Protein AF-A0A523VUF6-F1 (afdb_monomer)

Solvent-accessible surface area (backbone atoms only — not comparable to full-atom values): 24326 Å² total; per-residue (Å²): 135,84,80,79,76,77,74,79,49,76,66,54,55,48,44,45,39,48,52,54,19,52,80,57,60,49,33,40,49,67,58,40,6,62,73,49,75,42,60,54,70,59,32,43,56,50,52,53,52,36,30,79,70,52,29,25,45,77,44,82,56,82,102,42,62,32,33,29,58,31,72,61,28,52,53,48,45,53,52,48,52,52,50,52,50,52,51,57,44,63,77,63,74,64,81,95,80,72,86,82,68,79,75,52,49,45,48,57,44,80,44,63,78,63,53,66,45,40,32,71,43,77,43,48,40,34,38,42,38,32,28,74,32,93,56,46,30,28,32,43,29,36,36,47,66,60,50,91,56,45,46,80,77,45,65,54,87,73,46,50,78,57,94,56,23,43,29,39,74,53,44,76,43,47,50,75,37,74,49,78,49,54,35,30,34,28,34,49,48,60,47,80,47,73,41,48,38,33,41,34,32,27,46,82,86,68,50,78,50,68,31,77,32,82,71,44,71,33,39,30,37,74,26,80,47,87,66,39,40,69,40,56,41,70,66,60,13,36,32,32,34,30,16,50,49,61,49,33,46,31,33,41,36,32,69,95,50,69,67,59,54,41,50,52,48,28,36,51,49,43,27,49,78,67,67,16,49,26,38,40,35,32,61,67,64,70,74,53,50,57,52,42,70,75,33,58,89,22,30,38,38,37,36,35,25,70,58,36,78,82,75,49,80,92,45,99,36,49,47,75,34,69,37,64,89,48,62,63,59,55,49,50,54,53,52,51,52,51,59,74,49,64,88,55,80,98,61,70,26,39,33,41,37,52,46,51,40,60,31,35,68,75,54,32,52,70,54,38,43,55,5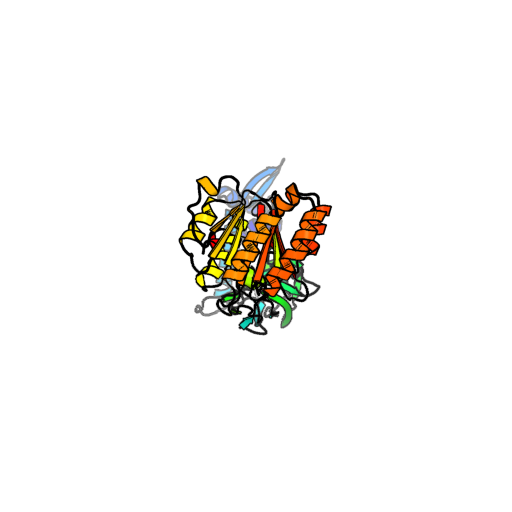1,48,67,53,49,54,59,51,44,33,77,72,43,22,24,32,44,35,32,34,41,59,87,80,50,54,71,67,46,44,51,63,49,57,73,76,40,52,23,32,36,38,49,48,78,46,77,51,102,88,43,80,42,46,31,37,32,55,78,47,48,70,100,52,80,64,46,77,61,77,41,77,66,51,69,68,74,63,70,106

Sequence (450 aa):
MEILSKRRTRYEIYADLLDIVARRGYCRVTRASYGANLPVDRAKKSLGFLASRGFLKEEDRGDSKIYKITKRGLEYLESFKQMKRLFAALDKGIPFSEKIEHLPLIQARLLLGKREVKVGEEIGVEIELRNTGNSAVLLVGIEGVILRGFELVSKPSFTSVKDATIYLNRKELAPSRTEQIRFTMRPSIDGVFELKPRIVYIDDGGHQSFSEIETVKMHILAAEVVGRISTGFKDLDNLLLGGIPKEYAIILTSTSCDEKNLLIRKFLEEGMSNEQITFYVTTELMEAKNLAEEHKTSFYLFICNPQAEAIIESSPNVSKLKGVENLTDINIALTSTFRELEGATKGPKRACIEIISDVLLQHRAVQTRRWLTALLPELKSKNFTTLMVMNPQMHSPEEVQAILGLFEGEMNIYEREDERGMRKYLRIKKMYNQRYLENDMLLRKERLQD

Foldseek 3Di:
DDPPPPPDDLLNLLLQLLVQQAVVQKDFLVSSCVSSVHDSVVSVVSQVVCCVVPQWPWDDDPPTIMIGGDPNVVVSNVVVVVVVVVVVVVVVPDDPDDPPPPPDQKDKEKDWPDQEEEAQGKIKIKMKIFGQDQAKKFWFWKAQAQDPQKDWPDWDPCWDDDPRIITNVRDIDGHGDMDMTMTMIGGLAFDKDKRWIKTWIATPVRDIDIDTYPIRIGGYHQQDDPQAADLLARSVCSQQRRHHGWLFFEEEEEDDDPLVVLSNVSNQVSCQVVLAQEEEEEQDADVQQVSCVVRVRRYAYEHADLCCVVRHDDHPRYHYHNHLLDVPSVVVSVVVVLVVCVVPDPDAHEYEHECLLVNCLNPNQPVSLVSCVVPSVVCSVSGYDYYYYHHPVSDDPVSVVSNNVSGQWYKYWDWDQDPVGIFIWIATPHHHPGDGHRDIDTDDVVSSVD

Secondary structure (DSSP, 8-state):
------PPPHHHHHHHHHHHHHHHSSEEHHHHHHHTT--HHHHHHHHHHHHHTTSEEEEE-SSSEEEEE-HHHHHHHHHHHHHHHHHHHHTTT----S------SEEEEEEES-SEEETT--EEEEEEEEE-SSS-EEEEEEES-S-TTEEEEE--TT-EEETTEEEEEEEEE-TT-EEEEEEEEEESS-EEEEE--EEEEE-TTS-EEEEEPPPEEEEEEP---TTEE--S-HHHHHHTTSSEETT-EEEEE--S-HHHHHHHHHHHHHHHHTT--EEEEES--HHHHHHHHH-TTTEEEEEE-TTHHHHS---TTEEEES-SS-HHHHHHHHHHHHHHTTT--SS-EEEEE-THHHHHHHHHHHHHHHHHHHHHHHHHHTTEEEEEEE-GGGS-HHHHHHHHTT-SEEEEEEEEEETTEEEEEEEEEEETT-----PPEEP-HHHHH-

pLDDT: mean 87.56, std 12.87, range [30.7, 98.69]

Nearest PDB structures (foldseek):
  4yds-assembly1_A  TM=7.291E-01  e=2.301E-09  Sulfolobus acidocaldarius DSM 639
  8fwi-assembly1_A  TM=6.929E-01  e=2.906E-09  Cereibacter sphaeroides KD131
  8dba-assembly1_G  TM=7.163E-01  e=9.890E-09  Cereibacter sphaeroides
  8fwj-assembly1_A  TM=5.827E-01  e=1.400E-10  Cereibacter sphaeroides
  5jwr-assembly1_A  TM=7.346E-01  e=4.010E-08  Thermosynechococcus vestitus BP-1

Mean predicted aligned error: 14.34 Å

Radius of gyration: 35.54 Å; Cα contacts (8 Å, |Δi|>4): 856; chains: 1; bounding box: 99×40×100 Å

Structure (mmCIF, N/CA/C/O backbone):
data_AF-A0A523VUF6-F1
#
_entry.id   AF-A0A523VUF6-F1
#
loop_
_atom_site.group_PDB
_atom_site.id
_atom_site.type_symbol
_atom_site.label_atom_id
_atom_site.label_alt_id
_atom_site.label_comp_id
_atom_site.label_asym_id
_atom_site.label_entity_id
_atom_site.label_seq_id
_atom_site.pdbx_PDB_ins_code
_atom_site.Cartn_x
_atom_site.Cartn_y
_atom_site.Cartn_z
_atom_site.occupancy
_atom_site.B_iso_or_equiv
_atom_site.auth_seq_id
_atom_site.auth_comp_id
_atom_site.auth_asym_id
_atom_site.auth_atom_id
_atom_site.pdbx_PDB_model_num
ATOM 1 N N . MET A 1 1 ? 49.333 5.218 -66.829 1.00 31.34 1 MET A N 1
ATOM 2 C CA . MET A 1 1 ? 49.283 6.683 -66.643 1.00 31.34 1 MET A CA 1
ATOM 3 C C . MET A 1 1 ? 49.042 6.955 -65.166 1.00 31.34 1 MET A C 1
ATOM 5 O O . MET A 1 1 ? 48.243 6.250 -64.566 1.00 31.34 1 MET A O 1
ATOM 9 N N . GLU A 1 2 ? 49.835 7.852 -64.590 1.00 30.70 2 GLU A N 1
ATOM 10 C CA . GLU A 1 2 ? 50.078 8.065 -63.156 1.00 30.70 2 GLU A CA 1
ATOM 11 C C . GLU A 1 2 ? 48.821 8.204 -62.283 1.00 30.70 2 GLU A C 1
ATOM 13 O O . GLU A 1 2 ? 47.981 9.073 -62.505 1.00 30.70 2 GLU A O 1
ATOM 18 N N . ILE A 1 3 ? 48.754 7.419 -61.201 1.00 34.47 3 ILE A N 1
ATOM 19 C CA . ILE A 1 3 ? 47.973 7.800 -60.021 1.00 34.47 3 ILE A CA 1
ATOM 20 C C . ILE A 1 3 ? 48.710 8.998 -59.423 1.00 34.47 3 ILE A C 1
ATOM 22 O O . ILE A 1 3 ? 49.772 8.833 -58.825 1.00 34.47 3 ILE A O 1
ATOM 26 N N . LEU A 1 4 ? 48.174 10.205 -59.612 1.00 34.84 4 LEU A N 1
ATOM 27 C CA . LEU A 1 4 ? 48.605 11.411 -58.906 1.00 34.84 4 LEU A CA 1
ATOM 28 C C . LEU A 1 4 ? 48.656 11.110 -57.400 1.00 34.84 4 LEU A C 1
ATOM 30 O O . LEU A 1 4 ? 47.632 11.108 -56.716 1.00 34.84 4 LEU A O 1
ATOM 34 N N . SER A 1 5 ? 49.852 10.836 -56.869 1.00 41.09 5 SER A N 1
ATOM 35 C CA . SER A 1 5 ? 50.062 10.663 -55.436 1.00 41.09 5 SER A CA 1
ATOM 36 C C . SER A 1 5 ? 49.829 12.023 -54.778 1.00 41.09 5 SER A C 1
ATOM 38 O O . SER A 1 5 ? 50.725 12.874 -54.740 1.00 41.09 5 SER A O 1
ATOM 40 N N . LYS A 1 6 ? 48.603 12.276 -54.314 1.00 55.31 6 LYS A N 1
ATOM 41 C CA . LYS A 1 6 ? 48.255 13.519 -53.620 1.00 55.31 6 LYS A CA 1
ATOM 42 C C . LYS A 1 6 ? 49.168 13.614 -52.391 1.00 55.31 6 LYS A C 1
ATOM 44 O O . LYS A 1 6 ? 49.077 12.802 -51.472 1.00 55.31 6 LYS A O 1
ATOM 49 N N . ARG A 1 7 ? 50.142 14.534 -52.422 1.00 63.78 7 ARG A N 1
ATOM 50 C CA . ARG A 1 7 ? 51.117 14.708 -51.333 1.00 63.78 7 ARG A CA 1
ATOM 51 C C . ARG A 1 7 ? 50.349 15.022 -50.050 1.00 63.78 7 ARG A C 1
ATOM 53 O O . ARG A 1 7 ? 49.569 15.970 -50.035 1.00 63.78 7 ARG A O 1
ATOM 60 N N . ARG A 1 8 ? 50.595 14.245 -48.987 1.00 73.38 8 ARG A N 1
ATOM 61 C CA . ARG A 1 8 ? 49.984 14.471 -47.669 1.00 73.38 8 ARG A CA 1
ATOM 62 C C . ARG A 1 8 ? 50.206 15.911 -47.227 1.00 73.38 8 ARG A C 1
ATOM 64 O O . ARG A 1 8 ? 51.340 16.401 -47.228 1.00 73.38 8 ARG A O 1
ATOM 71 N N . THR A 1 9 ? 49.127 16.572 -46.836 1.00 84.38 9 THR A N 1
ATOM 72 C CA . THR A 1 9 ? 49.192 17.925 -46.291 1.00 84.38 9 THR A CA 1
ATOM 73 C C . THR A 1 9 ? 49.861 17.916 -44.917 1.00 84.38 9 THR A C 1
ATOM 75 O O . THR A 1 9 ? 49.932 16.899 -44.224 1.00 84.38 9 THR A O 1
ATOM 78 N N . ARG A 1 10 ? 50.340 19.085 -44.481 1.00 82.62 10 ARG A N 1
ATOM 79 C CA . ARG A 1 10 ? 50.930 19.246 -43.145 1.00 82.62 10 ARG A CA 1
ATOM 80 C C . ARG A 1 10 ? 49.937 18.890 -42.025 1.00 82.62 10 ARG A C 1
ATOM 82 O O . ARG A 1 10 ? 50.358 18.368 -41.002 1.00 82.62 10 ARG A O 1
ATOM 89 N N . TYR A 1 11 ? 48.643 19.126 -42.241 1.00 85.88 11 TYR A N 1
ATOM 90 C CA . TYR A 1 11 ? 47.574 18.808 -41.290 1.00 85.88 11 TYR A CA 1
ATOM 91 C C . TYR A 1 11 ? 47.279 17.305 -41.216 1.00 85.88 11 TYR A C 1
ATOM 93 O O . TYR A 1 11 ? 47.118 16.771 -40.126 1.00 85.88 11 TYR A O 1
ATOM 101 N N . GLU A 1 12 ? 47.317 16.597 -42.349 1.00 83.25 12 GLU A N 1
ATOM 102 C CA . GLU A 1 12 ? 47.234 15.128 -42.368 1.00 83.25 12 GLU A CA 1
ATOM 103 C C . GLU A 1 12 ? 48.397 14.490 -41.620 1.00 83.25 12 GLU A C 1
ATOM 105 O O . GLU A 1 12 ? 48.193 13.608 -40.797 1.00 83.25 12 GLU A O 1
ATOM 110 N N . ILE A 1 13 ? 49.611 15.000 -41.834 1.00 88.25 13 ILE A N 1
ATOM 111 C CA . ILE A 1 13 ? 50.806 14.543 -41.119 1.00 88.25 13 ILE A CA 1
ATOM 112 C C . ILE A 1 13 ? 50.656 14.726 -39.599 1.00 88.25 13 ILE A C 1
ATOM 114 O O . ILE A 1 13 ? 51.113 13.888 -38.823 1.00 88.25 13 ILE A O 1
ATOM 118 N N . TYR A 1 14 ? 50.024 15.814 -39.159 1.00 93.19 14 TYR A N 1
ATOM 119 C CA . TYR A 1 14 ? 49.770 16.066 -37.740 1.00 93.19 14 TYR A CA 1
ATOM 120 C C . TYR A 1 14 ? 48.701 15.152 -37.165 1.00 93.19 14 TYR A C 1
ATOM 122 O O . TYR A 1 14 ? 48.906 14.612 -36.080 1.00 93.19 14 TYR A O 1
ATOM 130 N N . ALA A 1 15 ? 47.611 14.940 -37.898 1.00 88.44 15 ALA A N 1
ATOM 131 C CA . ALA A 1 15 ? 46.575 13.999 -37.506 1.00 88.44 15 ALA A CA 1
ATOM 132 C C . ALA A 1 15 ? 47.125 12.569 -37.409 1.00 88.44 15 ALA A C 1
ATOM 134 O O . ALA A 1 15 ? 46.903 11.914 -36.397 1.00 88.44 15 ALA A O 1
ATOM 135 N N . ASP A 1 16 ? 47.921 12.121 -38.384 1.00 87.12 16 ASP A N 1
ATOM 136 C CA . ASP A 1 16 ? 48.564 10.802 -38.361 1.00 87.12 16 ASP A CA 1
ATOM 137 C C . ASP A 1 16 ? 49.424 10.639 -37.094 1.00 87.12 16 ASP A C 1
ATOM 139 O O . ASP A 1 16 ? 49.277 9.672 -36.346 1.00 87.12 16 ASP A O 1
ATOM 143 N N . LEU A 1 17 ? 50.298 11.612 -36.806 1.00 90.88 17 LEU A N 1
ATOM 144 C CA . LEU A 1 17 ? 51.176 11.575 -35.631 1.00 90.88 17 LEU A CA 1
ATOM 145 C C . LEU A 1 17 ? 50.395 11.587 -34.310 1.00 90.88 17 LEU A C 1
ATOM 147 O O . LEU A 1 17 ? 50.737 10.826 -33.404 1.00 90.88 17 LEU A O 1
ATOM 151 N N . LEU A 1 18 ? 49.360 12.423 -34.191 1.00 90.50 18 LEU A N 1
ATOM 152 C CA . LEU A 1 18 ? 48.509 12.481 -33.001 1.00 90.50 18 LEU A CA 1
ATOM 153 C C . LEU A 1 18 ? 47.733 11.173 -32.806 1.00 90.50 18 LEU A C 1
ATOM 155 O O . LEU A 1 18 ? 47.700 10.662 -31.690 1.00 90.50 18 LEU A O 1
ATOM 159 N N . ASP A 1 19 ? 47.178 10.591 -33.871 1.00 86.38 19 ASP A N 1
ATOM 160 C CA . ASP A 1 19 ? 46.423 9.331 -33.817 1.00 86.38 19 ASP A CA 1
ATOM 161 C C . ASP A 1 19 ? 47.321 8.165 -33.371 1.00 86.38 19 ASP A C 1
ATOM 163 O O . ASP A 1 19 ? 46.945 7.372 -32.507 1.00 86.38 19 ASP A O 1
ATOM 167 N N . ILE A 1 20 ? 48.563 8.108 -33.866 1.00 86.94 20 ILE A N 1
ATOM 168 C CA . ILE A 1 20 ? 49.554 7.104 -33.445 1.00 86.94 20 ILE A CA 1
ATOM 169 C C . ILE A 1 20 ? 49.905 7.247 -31.963 1.00 86.94 20 ILE A C 1
ATOM 171 O O . ILE A 1 20 ? 50.040 6.239 -31.264 1.00 86.94 20 ILE A O 1
ATOM 175 N N . VAL A 1 21 ? 50.086 8.480 -31.481 1.00 87.81 21 VAL A N 1
ATOM 176 C CA . VAL A 1 21 ? 50.369 8.746 -30.063 1.00 87.81 21 VAL A CA 1
ATOM 177 C C . VAL A 1 21 ? 49.158 8.380 -29.199 1.00 87.81 21 VAL A C 1
ATOM 179 O O . VAL A 1 21 ? 49.338 7.737 -28.166 1.00 87.81 21 VAL A O 1
ATOM 182 N N . ALA A 1 22 ? 47.941 8.717 -29.637 1.00 81.38 22 ALA A N 1
ATOM 183 C CA . ALA A 1 22 ? 46.699 8.433 -28.922 1.00 81.38 22 ALA A CA 1
ATOM 184 C C . ALA A 1 22 ? 46.467 6.927 -28.746 1.00 81.38 22 ALA A C 1
ATOM 186 O O . ALA A 1 22 ? 46.283 6.459 -27.624 1.00 81.38 22 ALA A O 1
ATOM 187 N N . ARG A 1 23 ? 46.558 6.148 -29.833 1.00 75.44 23 ARG A N 1
ATOM 188 C CA . ARG A 1 23 ? 46.319 4.692 -29.807 1.00 75.44 23 ARG A CA 1
ATOM 189 C C . ARG A 1 23 ? 47.288 3.928 -28.910 1.00 75.44 23 ARG A C 1
ATOM 191 O O . ARG A 1 23 ? 46.952 2.860 -28.413 1.00 75.44 23 ARG A O 1
ATOM 198 N N . ARG A 1 24 ? 48.510 4.435 -28.741 1.00 75.25 24 ARG A N 1
ATOM 199 C CA . ARG A 1 24 ? 49.576 3.766 -27.976 1.00 75.25 24 ARG A CA 1
ATOM 200 C C . ARG A 1 24 ? 49.726 4.308 -26.555 1.00 75.25 24 ARG A C 1
ATOM 202 O O . ARG A 1 24 ? 50.584 3.830 -25.817 1.00 75.25 24 ARG A O 1
ATOM 209 N N . GLY A 1 25 ? 48.948 5.323 -26.182 1.00 75.50 25 GLY A N 1
ATOM 210 C CA . GLY A 1 25 ? 49.055 6.044 -24.912 1.00 75.50 25 GLY A CA 1
ATOM 211 C C . GLY A 1 25 ? 50.278 6.969 -24.825 1.00 75.50 25 GLY A C 1
ATOM 212 O O . GLY A 1 25 ? 50.157 8.098 -24.355 1.00 75.50 25 GLY A O 1
ATOM 213 N N . TYR A 1 26 ? 51.451 6.529 -25.292 1.00 82.75 26 TYR A N 1
ATOM 214 C CA . TYR A 1 26 ? 52.651 7.352 -25.464 1.00 82.75 26 TYR A CA 1
ATOM 215 C C . TYR A 1 26 ? 53.554 6.815 -26.586 1.00 82.75 26 TYR A C 1
ATOM 217 O O . TYR A 1 26 ? 53.566 5.618 -26.876 1.00 82.75 26 TYR A O 1
ATOM 225 N N . CYS A 1 27 ? 54.368 7.685 -27.192 1.00 83.06 27 CYS A N 1
ATOM 226 C CA . CYS A 1 27 ? 55.264 7.312 -28.294 1.00 83.06 27 CYS A CA 1
ATOM 227 C C . CYS A 1 27 ? 56.646 7.971 -28.214 1.00 83.06 27 CYS A C 1
ATOM 229 O O . CYS A 1 27 ? 56.764 9.159 -27.935 1.00 83.06 27 CYS A O 1
ATOM 231 N N . ARG A 1 28 ? 57.695 7.211 -28.561 1.00 87.75 28 ARG A N 1
ATOM 232 C CA . ARG A 1 28 ? 59.028 7.747 -28.905 1.00 87.75 28 ARG A CA 1
ATOM 233 C C . ARG A 1 28 ? 59.042 8.260 -30.348 1.00 87.75 28 ARG A C 1
ATOM 235 O O . ARG A 1 28 ? 58.288 7.758 -31.184 1.00 87.75 28 ARG A O 1
ATOM 242 N N . VAL A 1 29 ? 59.963 9.174 -30.663 1.00 88.88 29 VAL A N 1
ATOM 243 C CA . VAL A 1 29 ? 60.126 9.754 -32.014 1.00 88.88 29 VAL A CA 1
ATOM 244 C C . VAL A 1 29 ? 60.243 8.680 -33.100 1.00 88.88 29 VAL A C 1
ATOM 246 O O . VAL A 1 29 ? 59.548 8.754 -34.108 1.00 88.88 29 VAL A O 1
ATOM 249 N N . THR A 1 30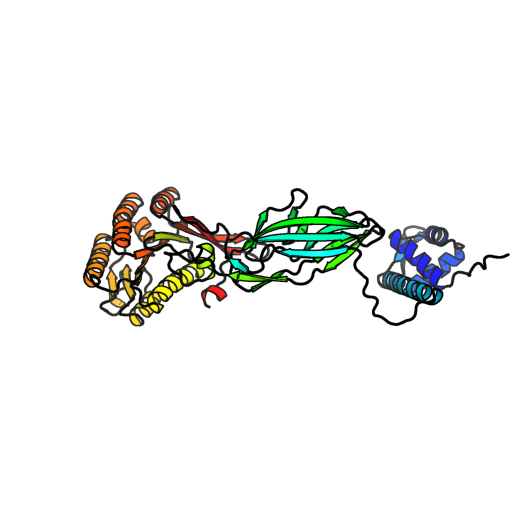 ? 61.065 7.650 -32.887 1.00 83.38 30 THR A N 1
ATOM 250 C CA . THR A 1 30 ? 61.285 6.561 -33.859 1.00 83.38 30 THR A CA 1
ATOM 251 C C . THR A 1 30 ? 60.018 5.748 -34.132 1.00 83.38 30 THR A C 1
ATOM 253 O O . THR A 1 30 ? 59.739 5.387 -35.273 1.00 83.38 30 THR A O 1
ATOM 256 N N . ARG A 1 31 ? 59.192 5.512 -33.105 1.00 81.44 31 ARG A N 1
ATOM 257 C CA . ARG A 1 31 ? 57.913 4.797 -33.239 1.00 81.44 31 ARG A CA 1
ATOM 258 C C . ARG A 1 31 ? 56.853 5.635 -33.951 1.00 81.44 31 ARG A C 1
ATOM 260 O O . ARG A 1 31 ? 56.126 5.096 -34.780 1.00 81.44 31 ARG A O 1
ATOM 267 N N . ALA A 1 32 ? 56.787 6.931 -33.656 1.00 84.62 32 ALA A N 1
ATOM 268 C CA . ALA A 1 32 ? 55.886 7.857 -34.337 1.00 84.62 32 ALA A CA 1
ATOM 269 C C . ALA A 1 32 ? 56.290 8.074 -35.807 1.00 84.62 32 ALA A C 1
ATOM 271 O O . ALA A 1 32 ? 55.434 8.087 -36.684 1.00 84.62 32 ALA A O 1
ATOM 272 N N . SER A 1 33 ? 57.594 8.162 -36.085 1.00 86.00 33 SER A N 1
ATOM 273 C CA . SER A 1 33 ? 58.168 8.211 -37.436 1.00 86.00 33 SER A CA 1
ATOM 274 C C . SER A 1 33 ? 57.769 6.995 -38.270 1.00 86.00 33 SER A C 1
ATOM 276 O O . SER A 1 33 ? 57.256 7.168 -39.375 1.00 86.00 33 SER A O 1
ATOM 278 N N . TYR A 1 34 ? 57.928 5.787 -37.720 1.00 82.06 34 TYR A N 1
ATOM 279 C CA . TYR A 1 34 ? 57.535 4.557 -38.405 1.00 82.06 34 TYR A CA 1
ATOM 280 C C . TYR A 1 34 ? 56.023 4.500 -38.647 1.00 82.06 34 TYR A C 1
ATOM 282 O O . TYR A 1 34 ? 55.586 4.261 -39.768 1.00 82.06 34 TYR A O 1
ATOM 290 N N . GLY A 1 35 ? 55.215 4.787 -37.619 1.00 73.12 35 GLY A N 1
ATOM 291 C CA . GLY A 1 35 ? 53.756 4.748 -37.737 1.00 73.12 35 GLY A CA 1
ATOM 292 C C . GLY A 1 35 ? 53.199 5.768 -38.733 1.00 73.12 35 GLY A C 1
ATOM 293 O O . GLY A 1 35 ? 52.229 5.475 -39.422 1.00 73.12 35 GLY A O 1
ATOM 294 N N . ALA A 1 36 ? 53.813 6.951 -38.831 1.00 80.19 36 ALA A N 1
ATOM 295 C CA . ALA A 1 36 ? 53.376 8.006 -39.741 1.00 80.19 36 ALA A CA 1
ATOM 296 C C . ALA A 1 36 ? 54.048 7.907 -41.116 1.00 80.19 36 ALA A C 1
ATOM 298 O O . ALA A 1 36 ? 53.811 8.762 -41.968 1.00 80.19 36 ALA A O 1
ATOM 299 N N . ASN A 1 37 ? 54.907 6.910 -41.352 1.00 84.00 37 ASN A N 1
ATOM 300 C CA . ASN A 1 37 ? 55.707 6.785 -42.568 1.00 84.00 37 ASN A CA 1
ATOM 301 C C . ASN A 1 37 ? 56.440 8.103 -42.916 1.00 84.00 37 ASN A C 1
ATOM 303 O O . ASN A 1 37 ? 56.230 8.701 -43.977 1.00 84.00 37 ASN A O 1
ATOM 307 N N . LEU A 1 38 ? 57.215 8.633 -41.961 1.00 85.94 38 LEU A N 1
ATOM 308 C CA . LEU A 1 38 ? 57.974 9.885 -42.086 1.00 85.94 38 LEU A CA 1
ATOM 309 C C . LEU A 1 38 ? 59.442 9.662 -41.712 1.00 85.94 38 LEU A C 1
ATOM 311 O O . LEU A 1 38 ? 59.696 8.944 -40.746 1.00 85.94 38 LEU A O 1
ATOM 315 N N . PRO A 1 39 ? 60.405 10.347 -42.361 1.00 90.56 39 PRO A N 1
ATOM 316 C CA . PRO A 1 39 ? 61.785 10.383 -41.883 1.00 90.56 39 PRO A CA 1
ATOM 317 C C . PRO A 1 39 ? 61.866 10.866 -40.429 1.00 90.56 39 PRO A C 1
ATOM 319 O O . PRO A 1 39 ? 61.130 11.780 -40.038 1.00 90.56 39 PRO A O 1
ATOM 322 N N . VAL A 1 40 ? 62.772 10.279 -39.642 1.00 87.94 40 VAL A N 1
ATOM 323 C CA . VAL A 1 40 ? 62.891 10.517 -38.190 1.00 87.94 40 VAL A CA 1
ATOM 324 C C . VAL A 1 40 ? 63.052 12.006 -37.876 1.00 87.94 40 VAL A C 1
ATOM 326 O O . VAL A 1 40 ? 62.354 12.519 -37.002 1.00 87.94 40 VAL A O 1
ATOM 329 N N . ASP A 1 41 ? 63.867 12.733 -38.642 1.00 90.12 41 ASP A N 1
ATOM 330 C CA . ASP A 1 41 ? 64.080 14.176 -38.457 1.00 90.12 41 ASP A CA 1
ATOM 331 C C . ASP A 1 41 ? 62.803 14.996 -38.678 1.00 90.12 41 ASP A C 1
ATOM 333 O O . ASP A 1 41 ? 62.502 15.939 -37.938 1.00 90.12 41 ASP A O 1
ATOM 337 N N . ARG A 1 42 ? 61.990 14.602 -39.666 1.00 87.50 42 ARG A N 1
ATOM 338 C CA . ARG A 1 42 ? 60.717 15.267 -39.972 1.00 87.50 42 ARG A CA 1
ATOM 339 C C . ARG A 1 42 ? 59.663 14.968 -38.905 1.00 87.50 42 ARG A C 1
ATOM 341 O O . ARG A 1 42 ? 58.905 15.867 -38.531 1.00 87.50 42 ARG A O 1
ATOM 348 N N . ALA A 1 43 ? 59.631 13.736 -38.399 1.00 90.75 43 ALA A N 1
ATOM 349 C CA . ALA A 1 43 ? 58.766 13.354 -37.288 1.00 90.75 43 ALA A CA 1
ATOM 350 C C . ALA A 1 43 ? 59.159 14.104 -36.009 1.00 90.75 43 ALA A C 1
ATOM 352 O O . ALA A 1 43 ? 58.295 14.699 -35.372 1.00 90.75 43 ALA A O 1
ATOM 353 N N . LYS A 1 44 ? 60.459 14.181 -35.692 1.00 92.44 44 LYS A N 1
ATOM 354 C CA . LYS A 1 44 ? 60.992 14.932 -34.544 1.00 92.44 44 LYS A CA 1
ATOM 355 C C . LYS A 1 44 ? 60.571 16.401 -34.587 1.00 92.44 44 LYS A C 1
ATOM 357 O O . LYS A 1 44 ? 60.025 16.910 -33.612 1.00 92.44 44 LYS A O 1
ATOM 362 N N . LYS A 1 45 ? 60.740 17.063 -35.737 1.00 93.25 45 LYS A N 1
ATOM 363 C CA . LYS A 1 45 ? 60.324 18.463 -35.933 1.00 93.25 45 LYS A CA 1
ATOM 364 C C . LYS A 1 45 ? 58.812 18.654 -35.761 1.00 93.25 45 LYS A C 1
ATOM 366 O O . LYS A 1 45 ? 58.378 19.645 -35.180 1.00 93.25 45 LYS A O 1
ATOM 371 N N . SER A 1 46 ? 58.011 17.712 -36.257 1.00 93.81 46 SER A N 1
ATOM 372 C CA . SER A 1 46 ? 56.545 17.781 -36.192 1.00 93.81 46 SER A CA 1
ATOM 373 C C . SER A 1 46 ? 56.008 17.521 -34.783 1.00 93.81 46 SER A C 1
ATOM 375 O O . SER A 1 46 ? 55.146 18.263 -34.324 1.00 93.81 46 SER A O 1
ATOM 377 N N . LEU A 1 47 ? 56.558 16.532 -34.075 1.00 93.69 47 LEU A N 1
ATOM 378 C CA . LEU A 1 47 ? 56.220 16.242 -32.680 1.00 93.69 47 LEU A CA 1
ATOM 379 C C . LEU A 1 47 ? 56.609 17.401 -31.760 1.00 93.69 47 LEU A C 1
ATOM 381 O O . LEU A 1 47 ? 55.788 17.825 -30.955 1.00 93.69 47 LEU A O 1
ATOM 385 N N . GLY A 1 48 ? 57.805 17.975 -31.939 1.00 93.25 48 GLY A N 1
ATOM 386 C CA . GLY A 1 48 ? 58.235 19.155 -31.184 1.00 93.25 48 GLY A CA 1
ATOM 387 C C . GLY A 1 48 ? 57.336 20.373 -31.423 1.00 93.25 48 GLY A C 1
ATOM 388 O O . GLY A 1 48 ? 57.001 21.090 -30.485 1.00 93.25 48 GLY A O 1
ATOM 389 N N . PHE A 1 49 ? 56.874 20.584 -32.661 1.00 94.81 49 PHE A N 1
ATOM 390 C CA . PHE A 1 49 ? 55.915 21.648 -32.974 1.00 94.81 49 PHE A CA 1
ATOM 391 C C . PHE A 1 49 ? 54.533 21.414 -32.340 1.00 94.81 49 PHE A C 1
ATOM 393 O O . PHE A 1 49 ? 53.914 22.348 -31.839 1.00 94.81 49 PHE A O 1
ATOM 400 N N . LEU A 1 50 ? 54.039 20.174 -32.349 1.00 95.44 50 LEU A N 1
ATOM 401 C CA . LEU A 1 50 ? 52.769 19.823 -31.707 1.00 95.44 50 LEU A CA 1
ATOM 402 C C . LEU A 1 50 ? 52.855 19.940 -30.180 1.00 95.44 50 LEU A C 1
ATOM 404 O O . LEU A 1 50 ? 51.905 20.409 -29.552 1.00 95.44 50 LEU A O 1
ATOM 408 N N . ALA A 1 51 ? 53.998 19.577 -29.596 1.00 94.62 51 ALA A N 1
ATOM 409 C CA . ALA A 1 51 ? 54.260 19.738 -28.172 1.00 94.62 51 ALA A CA 1
ATOM 410 C C . ALA A 1 51 ? 54.333 21.219 -27.769 1.00 94.62 51 ALA A C 1
ATOM 412 O O . ALA A 1 51 ? 53.644 21.630 -26.839 1.00 94.62 51 ALA A O 1
ATOM 413 N N . SER A 1 52 ? 55.056 22.058 -28.524 1.00 94.19 52 SER A N 1
ATOM 414 C CA . SER A 1 52 ? 55.163 23.498 -28.227 1.00 94.19 52 SER A CA 1
ATOM 415 C C . SER A 1 52 ? 53.841 24.260 -28.357 1.00 94.19 52 SER A C 1
ATOM 417 O O . SER A 1 52 ? 53.688 25.343 -27.797 1.00 94.19 52 SER A O 1
ATOM 419 N N . ARG A 1 53 ? 52.862 23.696 -29.073 1.00 95.00 53 ARG A N 1
ATOM 420 C CA . ARG A 1 53 ? 51.499 24.236 -29.205 1.00 95.00 53 ARG A CA 1
ATOM 421 C C . ARG A 1 53 ? 50.474 23.551 -28.289 1.00 95.00 53 ARG A C 1
ATOM 423 O O . ARG A 1 53 ? 49.293 23.895 -28.342 1.00 95.00 53 ARG A O 1
ATOM 430 N N . GLY A 1 54 ? 50.910 22.619 -27.440 1.00 91.25 54 GLY A N 1
ATOM 431 C CA . GLY A 1 54 ? 50.082 21.968 -26.422 1.00 91.25 54 GLY A CA 1
ATOM 432 C C . GLY A 1 54 ? 49.158 20.859 -26.935 1.00 91.25 54 GLY A C 1
ATOM 433 O O . GLY A 1 54 ? 48.246 20.460 -26.215 1.00 91.25 54 GLY A O 1
ATOM 434 N N . PHE A 1 55 ? 49.363 20.353 -28.154 1.00 91.69 55 PHE A N 1
ATOM 435 C CA . PHE A 1 55 ? 48.640 19.180 -28.681 1.00 91.69 55 PHE A CA 1
ATOM 436 C C . PHE A 1 55 ? 49.259 17.856 -28.204 1.00 91.69 55 PHE A C 1
ATOM 438 O O . PHE A 1 55 ? 48.588 16.827 -28.152 1.00 91.69 55 PHE A O 1
ATOM 445 N N . LEU A 1 56 ? 50.539 17.893 -27.829 1.00 94.06 56 LEU A N 1
ATOM 446 C CA . LEU A 1 56 ? 51.260 16.804 -27.180 1.00 94.06 56 LEU A CA 1
ATOM 447 C C . LEU A 1 56 ? 51.917 17.315 -25.895 1.00 94.06 56 LEU A C 1
ATOM 449 O O . LEU A 1 56 ? 52.233 18.497 -25.777 1.00 94.06 56 LEU A O 1
ATOM 453 N N . LYS A 1 57 ? 52.156 16.411 -24.952 1.00 94.00 57 LYS A N 1
ATOM 454 C CA . LYS A 1 57 ? 52.999 16.627 -23.779 1.00 94.00 57 LYS A CA 1
ATOM 455 C C . LYS A 1 57 ? 54.288 15.832 -23.957 1.00 94.00 57 LYS A C 1
ATOM 457 O O . LYS A 1 57 ? 54.229 14.634 -24.238 1.00 94.00 57 LYS A O 1
ATOM 462 N N . GLU A 1 58 ? 55.426 16.503 -23.827 1.00 92.81 58 GLU A N 1
ATOM 463 C CA . GLU A 1 58 ? 56.751 15.879 -23.859 1.00 92.81 58 GLU A CA 1
ATOM 464 C C . GLU A 1 58 ? 57.157 15.482 -22.435 1.00 92.81 58 GLU A C 1
ATOM 466 O O . GLU A 1 58 ? 57.004 16.271 -21.503 1.00 92.81 58 GLU A O 1
ATOM 471 N N . GLU A 1 59 ? 57.624 14.247 -22.262 1.00 90.12 59 GLU A N 1
ATOM 472 C CA . GLU A 1 59 ? 58.128 13.726 -20.989 1.00 90.12 59 GLU A CA 1
ATOM 473 C C . GLU A 1 59 ? 59.462 13.005 -21.229 1.00 90.12 59 GLU A C 1
ATOM 475 O O . GLU A 1 59 ? 59.614 12.257 -22.203 1.00 90.12 59 GLU A O 1
ATOM 480 N N . ASP A 1 60 ? 60.426 13.213 -20.336 1.00 86.00 60 ASP A N 1
ATOM 481 C CA . ASP A 1 60 ? 61.702 12.502 -20.367 1.00 86.00 60 ASP A CA 1
ATOM 482 C C . ASP A 1 60 ? 61.559 11.140 -19.678 1.00 86.00 60 ASP A C 1
ATOM 484 O O . ASP A 1 60 ? 61.010 11.027 -18.579 1.00 86.00 60 ASP A O 1
ATOM 488 N N . ARG A 1 61 ? 62.032 10.074 -20.331 1.00 77.31 61 ARG A N 1
ATOM 489 C CA . ARG A 1 61 ? 62.021 8.717 -19.771 1.00 77.31 61 ARG A CA 1
ATOM 490 C C . ARG A 1 61 ? 63.350 8.019 -20.055 1.00 77.31 61 ARG A C 1
ATOM 492 O O . ARG A 1 61 ? 63.499 7.352 -21.083 1.00 77.31 61 ARG A O 1
ATOM 499 N N . GLY A 1 62 ? 64.292 8.164 -19.120 1.00 75.00 62 GLY A N 1
ATOM 500 C CA . GLY A 1 62 ? 65.688 7.744 -19.296 1.00 75.00 62 GLY A CA 1
ATOM 501 C C . GLY A 1 62 ? 66.360 8.561 -20.404 1.00 75.00 62 GLY A C 1
ATOM 502 O O . GLY A 1 62 ? 66.072 9.744 -20.543 1.00 75.00 62 GLY A O 1
ATOM 503 N N . ASP A 1 63 ? 67.146 7.918 -21.268 1.00 71.06 63 ASP A N 1
ATOM 504 C CA . ASP A 1 63 ? 67.829 8.566 -22.406 1.00 71.06 63 ASP A CA 1
ATOM 505 C C . ASP A 1 63 ? 66.912 8.860 -23.613 1.00 71.06 63 ASP A C 1
ATOM 507 O O . ASP A 1 63 ? 67.358 8.966 -24.758 1.00 71.06 63 ASP A O 1
ATOM 511 N N . SER A 1 64 ? 65.589 8.904 -23.433 1.00 72.88 64 SER A N 1
ATOM 512 C CA . SER A 1 64 ? 64.649 9.058 -24.548 1.00 72.88 64 SER A CA 1
ATOM 513 C C . SER A 1 64 ? 63.423 9.891 -24.201 1.00 72.88 64 SER A C 1
ATOM 515 O O . SER A 1 64 ? 62.710 9.618 -23.238 1.00 72.88 64 SER A O 1
ATOM 517 N N . LYS A 1 65 ? 63.112 10.835 -25.091 1.00 83.25 65 LYS A N 1
ATOM 518 C CA . LYS A 1 65 ? 61.890 11.644 -25.055 1.00 83.25 65 LYS A CA 1
ATOM 519 C C . LYS A 1 65 ? 60.677 10.846 -25.523 1.00 83.25 65 LYS A C 1
ATOM 521 O O . LYS A 1 65 ? 60.720 10.185 -26.573 1.00 83.25 65 LYS A O 1
ATOM 526 N N . ILE A 1 66 ? 59.593 10.922 -24.758 1.00 90.94 66 ILE A N 1
ATOM 527 C CA . ILE A 1 66 ? 58.288 10.357 -25.106 1.00 90.94 66 ILE A CA 1
ATOM 528 C C . ILE A 1 66 ? 57.236 11.461 -25.224 1.00 90.94 66 ILE A C 1
ATOM 530 O O . ILE A 1 66 ? 57.307 12.489 -24.559 1.00 90.94 66 ILE A O 1
ATOM 534 N N . TYR A 1 67 ? 56.241 11.223 -26.072 1.00 92.50 67 TYR A N 1
ATOM 535 C CA . TYR A 1 67 ? 55.120 12.125 -26.307 1.00 92.50 67 TYR A CA 1
ATOM 536 C C . TYR A 1 67 ? 53.818 11.459 -25.880 1.00 92.50 67 TYR A C 1
ATOM 538 O O . TYR A 1 67 ? 53.576 10.309 -26.251 1.00 92.50 67 TYR A O 1
ATOM 546 N N . LYS A 1 68 ? 52.981 12.188 -25.142 1.00 92.00 68 LYS A N 1
ATOM 547 C CA . LYS A 1 68 ? 51.606 11.815 -24.778 1.00 92.00 68 LYS A CA 1
ATOM 548 C C . LYS A 1 68 ? 50.623 12.799 -25.389 1.00 92.00 68 LYS A C 1
ATOM 550 O O . LYS A 1 68 ? 50.933 13.983 -25.499 1.00 92.00 68 LYS A O 1
ATOM 555 N N . ILE A 1 69 ? 49.444 12.331 -25.783 1.00 92.19 69 ILE A N 1
ATOM 556 C CA . ILE A 1 69 ? 48.418 13.219 -26.333 1.00 92.19 69 ILE A CA 1
ATOM 557 C C . ILE A 1 69 ? 47.735 14.019 -25.221 1.00 92.19 69 ILE A C 1
ATOM 559 O O . ILE A 1 69 ? 47.520 13.511 -24.122 1.00 92.19 69 ILE A O 1
ATOM 563 N N . THR A 1 70 ? 47.418 15.284 -25.492 1.00 89.62 70 THR A N 1
ATOM 564 C CA . THR A 1 70 ? 46.629 16.132 -24.585 1.00 89.62 70 THR A CA 1
ATOM 565 C C . THR A 1 70 ? 45.154 16.124 -24.993 1.00 89.62 70 THR A C 1
ATOM 567 O O . THR A 1 70 ? 44.812 15.706 -26.099 1.00 89.62 70 THR A O 1
ATOM 570 N N . LYS A 1 71 ? 44.268 16.663 -24.145 1.00 84.12 71 LYS A N 1
ATOM 571 C CA . LYS A 1 71 ? 42.854 16.880 -24.504 1.00 84.12 71 LYS A CA 1
ATOM 572 C C . LYS A 1 71 ? 42.710 17.679 -25.809 1.00 84.12 71 LYS A C 1
ATOM 574 O O . LYS A 1 71 ? 41.991 17.268 -26.708 1.00 84.12 71 LYS A O 1
ATOM 579 N N . ARG A 1 72 ? 43.502 18.745 -25.963 1.00 85.88 72 ARG A N 1
ATOM 580 C CA . ARG A 1 72 ? 43.553 19.572 -27.180 1.00 85.88 72 ARG A CA 1
ATOM 581 C C . ARG A 1 72 ? 44.033 18.792 -28.414 1.00 85.88 72 ARG A C 1
ATOM 583 O O . ARG A 1 72 ? 43.588 19.048 -29.528 1.00 85.88 72 ARG A O 1
ATOM 590 N N . GLY A 1 73 ? 44.945 17.835 -28.223 1.00 85.00 73 GLY A N 1
ATOM 591 C CA . GLY A 1 73 ? 45.361 16.883 -29.256 1.00 85.00 73 GLY A CA 1
ATOM 592 C C . GLY A 1 73 ? 44.222 15.980 -29.733 1.00 85.00 73 GLY A C 1
ATOM 593 O O . GLY A 1 73 ? 44.089 15.755 -30.934 1.00 85.00 73 GLY A O 1
ATOM 594 N N . LEU A 1 74 ? 43.386 15.499 -28.807 1.00 78.88 74 LEU A N 1
ATOM 595 C CA . LEU A 1 74 ? 42.207 14.685 -29.122 1.00 78.88 74 LEU A CA 1
ATOM 596 C C . LEU A 1 74 ? 41.123 15.503 -29.840 1.00 78.88 74 LEU A C 1
ATOM 598 O O . LEU A 1 74 ? 40.627 15.065 -30.875 1.00 78.88 74 LEU A O 1
ATOM 602 N N . GLU A 1 75 ? 40.844 16.722 -29.375 1.00 80.50 75 GLU A N 1
ATOM 603 C CA . GLU A 1 75 ? 39.903 17.653 -30.026 1.00 80.50 75 GLU A CA 1
ATOM 604 C C . GLU A 1 75 ? 40.314 17.961 -31.480 1.00 80.50 75 GLU A C 1
ATOM 606 O O . GLU A 1 75 ? 39.476 18.030 -32.384 1.00 80.50 75 GLU A O 1
ATOM 611 N N . TYR A 1 76 ? 41.623 18.091 -31.737 1.00 86.44 76 TYR A N 1
ATOM 612 C CA . TYR A 1 76 ? 42.148 18.240 -33.095 1.00 86.44 76 TYR A CA 1
ATOM 613 C C . TYR A 1 76 ? 41.860 17.013 -33.967 1.00 86.44 76 TYR A C 1
ATOM 615 O O . TYR A 1 76 ? 41.470 17.174 -35.122 1.00 86.44 76 TYR A O 1
ATOM 623 N N . LEU A 1 77 ? 42.031 15.795 -33.441 1.00 79.94 77 LEU A N 1
ATOM 624 C CA . LEU A 1 77 ? 41.746 14.563 -34.182 1.00 79.94 77 LEU A CA 1
ATOM 625 C C . LEU A 1 77 ? 40.265 14.434 -34.537 1.00 79.94 77 LEU A C 1
ATOM 627 O O . LEU A 1 77 ? 39.945 14.038 -35.658 1.00 79.94 77 LEU A O 1
ATOM 631 N N . GLU A 1 78 ? 39.367 14.780 -33.618 1.00 76.56 78 GLU A N 1
ATOM 632 C CA . GLU A 1 78 ? 37.922 14.779 -33.870 1.00 76.56 78 GLU A CA 1
ATOM 633 C C . GLU A 1 78 ? 37.549 15.794 -34.953 1.00 76.56 78 GLU A C 1
ATOM 635 O O . GLU A 1 78 ? 36.930 15.432 -35.959 1.00 76.56 78 GLU A O 1
ATOM 640 N N . SER A 1 79 ? 38.035 17.029 -34.815 1.00 78.62 79 SER A N 1
ATOM 641 C CA . SER A 1 79 ? 37.813 18.103 -35.791 1.00 78.62 79 SER A CA 1
ATOM 642 C C . SER A 1 79 ? 38.366 17.738 -37.171 1.00 78.62 79 SER A C 1
ATOM 644 O O . SER A 1 79 ? 37.735 17.975 -38.202 1.00 78.62 79 SER A O 1
ATOM 646 N N . PHE A 1 80 ? 39.541 17.109 -37.209 1.00 79.56 80 PHE A N 1
ATOM 647 C CA . PHE A 1 80 ? 40.177 16.675 -38.446 1.00 79.56 80 PHE A CA 1
ATOM 648 C C . PHE A 1 80 ? 39.411 15.529 -39.125 1.00 79.56 80 PHE A C 1
ATOM 650 O O . PHE A 1 80 ? 39.254 15.528 -40.349 1.00 79.56 80 PHE A O 1
ATOM 657 N N . LYS A 1 81 ? 38.874 14.576 -38.351 1.00 75.12 81 LYS A N 1
ATOM 658 C CA . LYS A 1 81 ? 37.999 13.507 -38.865 1.00 75.12 81 LYS A CA 1
ATOM 659 C C . LYS A 1 81 ? 36.702 14.078 -39.438 1.00 75.12 81 LYS A C 1
ATOM 661 O O . LYS A 1 81 ? 36.290 13.662 -40.521 1.00 75.12 81 LYS A O 1
ATOM 666 N N . GLN A 1 82 ? 36.091 15.047 -38.759 1.00 72.12 82 GLN A N 1
ATOM 667 C CA . GLN A 1 82 ? 34.897 15.737 -39.251 1.00 72.12 82 GLN A CA 1
ATOM 668 C C . GLN A 1 82 ? 35.186 16.479 -40.561 1.00 72.12 82 GLN A C 1
ATOM 670 O O . GLN A 1 82 ? 34.456 16.319 -41.537 1.00 72.12 82 GLN A O 1
ATOM 675 N N . MET A 1 83 ? 36.305 17.201 -40.631 1.00 77.00 83 MET A N 1
ATOM 676 C CA . MET A 1 83 ? 36.739 17.902 -41.840 1.00 77.00 83 MET A CA 1
ATOM 677 C C . MET A 1 83 ? 37.009 16.944 -43.012 1.00 77.00 83 MET A C 1
ATOM 679 O O . MET A 1 83 ? 36.569 17.207 -44.129 1.00 77.00 83 MET A O 1
ATOM 683 N N . LYS A 1 84 ? 37.661 15.794 -42.777 1.00 71.25 84 LYS A N 1
ATOM 684 C CA . LYS A 1 84 ? 37.856 14.772 -43.823 1.00 71.25 84 LYS A CA 1
ATOM 685 C C . LYS A 1 84 ? 36.539 14.198 -44.340 1.00 71.25 84 LYS A C 1
ATOM 687 O O . LYS A 1 84 ? 36.436 13.938 -45.536 1.00 71.25 84 LYS A O 1
ATOM 692 N N . ARG A 1 85 ? 35.535 14.025 -43.474 1.00 64.00 85 ARG A N 1
ATOM 693 C CA . ARG A 1 85 ? 34.189 13.597 -43.890 1.00 64.00 85 ARG A CA 1
ATOM 694 C C . ARG A 1 85 ? 33.507 14.656 -44.757 1.00 64.00 85 ARG A C 1
ATOM 696 O O . ARG A 1 85 ? 32.936 14.299 -45.780 1.00 64.00 85 ARG A O 1
ATOM 703 N N . LEU A 1 86 ? 33.631 15.937 -44.400 1.00 61.03 86 LEU A N 1
ATOM 704 C CA . LEU A 1 86 ? 33.111 17.050 -45.204 1.00 61.03 86 LEU A CA 1
ATOM 705 C C . LEU A 1 86 ? 33.768 17.104 -46.589 1.00 61.03 86 LEU A C 1
ATOM 707 O O . LEU A 1 86 ? 33.067 17.185 -47.591 1.00 61.03 86 LEU A O 1
ATOM 711 N N . PHE A 1 87 ? 35.096 16.981 -46.672 1.00 68.19 87 PHE A N 1
ATOM 712 C CA . PHE A 1 87 ? 35.790 16.945 -47.965 1.00 68.19 87 PHE A CA 1
ATOM 713 C C . PHE A 1 87 ? 35.417 15.718 -48.801 1.00 68.19 87 PHE A C 1
ATOM 715 O O . PHE A 1 87 ? 35.196 15.850 -50.000 1.00 68.19 87 PHE A O 1
ATOM 722 N N . ALA A 1 88 ? 35.262 14.547 -48.178 1.00 60.72 88 ALA A N 1
ATOM 723 C CA . ALA A 1 88 ? 34.798 13.350 -48.876 1.00 60.72 88 ALA A CA 1
ATOM 724 C C . ALA A 1 88 ? 33.358 13.487 -49.407 1.00 60.72 88 ALA A C 1
ATOM 726 O O . ALA A 1 88 ? 33.028 12.888 -50.429 1.00 60.72 88 ALA A O 1
ATOM 727 N N . ALA A 1 89 ? 32.509 14.263 -48.726 1.00 52.44 89 ALA A N 1
ATOM 728 C CA . ALA A 1 89 ? 31.157 14.578 -49.183 1.00 52.44 89 ALA A CA 1
ATOM 729 C C . ALA A 1 89 ? 31.158 15.581 -50.352 1.00 52.44 89 ALA A C 1
ATOM 731 O O . ALA A 1 89 ? 30.387 15.413 -51.295 1.00 52.44 89 ALA A O 1
ATOM 732 N N . LEU A 1 90 ? 32.060 16.570 -50.331 1.00 59.12 90 LEU A N 1
ATOM 733 C CA . LEU A 1 90 ? 32.245 17.540 -51.419 1.00 59.12 90 LEU A CA 1
ATOM 734 C C . LEU A 1 90 ? 32.798 16.887 -52.696 1.00 59.12 90 LEU A C 1
ATOM 736 O O . LEU A 1 90 ? 32.301 17.165 -53.784 1.00 59.12 90 LEU A O 1
ATOM 740 N N . ASP A 1 91 ? 33.762 15.970 -52.568 1.00 59.78 91 ASP A N 1
ATOM 741 C CA . ASP A 1 91 ? 34.347 15.240 -53.706 1.00 59.78 91 ASP A CA 1
ATOM 742 C C . ASP A 1 91 ? 33.342 14.277 -54.380 1.00 59.78 91 ASP A C 1
ATOM 744 O O . ASP A 1 91 ? 33.568 13.842 -55.509 1.00 59.78 91 ASP A O 1
ATOM 748 N N . LYS A 1 92 ? 32.223 13.941 -53.716 1.00 47.84 92 LYS A N 1
ATOM 749 C CA . LYS A 1 92 ? 31.188 13.019 -54.224 1.00 47.84 92 LYS A CA 1
ATOM 750 C C . LYS A 1 92 ? 29.913 13.693 -54.749 1.00 47.84 92 LYS A C 1
ATOM 752 O O . LYS A 1 92 ? 28.956 12.985 -55.044 1.00 47.84 92 LYS A O 1
ATOM 757 N N . GLY A 1 93 ? 29.893 15.017 -54.919 1.00 43.81 93 GLY A N 1
ATOM 758 C CA . GLY A 1 93 ? 28.816 15.701 -55.650 1.00 43.81 93 GLY A CA 1
ATOM 759 C C . GLY A 1 93 ? 27.411 15.513 -55.063 1.00 43.81 93 GLY A C 1
ATOM 760 O O . GLY A 1 93 ? 26.448 15.394 -55.816 1.00 43.81 93 GLY A O 1
ATOM 761 N N . ILE A 1 94 ? 27.278 15.469 -53.734 1.00 39.44 94 ILE A N 1
ATOM 762 C CA . ILE A 1 94 ? 25.969 15.393 -53.069 1.00 39.44 94 ILE A CA 1
ATOM 763 C C . ILE A 1 94 ? 25.487 16.827 -52.770 1.00 39.44 94 ILE A C 1
ATOM 765 O O . ILE A 1 94 ? 26.230 17.577 -52.129 1.00 39.44 94 ILE A O 1
ATOM 769 N N . PRO A 1 95 ? 24.282 17.245 -53.212 1.00 34.25 95 PRO A N 1
ATOM 770 C CA . PRO A 1 95 ? 23.759 18.582 -52.942 1.00 34.25 95 PRO A CA 1
ATOM 771 C C . PRO A 1 95 ? 23.528 18.812 -51.447 1.00 34.25 95 PRO A C 1
ATOM 773 O O . PRO A 1 95 ? 23.021 17.950 -50.731 1.00 34.25 95 PRO A O 1
ATOM 776 N N . PHE A 1 96 ? 23.883 20.009 -50.985 1.00 34.72 96 PHE A N 1
ATOM 777 C CA . PHE A 1 96 ? 23.728 20.442 -49.603 1.00 34.72 96 PHE A CA 1
ATOM 778 C C . PHE A 1 96 ? 22.292 20.924 -49.357 1.00 34.72 96 PHE A C 1
ATOM 780 O O . PHE A 1 96 ? 22.007 22.116 -49.436 1.00 34.72 96 PHE A O 1
ATOM 787 N N . SER A 1 97 ? 21.380 20.000 -49.063 1.00 36.19 97 SER A N 1
ATOM 788 C CA . SER A 1 97 ? 20.106 20.325 -48.418 1.00 36.19 97 SER A CA 1
ATOM 789 C C . SER A 1 97 ? 19.509 19.086 -47.764 1.00 36.19 97 SER A C 1
ATOM 791 O O . SER A 1 97 ? 18.806 18.323 -48.408 1.00 36.19 97 SER A O 1
ATOM 793 N N . GLU A 1 98 ? 19.839 18.885 -46.496 1.00 32.06 98 GLU A N 1
ATOM 794 C CA . GLU A 1 98 ? 18.955 18.410 -45.427 1.00 32.06 98 GLU A CA 1
ATOM 795 C C . GLU A 1 98 ? 19.833 18.131 -44.208 1.00 32.06 98 GLU A C 1
ATOM 797 O O . GLU A 1 98 ? 20.997 17.742 -44.326 1.00 32.06 98 GLU A O 1
ATOM 802 N N . LYS A 1 99 ? 19.305 18.409 -43.017 1.00 32.31 99 LYS A N 1
ATOM 803 C CA . LYS A 1 99 ? 19.929 18.015 -41.754 1.00 32.31 99 LYS A CA 1
ATOM 804 C C . LYS A 1 99 ? 20.310 16.535 -41.859 1.00 32.31 99 LYS A C 1
ATOM 806 O O . LYS A 1 99 ? 19.425 15.696 -41.961 1.00 32.31 99 LYS A O 1
ATOM 811 N N . ILE A 1 100 ? 21.604 16.210 -41.831 1.00 38.41 100 ILE A N 1
ATOM 812 C CA . ILE A 1 100 ? 22.043 14.819 -41.685 1.00 38.41 100 ILE A CA 1
ATOM 813 C C . ILE A 1 100 ? 21.772 14.443 -40.228 1.00 38.41 100 ILE A C 1
ATOM 815 O O . ILE A 1 100 ? 22.647 14.522 -39.368 1.00 38.41 100 ILE A O 1
ATOM 819 N N . GLU A 1 101 ? 20.526 14.089 -39.939 1.00 34.50 101 GLU A N 1
ATOM 820 C CA . GLU A 1 101 ? 20.233 13.185 -38.841 1.00 34.50 101 GLU A CA 1
ATOM 821 C C . GLU A 1 101 ? 20.969 11.884 -39.168 1.00 34.50 101 GLU A C 1
ATOM 823 O O . GLU A 1 101 ? 20.782 11.289 -40.231 1.00 34.50 101 GLU A O 1
ATOM 828 N N . HIS A 1 102 ? 21.892 11.470 -38.302 1.00 45.56 102 HIS A N 1
ATOM 829 C CA . HIS A 1 102 ? 22.452 10.130 -38.383 1.00 45.56 102 HIS A CA 1
ATOM 830 C C . HIS A 1 102 ? 21.284 9.144 -38.249 1.00 45.56 102 HIS A C 1
ATOM 832 O O . HIS A 1 102 ? 20.797 8.939 -37.141 1.00 45.56 102 HIS A O 1
ATOM 838 N N . LEU A 1 103 ? 20.805 8.569 -39.358 1.00 46.75 103 LEU A N 1
ATOM 839 C CA . LEU A 1 103 ? 19.810 7.500 -39.309 1.00 46.75 103 LEU A CA 1
ATOM 840 C C . LEU A 1 103 ? 20.375 6.388 -38.412 1.00 46.75 103 LEU A C 1
ATOM 842 O O . LEU A 1 103 ? 21.475 5.896 -38.691 1.00 46.75 103 LEU A O 1
ATOM 846 N N . PRO A 1 104 ? 19.692 6.021 -37.316 1.00 57.38 104 PRO A N 1
ATOM 847 C CA . PRO A 1 104 ? 20.214 5.020 -36.404 1.00 57.38 104 PRO A CA 1
ATOM 848 C C . PRO A 1 104 ? 20.351 3.684 -37.147 1.00 57.38 104 PRO A C 1
ATOM 850 O O . PRO A 1 104 ? 19.454 3.278 -37.883 1.00 57.38 104 PRO A O 1
ATOM 853 N N . LEU A 1 105 ? 21.470 2.977 -36.935 1.00 74.12 105 LEU A N 1
ATOM 854 C CA . LEU A 1 105 ? 21.709 1.634 -37.498 1.00 74.12 105 LEU A CA 1
ATOM 855 C C . LEU A 1 105 ? 20.654 0.615 -37.035 1.00 74.12 105 LEU A C 1
ATOM 857 O O . LEU A 1 105 ? 20.477 -0.437 -37.648 1.00 74.12 105 LEU A O 1
ATOM 861 N N . ILE A 1 106 ? 19.960 0.943 -35.945 1.00 88.19 106 ILE A N 1
ATOM 862 C CA . ILE A 1 106 ? 18.865 0.176 -35.379 1.00 88.19 106 ILE A CA 1
ATOM 863 C C . ILE A 1 106 ? 17.584 0.993 -35.463 1.00 88.19 106 ILE A C 1
ATOM 865 O O . ILE A 1 106 ? 17.450 2.020 -34.795 1.00 88.19 106 ILE A O 1
ATOM 869 N N . GLN A 1 107 ? 16.617 0.488 -36.220 1.00 89.31 107 GLN A N 1
ATOM 870 C CA . GLN A 1 107 ? 15.233 0.934 -36.146 1.00 89.31 107 GLN A CA 1
ATOM 871 C C . GLN A 1 107 ? 14.527 0.125 -35.059 1.00 89.31 107 GLN A C 1
ATOM 873 O O . GLN A 1 107 ? 14.646 -1.099 -35.022 1.00 89.31 107 GLN A O 1
ATOM 878 N N . ALA A 1 108 ? 13.791 0.792 -34.178 1.00 91.19 108 ALA A N 1
ATOM 879 C CA . ALA A 1 108 ? 13.110 0.131 -33.078 1.00 91.19 108 ALA A CA 1
ATOM 880 C C . ALA A 1 108 ? 11.663 0.614 -32.946 1.00 91.19 108 ALA A C 1
ATOM 882 O O . ALA A 1 108 ? 11.368 1.788 -33.175 1.00 91.19 108 ALA A O 1
ATOM 883 N N . ARG A 1 109 ? 10.757 -0.293 -32.578 1.00 91.69 109 ARG A N 1
ATOM 884 C CA . ARG A 1 109 ? 9.339 0.004 -32.349 1.00 91.69 109 ARG A CA 1
ATOM 885 C C . ARG A 1 109 ? 8.866 -0.646 -31.055 1.00 91.69 109 ARG A C 1
ATOM 887 O O . ARG A 1 109 ? 9.159 -1.810 -30.804 1.00 91.69 109 ARG A O 1
ATOM 894 N N . LEU A 1 110 ? 8.095 0.104 -30.269 1.00 92.38 110 LEU A N 1
ATOM 895 C CA . LEU A 1 110 ? 7.390 -0.406 -29.096 1.00 92.38 110 LEU A CA 1
ATOM 896 C C . LEU A 1 110 ? 5.976 -0.847 -29.484 1.00 92.38 110 LEU A C 1
ATOM 898 O O . LEU A 1 110 ? 5.229 -0.104 -30.129 1.00 92.38 110 LEU A O 1
ATOM 902 N N . LEU A 1 111 ? 5.597 -2.036 -29.043 1.00 91.50 111 LEU A N 1
ATOM 903 C CA . LEU A 1 111 ? 4.262 -2.599 -29.138 1.00 91.50 111 LEU A CA 1
ATOM 904 C C . LEU A 1 111 ? 3.762 -2.852 -27.713 1.00 91.50 111 LEU A C 1
ATOM 906 O O . LEU A 1 111 ? 4.409 -3.534 -26.920 1.00 91.50 111 LEU A O 1
ATOM 910 N N . LEU A 1 112 ? 2.607 -2.278 -27.381 1.00 90.00 112 LEU A N 1
ATOM 911 C CA . LEU A 1 112 ? 1.912 -2.532 -26.121 1.00 90.00 112 LEU A CA 1
ATOM 912 C C . LEU A 1 112 ? 0.663 -3.352 -26.414 1.00 90.00 112 LEU A C 1
ATOM 914 O O . LEU A 1 112 ? -0.093 -2.999 -27.321 1.00 90.00 112 LEU A O 1
ATOM 918 N N . GLY A 1 113 ? 0.419 -4.400 -25.625 1.00 79.81 113 GLY A N 1
ATOM 919 C CA . GLY A 1 113 ? -0.801 -5.201 -25.764 1.00 79.81 113 GLY A CA 1
ATOM 920 C C . GLY A 1 113 ? -2.080 -4.388 -25.522 1.00 79.81 113 GLY A C 1
ATOM 921 O O . GLY A 1 113 ? -3.093 -4.618 -26.178 1.00 79.81 113 GLY A O 1
ATOM 922 N N . LYS A 1 114 ? -2.024 -3.410 -24.607 1.00 87.62 114 LYS A N 1
ATOM 923 C CA . LYS A 1 114 ? -3.099 -2.459 -24.287 1.00 87.62 114 LYS A CA 1
ATOM 924 C C . LYS A 1 114 ? -2.490 -1.124 -23.849 1.00 87.62 114 LYS A C 1
ATOM 926 O O . LYS A 1 114 ? -1.404 -1.106 -23.275 1.00 87.62 114 LYS A O 1
ATOM 931 N N . ARG A 1 115 ? -3.184 -0.010 -24.109 1.00 88.06 115 ARG A N 1
ATOM 932 C CA . ARG A 1 115 ? -2.789 1.334 -23.628 1.00 88.06 115 ARG A CA 1
ATOM 933 C C . ARG A 1 115 ? -3.524 1.764 -22.362 1.00 88.06 115 ARG A C 1
ATOM 935 O O . ARG A 1 115 ? -3.054 2.669 -21.683 1.00 88.06 115 ARG A O 1
ATOM 942 N N . GLU A 1 116 ? -4.642 1.114 -22.065 1.00 93.44 116 GLU A N 1
ATOM 943 C CA . GLU A 1 116 ? -5.424 1.295 -20.848 1.00 93.44 116 GLU A CA 1
ATOM 944 C C . GLU A 1 116 ? -5.436 -0.031 -20.085 1.00 93.44 116 GLU A C 1
ATOM 946 O O . GLU A 1 116 ? -5.784 -1.069 -20.654 1.00 93.44 116 GLU A O 1
ATOM 951 N N . VAL A 1 117 ? -4.964 -0.008 -18.840 1.00 92.88 117 VAL A N 1
ATOM 952 C CA . VAL A 1 117 ? -4.738 -1.200 -18.007 1.00 92.88 117 VAL A CA 1
ATOM 953 C C . VAL A 1 117 ? -5.096 -0.858 -16.564 1.00 92.88 117 VAL A C 1
ATOM 955 O O . VAL A 1 117 ? -4.889 0.273 -16.136 1.00 92.88 117 VAL A O 1
ATOM 958 N N . LYS A 1 118 ? -5.642 -1.797 -15.792 1.00 92.81 118 LYS A N 1
ATOM 959 C CA . LYS A 1 118 ? -5.918 -1.556 -14.365 1.00 92.81 118 LYS A CA 1
ATOM 960 C C . LYS A 1 118 ? -4.700 -1.858 -13.494 1.00 92.81 118 LYS A C 1
ATOM 962 O O . LYS A 1 118 ? -3.868 -2.692 -13.847 1.00 92.81 118 LYS A O 1
ATOM 967 N N . VAL A 1 119 ? -4.609 -1.226 -12.324 1.00 92.50 119 VAL A N 1
ATOM 968 C CA . VAL A 1 119 ? -3.644 -1.617 -11.282 1.00 92.50 119 VAL A CA 1
ATOM 969 C C . VAL A 1 119 ? -3.739 -3.129 -11.027 1.00 92.50 119 VAL A C 1
ATOM 971 O O . VAL A 1 119 ? -4.826 -3.694 -10.921 1.00 92.50 119 VAL A O 1
ATOM 974 N N . GLY A 1 120 ? -2.591 -3.802 -10.982 1.00 89.19 120 GLY A N 1
ATOM 975 C CA . GLY A 1 120 ? -2.498 -5.251 -10.814 1.00 89.19 120 GLY A CA 1
ATOM 976 C C . GLY A 1 120 ? -2.737 -6.098 -12.071 1.00 89.19 120 GLY A C 1
ATOM 977 O O . GLY A 1 120 ? -2.431 -7.289 -12.040 1.00 89.19 120 GLY A O 1
ATOM 978 N N . GLU A 1 121 ? -3.226 -5.532 -13.177 1.00 92.19 121 GLU A N 1
ATOM 979 C CA . GLU A 1 121 ? -3.344 -6.247 -14.455 1.00 92.19 121 GLU A CA 1
ATOM 980 C C . GLU A 1 12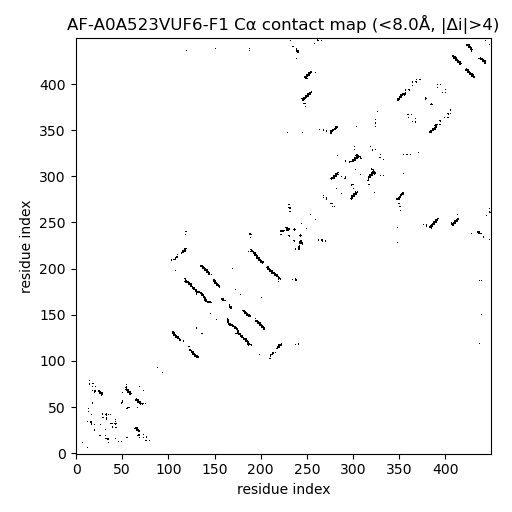1 ? -1.991 -6.280 -15.182 1.00 92.19 121 GLU A C 1
ATOM 982 O O . GLU A 1 121 ? -1.257 -5.295 -15.231 1.00 92.19 121 GLU A O 1
ATOM 987 N N . GLU A 1 122 ? -1.635 -7.429 -15.751 1.00 93.56 122 GLU A N 1
ATOM 988 C CA . GLU A 1 122 ? -0.382 -7.578 -16.489 1.00 93.56 122 GLU A CA 1
ATOM 989 C C . GLU A 1 122 ? -0.434 -6.875 -17.850 1.00 93.56 122 GLU A C 1
ATOM 991 O O . GLU A 1 122 ? -1.354 -7.077 -18.645 1.00 93.56 122 GLU A O 1
ATOM 996 N N . ILE A 1 123 ? 0.601 -6.088 -18.145 1.00 92.94 123 ILE A N 1
ATOM 997 C CA . ILE A 1 123 ? 0.826 -5.465 -19.446 1.00 92.94 123 ILE A CA 1
ATOM 998 C C . ILE A 1 123 ? 2.025 -6.113 -20.139 1.00 92.94 123 ILE A C 1
ATOM 1000 O O . ILE A 1 123 ? 3.161 -6.067 -19.663 1.00 92.94 123 ILE A O 1
ATOM 1004 N N . GLY A 1 124 ? 1.756 -6.711 -21.299 1.00 93.06 124 GLY A N 1
ATOM 1005 C CA . GLY A 1 124 ? 2.787 -7.182 -22.213 1.00 93.06 124 GLY A CA 1
ATOM 1006 C C . GLY A 1 124 ? 3.396 -6.015 -22.982 1.00 93.06 124 GLY A C 1
ATOM 1007 O O . GLY A 1 124 ? 2.678 -5.248 -23.635 1.00 93.06 124 GLY A O 1
ATOM 1008 N N . VAL A 1 125 ? 4.718 -5.910 -22.916 1.00 93.56 125 VAL A N 1
ATOM 1009 C CA . VAL A 1 125 ? 5.510 -4.937 -23.658 1.00 93.56 125 VAL A CA 1
ATOM 1010 C C . VAL A 1 125 ? 6.448 -5.690 -24.589 1.00 93.56 125 VAL A C 1
ATOM 1012 O O . VAL A 1 125 ? 7.204 -6.571 -24.171 1.00 93.56 125 VAL A O 1
ATOM 1015 N N . GLU A 1 126 ? 6.395 -5.340 -25.865 1.00 95.06 126 GLU A N 1
ATOM 1016 C CA . GLU A 1 126 ? 7.219 -5.927 -26.908 1.00 95.06 126 GLU A CA 1
ATOM 1017 C C . GLU A 1 126 ? 8.003 -4.829 -27.621 1.00 95.06 126 GLU A C 1
ATOM 1019 O O . GLU A 1 126 ? 7.452 -3.812 -28.036 1.00 95.06 126 GLU A O 1
ATOM 1024 N N . ILE A 1 127 ? 9.311 -5.025 -27.740 1.00 94.50 127 ILE A N 1
ATOM 1025 C CA . ILE A 1 127 ? 10.197 -4.150 -28.497 1.00 94.50 127 ILE A CA 1
ATOM 1026 C C . ILE A 1 127 ? 10.707 -4.935 -29.696 1.00 94.50 127 ILE A C 1
ATOM 1028 O O . ILE A 1 127 ? 11.411 -5.934 -29.540 1.00 94.50 127 ILE A O 1
ATOM 1032 N N . GLU A 1 128 ? 10.357 -4.465 -30.886 1.00 94.94 128 GLU A N 1
ATOM 1033 C CA . GLU A 1 128 ? 10.874 -4.976 -32.148 1.00 94.94 128 GLU A CA 1
ATOM 1034 C C . GLU A 1 128 ? 12.088 -4.141 -32.559 1.00 94.94 128 GLU A C 1
ATOM 1036 O O . GLU A 1 128 ? 11.996 -2.919 -32.695 1.00 94.94 128 GLU A O 1
ATOM 1041 N N . LEU A 1 129 ? 13.230 -4.799 -32.737 1.00 94.38 129 LEU A N 1
ATOM 1042 C CA . LEU A 1 129 ? 14.498 -4.198 -33.137 1.00 94.38 129 LEU A CA 1
ATOM 1043 C C . LEU A 1 129 ? 14.882 -4.711 -34.513 1.00 94.38 129 LEU A C 1
ATOM 1045 O O . LEU A 1 129 ? 14.990 -5.918 -34.706 1.00 94.38 129 LEU A O 1
ATOM 1049 N N . ARG A 1 130 ? 15.162 -3.813 -35.451 1.00 93.88 130 ARG A N 1
ATOM 1050 C CA . ARG A 1 130 ? 15.632 -4.154 -36.790 1.00 93.88 130 ARG A CA 1
ATOM 1051 C C . ARG A 1 130 ? 16.968 -3.488 -37.062 1.00 93.88 130 ARG A C 1
ATOM 1053 O O . ARG A 1 130 ? 17.078 -2.266 -36.986 1.00 93.88 130 ARG A O 1
ATOM 1060 N N . ASN A 1 131 ? 17.966 -4.284 -37.432 1.00 92.38 131 ASN A N 1
ATOM 1061 C CA . ASN A 1 131 ? 19.235 -3.756 -37.917 1.00 92.38 131 ASN A CA 1
ATOM 1062 C C . ASN A 1 131 ? 19.089 -3.357 -39.391 1.00 92.38 131 ASN A C 1
ATOM 1064 O O . ASN A 1 131 ? 18.932 -4.212 -40.266 1.00 92.38 131 ASN A O 1
ATOM 1068 N N . THR A 1 132 ? 19.113 -2.055 -39.654 1.00 87.25 132 THR A N 1
ATOM 1069 C CA . THR A 1 132 ? 19.075 -1.461 -40.999 1.00 87.25 132 THR A CA 1
ATOM 1070 C C . THR A 1 132 ? 20.470 -1.118 -41.520 1.00 87.25 132 THR A C 1
ATOM 1072 O O . THR A 1 132 ? 20.607 -0.668 -42.656 1.00 87.25 132 THR A O 1
ATOM 1075 N N . GLY A 1 133 ? 21.499 -1.317 -40.697 1.00 81.44 133 GLY A N 1
ATOM 1076 C CA . GLY A 1 133 ? 22.899 -1.181 -41.057 1.00 81.44 133 GLY A CA 1
ATOM 1077 C C . GLY A 1 133 ? 23.438 -2.356 -41.873 1.00 81.44 133 GLY A C 1
ATOM 1078 O O . GLY A 1 133 ? 22.820 -3.413 -42.008 1.00 81.44 133 GLY A O 1
ATOM 1079 N N . ASN A 1 134 ? 24.649 -2.158 -42.396 1.00 80.00 134 ASN A N 1
ATOM 1080 C CA . ASN A 1 134 ? 25.368 -3.152 -43.199 1.00 80.00 134 ASN A CA 1
ATOM 1081 C C . ASN A 1 134 ? 26.324 -4.027 -42.367 1.00 80.00 134 ASN A C 1
ATOM 1083 O O . ASN A 1 134 ? 26.908 -4.966 -42.904 1.00 80.00 134 ASN A O 1
ATOM 1087 N N . SER A 1 135 ? 26.496 -3.726 -41.078 1.00 80.44 135 SER A N 1
ATOM 1088 C CA . SER A 1 135 ? 27.338 -4.465 -40.134 1.00 80.44 135 SER A CA 1
ATOM 1089 C C . SER A 1 135 ? 26.511 -4.998 -38.962 1.00 80.44 135 SER A C 1
ATOM 1091 O O . SER A 1 135 ? 25.421 -4.501 -38.664 1.00 80.44 135 SER A O 1
ATOM 1093 N N . ALA A 1 136 ? 26.992 -6.073 -38.334 1.00 85.81 136 ALA A N 1
ATOM 1094 C CA . ALA A 1 136 ? 26.379 -6.597 -37.119 1.00 85.81 136 ALA A CA 1
ATOM 1095 C C . ALA A 1 136 ? 26.576 -5.607 -35.964 1.00 85.81 136 ALA A C 1
ATOM 1097 O O . ALA A 1 136 ? 27.600 -4.928 -35.890 1.00 85.81 136 ALA A O 1
ATOM 1098 N N . VAL A 1 137 ? 25.605 -5.550 -35.054 1.00 90.81 137 VAL A N 1
ATOM 1099 C CA . VAL A 1 137 ? 25.702 -4.739 -33.834 1.00 90.81 137 VAL A CA 1
ATOM 1100 C C . VAL A 1 137 ? 25.540 -5.607 -32.595 1.00 90.81 137 VAL A C 1
ATOM 1102 O O . VAL A 1 137 ? 24.873 -6.641 -32.633 1.00 90.81 137 VAL A O 1
ATOM 1105 N N . LEU A 1 138 ? 26.111 -5.168 -31.477 1.00 91.38 138 LEU A N 1
ATOM 1106 C CA . LEU A 1 138 ? 25.935 -5.813 -30.177 1.00 91.38 138 LEU A CA 1
ATOM 1107 C C . LEU A 1 138 ? 24.942 -5.016 -29.333 1.00 91.38 138 LEU A C 1
ATOM 1109 O O . LEU A 1 138 ? 25.197 -3.863 -28.985 1.00 91.38 138 LEU A O 1
ATOM 1113 N N . LEU A 1 139 ? 23.823 -5.635 -28.968 1.00 93.38 139 LEU A N 1
ATOM 1114 C CA . LEU A 1 139 ? 22.791 -5.033 -28.128 1.00 93.38 139 LEU A CA 1
ATOM 1115 C C . LEU A 1 139 ? 23.238 -5.025 -26.661 1.00 93.38 139 LEU A C 1
ATOM 1117 O O . LEU A 1 139 ? 23.416 -6.076 -26.045 1.00 93.38 139 LEU A O 1
ATOM 1121 N N . VAL A 1 140 ? 23.419 -3.840 -26.081 1.00 91.50 140 VAL A N 1
ATOM 1122 C CA . VAL A 1 140 ? 23.900 -3.681 -24.700 1.00 91.50 140 VAL A CA 1
ATOM 1123 C C . VAL A 1 140 ? 22.740 -3.725 -23.719 1.00 91.50 140 VAL A C 1
ATOM 1125 O O . VAL A 1 140 ? 22.757 -4.527 -22.783 1.00 91.50 140 VAL A O 1
ATOM 1128 N N . GLY A 1 141 ? 21.726 -2.890 -23.932 1.00 92.94 141 GLY A N 1
ATOM 1129 C CA . GLY A 1 141 ? 20.641 -2.731 -22.976 1.00 92.94 141 GLY A CA 1
ATOM 1130 C C . GLY A 1 141 ? 19.498 -1.859 -23.472 1.00 92.94 141 GLY A C 1
ATOM 1131 O O . GLY A 1 141 ? 19.582 -1.230 -24.527 1.00 92.94 141 GLY A O 1
ATOM 1132 N N . ILE A 1 142 ? 18.429 -1.843 -22.685 1.00 94.00 142 ILE A N 1
ATOM 1133 C CA . ILE A 1 142 ? 17.236 -1.032 -22.882 1.00 94.00 142 ILE A CA 1
ATOM 1134 C C . ILE A 1 142 ? 17.012 -0.203 -21.622 1.00 94.00 142 ILE A C 1
ATOM 1136 O O . ILE A 1 142 ? 16.732 -0.741 -20.547 1.00 94.00 142 ILE A O 1
ATOM 1140 N N . GLU A 1 143 ? 17.133 1.107 -21.775 1.00 91.56 143 GLU A N 1
ATOM 1141 C CA . GLU A 1 143 ? 16.877 2.098 -20.733 1.00 91.56 143 GLU A CA 1
ATOM 1142 C C . GLU A 1 143 ? 15.438 2.624 -20.843 1.00 91.56 143 GLU A C 1
ATOM 1144 O O . GLU A 1 143 ? 14.817 2.536 -21.903 1.00 91.56 143 GLU A O 1
ATOM 1149 N N . GLY A 1 144 ? 14.899 3.198 -19.762 1.00 86.25 144 GLY A N 1
ATOM 1150 C CA . GLY A 1 144 ? 13.624 3.936 -19.802 1.00 86.25 144 GLY A CA 1
ATOM 1151 C C . GLY A 1 144 ? 12.363 3.077 -19.952 1.00 86.25 144 GLY A C 1
ATOM 1152 O O . GLY A 1 144 ? 11.299 3.595 -20.292 1.00 86.25 144 GLY A O 1
ATOM 1153 N N . VAL A 1 145 ? 12.482 1.770 -19.706 1.00 88.12 145 VAL A N 1
ATOM 1154 C CA . VAL A 1 145 ? 11.381 0.799 -19.797 1.00 88.12 145 VAL A CA 1
ATOM 1155 C C . VAL A 1 145 ? 10.815 0.418 -18.431 1.00 88.12 145 VAL A C 1
ATOM 1157 O O . VAL A 1 145 ? 9.609 0.233 -18.296 1.00 88.12 145 VAL A O 1
ATOM 1160 N N . ILE A 1 146 ? 11.662 0.308 -17.405 1.00 86.94 146 ILE A N 1
ATOM 1161 C CA . ILE A 1 146 ? 11.218 -0.035 -16.051 1.00 86.94 146 ILE A CA 1
ATOM 1162 C C . ILE A 1 146 ? 10.805 1.253 -15.339 1.00 86.94 146 ILE A C 1
ATOM 1164 O O . ILE A 1 146 ? 11.642 2.054 -14.921 1.00 86.94 146 ILE A O 1
ATOM 1168 N N . LEU A 1 147 ? 9.496 1.457 -15.219 1.00 88.38 147 LEU A N 1
ATOM 1169 C CA . LEU A 1 147 ? 8.911 2.618 -14.555 1.00 88.38 147 LEU A CA 1
ATOM 1170 C C . LEU A 1 147 ? 8.793 2.394 -13.041 1.00 88.38 147 LEU A C 1
ATOM 1172 O O . LEU A 1 147 ? 8.667 1.270 -12.559 1.00 88.38 147 LEU A O 1
ATOM 1176 N N . ARG A 1 148 ? 8.804 3.481 -12.263 1.00 84.69 148 ARG A N 1
ATOM 1177 C CA . ARG A 1 148 ? 8.523 3.397 -10.821 1.00 84.69 148 ARG A CA 1
ATOM 1178 C C . ARG A 1 148 ? 7.070 2.990 -10.594 1.00 84.69 148 ARG A C 1
ATOM 1180 O O . ARG A 1 148 ? 6.192 3.522 -11.259 1.00 84.69 148 ARG A O 1
ATOM 1187 N N . GLY A 1 149 ? 6.837 2.102 -9.627 1.00 85.81 149 GLY A N 1
ATOM 1188 C CA . GLY A 1 149 ? 5.504 1.550 -9.371 1.00 85.81 149 GLY A CA 1
ATOM 1189 C C . GLY A 1 149 ? 5.071 0.507 -10.406 1.00 85.81 149 GLY A C 1
ATOM 1190 O O . GLY A 1 149 ? 3.882 0.261 -10.564 1.00 85.81 149 GLY A O 1
ATOM 1191 N N . PHE A 1 150 ? 6.026 -0.082 -11.130 1.00 89.94 150 PHE A N 1
ATOM 1192 C CA . PHE A 1 150 ? 5.800 -1.224 -12.005 1.00 89.94 150 PHE A CA 1
ATOM 1193 C C . PHE A 1 150 ? 6.732 -2.358 -11.604 1.00 89.94 150 PHE A C 1
ATOM 1195 O O . PHE A 1 150 ? 7.947 -2.184 -11.503 1.00 89.94 150 PHE A O 1
ATOM 1202 N N . GLU A 1 151 ? 6.154 -3.530 -11.406 1.00 89.69 151 GLU A N 1
ATOM 1203 C CA . GLU A 1 151 ? 6.887 -4.767 -11.206 1.00 89.69 151 GLU A CA 1
ATOM 1204 C C . GLU A 1 151 ? 7.197 -5.413 -12.552 1.00 89.69 151 GLU A C 1
ATOM 1206 O O . GLU A 1 151 ? 6.335 -5.462 -13.428 1.00 89.69 151 GLU A O 1
ATOM 1211 N N . LEU A 1 152 ? 8.408 -5.941 -12.719 1.00 90.38 152 LEU A N 1
ATOM 1212 C CA . LEU A 1 152 ? 8.759 -6.756 -13.877 1.00 90.38 152 LEU A CA 1
ATOM 1213 C C . LEU A 1 152 ? 8.443 -8.227 -13.574 1.00 90.38 152 LEU A C 1
ATOM 1215 O O . LEU A 1 152 ? 9.222 -8.901 -12.906 1.00 90.38 152 LEU A O 1
ATOM 1219 N N . VAL A 1 153 ? 7.312 -8.714 -14.083 1.00 91.69 153 VAL A N 1
ATOM 1220 C CA . VAL A 1 153 ? 6.790 -10.068 -13.825 1.00 91.69 153 VAL A CA 1
ATOM 1221 C C . VAL A 1 153 ? 7.558 -11.124 -14.615 1.00 91.69 153 VAL A C 1
ATOM 1223 O O . VAL A 1 153 ? 7.880 -12.195 -14.105 1.00 91.69 153 VAL A O 1
ATOM 1226 N N . SER A 1 154 ? 7.862 -10.838 -15.881 1.00 92.75 154 SER A N 1
ATOM 1227 C CA . SER A 1 154 ? 8.613 -11.756 -16.736 1.00 92.75 154 SER A CA 1
ATOM 1228 C C . SER A 1 154 ? 9.501 -11.005 -17.718 1.00 92.75 154 SER A C 1
ATOM 1230 O O . SER A 1 154 ? 9.205 -9.885 -18.136 1.00 92.75 154 SER A O 1
ATOM 1232 N N . LYS A 1 155 ? 10.619 -11.634 -18.078 1.00 92.12 155 LYS A N 1
ATOM 1233 C CA . LYS A 1 155 ? 11.612 -11.128 -19.029 1.00 92.12 155 LYS A CA 1
ATOM 1234 C C . LYS A 1 155 ? 12.295 -12.300 -19.740 1.00 92.12 155 LYS A C 1
ATOM 1236 O O . LYS A 1 155 ? 12.284 -13.410 -19.199 1.00 92.12 155 LYS A O 1
ATOM 1241 N N . PRO A 1 156 ? 12.948 -12.090 -20.894 1.00 89.69 156 PRO A N 1
ATOM 1242 C CA . PRO A 1 156 ? 13.647 -13.166 -21.584 1.00 89.69 156 PRO A CA 1
ATOM 1243 C C . PRO A 1 156 ? 14.829 -13.688 -20.754 1.00 89.69 156 PRO A C 1
ATOM 1245 O O . PRO A 1 156 ? 15.502 -12.920 -20.060 1.00 89.69 156 PRO A O 1
ATOM 1248 N N . SER A 1 157 ? 15.123 -14.987 -20.849 1.00 89.12 157 SER A N 1
ATOM 1249 C CA . SER A 1 157 ? 16.166 -15.655 -20.048 1.00 89.12 157 SER A CA 1
ATOM 1250 C C . SER A 1 157 ? 17.570 -15.083 -20.261 1.00 89.12 157 SER A C 1
ATOM 1252 O O . SER A 1 157 ? 18.362 -15.032 -19.326 1.00 89.12 157 SER A O 1
ATOM 1254 N N . PHE A 1 158 ? 17.861 -14.593 -21.468 1.00 86.12 158 PHE A N 1
ATOM 1255 C CA . PHE A 1 158 ? 19.147 -13.992 -21.817 1.00 86.12 158 PHE A CA 1
ATOM 1256 C C . PHE A 1 158 ? 19.335 -12.563 -21.284 1.00 86.12 158 PHE A C 1
ATOM 1258 O O . PHE A 1 158 ? 20.375 -11.970 -21.554 1.00 86.12 158 PHE A O 1
ATOM 1265 N N . THR A 1 159 ? 18.361 -11.991 -20.567 1.00 90.00 159 THR A N 1
ATOM 1266 C CA . THR A 1 159 ? 18.427 -10.610 -20.055 1.00 90.00 159 THR A CA 1
ATOM 1267 C C . THR A 1 159 ? 18.742 -10.556 -18.564 1.00 90.00 159 THR A C 1
ATOM 1269 O O . THR A 1 159 ? 18.355 -11.444 -17.798 1.00 90.00 159 THR A O 1
ATOM 1272 N N . SER A 1 160 ? 19.381 -9.480 -18.116 1.00 87.94 160 SER A N 1
ATOM 1273 C CA . SER A 1 160 ? 19.535 -9.142 -16.694 1.00 87.94 160 SER A CA 1
ATOM 1274 C C . SER A 1 160 ? 18.997 -7.737 -16.421 1.00 87.94 160 SER A C 1
ATOM 1276 O O . SER A 1 160 ? 18.783 -6.960 -17.347 1.00 87.94 160 SER A O 1
ATOM 1278 N N . VAL A 1 161 ? 18.699 -7.423 -15.162 1.00 87.81 161 VAL A N 1
ATOM 1279 C CA . VAL A 1 161 ? 18.138 -6.122 -14.775 1.00 87.81 161 VAL A CA 1
ATOM 1280 C C . VAL A 1 161 ? 19.017 -5.514 -13.703 1.00 87.81 161 VAL A C 1
ATOM 1282 O O . VAL A 1 161 ? 19.294 -6.164 -12.697 1.00 87.81 161 VAL A O 1
ATOM 1285 N N . LYS A 1 162 ? 19.446 -4.276 -13.927 1.00 81.50 162 LYS A N 1
ATOM 1286 C CA . LYS A 1 162 ? 20.185 -3.480 -12.947 1.00 81.50 162 LYS A CA 1
ATOM 1287 C C . LYS A 1 162 ? 19.884 -2.003 -13.192 1.00 81.50 162 LYS A C 1
ATOM 1289 O O . LYS A 1 162 ? 19.784 -1.596 -14.345 1.00 81.50 162 LYS A O 1
ATOM 1294 N N . ASP A 1 163 ? 19.699 -1.223 -12.132 1.00 77.69 163 ASP A N 1
ATOM 1295 C CA . ASP A 1 163 ? 19.525 0.237 -12.204 1.00 77.69 163 ASP A CA 1
ATOM 1296 C C . ASP A 1 163 ? 18.415 0.678 -13.186 1.00 77.69 163 ASP A C 1
ATOM 1298 O O . ASP A 1 163 ? 18.618 1.536 -14.042 1.00 77.69 163 ASP A O 1
ATOM 1302 N N . ALA A 1 164 ? 17.241 0.031 -13.117 1.00 81.56 164 ALA A N 1
ATOM 1303 C CA . ALA A 1 164 ? 16.094 0.252 -14.019 1.00 81.56 164 ALA A CA 1
ATOM 1304 C C . ALA A 1 164 ? 16.390 0.054 -15.528 1.00 81.56 164 ALA A C 1
ATOM 1306 O O . ALA A 1 164 ? 15.613 0.482 -16.385 1.00 81.56 164 ALA A O 1
ATOM 1307 N N . THR A 1 165 ? 17.484 -0.640 -15.848 1.00 87.38 165 THR A N 1
ATOM 1308 C CA . THR A 1 165 ? 17.918 -0.968 -17.209 1.00 87.38 165 THR A CA 1
ATOM 1309 C C . THR A 1 165 ? 17.834 -2.473 -17.434 1.00 87.38 165 THR A C 1
ATOM 1311 O O . THR A 1 165 ? 18.268 -3.267 -16.593 1.00 87.38 165 THR A O 1
ATOM 1314 N N . ILE A 1 166 ? 17.289 -2.874 -18.583 1.00 91.88 166 ILE A N 1
ATOM 1315 C CA . ILE A 1 166 ? 17.275 -4.272 -19.027 1.00 91.88 166 ILE A CA 1
ATOM 1316 C C . ILE A 1 166 ? 18.515 -4.502 -19.887 1.00 91.88 166 ILE A C 1
ATOM 1318 O O . ILE A 1 166 ? 18.582 -4.038 -21.020 1.00 91.88 166 ILE A O 1
ATOM 1322 N N . TYR A 1 167 ? 19.502 -5.225 -19.375 1.00 92.50 167 TYR A N 1
ATOM 1323 C CA . TYR A 1 167 ? 20.707 -5.581 -20.117 1.00 92.50 167 TYR A CA 1
ATOM 1324 C C . TYR A 1 167 ? 20.436 -6.766 -21.040 1.00 92.50 167 TYR A C 1
ATOM 1326 O O . TYR A 1 167 ? 19.888 -7.791 -20.628 1.00 92.50 167 TYR A O 1
ATOM 1334 N N . LEU A 1 168 ? 20.868 -6.631 -22.292 1.00 92.25 168 LEU A N 1
ATOM 1335 C CA . LEU A 1 168 ? 20.690 -7.618 -23.361 1.00 92.25 168 LEU A CA 1
ATOM 1336 C C . LEU A 1 168 ? 21.931 -8.504 -23.551 1.00 92.25 168 LEU A C 1
ATOM 1338 O O . LEU A 1 168 ? 22.017 -9.250 -24.523 1.00 92.25 168 LEU A O 1
ATOM 1342 N N . ASN A 1 169 ? 22.893 -8.416 -22.624 1.00 89.31 169 ASN A N 1
ATOM 1343 C CA . ASN A 1 169 ? 24.099 -9.246 -22.555 1.00 89.31 169 ASN A CA 1
ATOM 1344 C C . ASN A 1 169 ? 24.903 -9.305 -23.867 1.00 89.31 169 ASN A C 1
ATOM 1346 O O . ASN A 1 169 ? 25.468 -10.342 -24.206 1.00 89.31 169 ASN A O 1
ATOM 1350 N N . ARG A 1 170 ? 24.988 -8.177 -24.589 1.00 85.94 170 ARG A N 1
ATOM 1351 C CA . ARG A 1 170 ? 25.734 -8.044 -25.856 1.00 85.94 170 ARG A CA 1
ATOM 1352 C C . ARG A 1 170 ? 25.261 -9.018 -26.937 1.00 85.94 170 ARG A C 1
ATOM 1354 O O . ARG A 1 170 ? 26.071 -9.488 -27.730 1.00 85.94 170 ARG A O 1
ATOM 1361 N N . LYS A 1 171 ? 23.959 -9.312 -26.980 1.00 90.12 171 LYS A N 1
ATOM 1362 C CA . LYS A 1 171 ? 23.365 -10.139 -28.035 1.00 90.12 171 LYS A CA 1
ATOM 1363 C C . LYS A 1 171 ? 23.661 -9.532 -29.409 1.00 90.12 171 LYS A C 1
ATOM 1365 O O . LYS A 1 171 ? 23.398 -8.352 -29.634 1.00 90.12 171 LYS A O 1
ATOM 1370 N N . GLU A 1 172 ? 24.207 -10.335 -30.313 1.00 92.56 172 GLU A N 1
ATOM 1371 C CA . GLU A 1 172 ? 24.501 -9.910 -31.680 1.00 92.56 172 GLU A CA 1
ATOM 1372 C C . GLU A 1 172 ? 23.216 -9.823 -32.513 1.00 92.56 172 GLU A C 1
ATOM 1374 O O . GLU A 1 172 ? 22.401 -10.749 -32.513 1.00 92.56 172 GLU A O 1
ATOM 1379 N N . LEU A 1 173 ? 23.049 -8.719 -33.244 1.00 93.44 173 LEU A N 1
ATOM 1380 C CA . LEU A 1 173 ? 21.996 -8.535 -34.236 1.00 93.44 173 LEU A CA 1
ATOM 1381 C C . LEU A 1 173 ? 22.624 -8.314 -35.614 1.00 93.44 173 LEU A C 1
ATOM 1383 O O . LEU A 1 173 ? 23.137 -7.236 -35.923 1.00 93.44 173 LEU A O 1
ATOM 1387 N N . ALA A 1 174 ? 22.579 -9.353 -36.447 1.00 91.25 174 ALA A N 1
ATOM 1388 C CA . ALA A 1 174 ? 23.153 -9.326 -37.788 1.00 91.25 174 ALA A CA 1
ATOM 1389 C C . ALA A 1 174 ? 22.417 -8.339 -38.728 1.00 91.25 174 ALA A C 1
ATOM 1391 O O . ALA A 1 174 ? 21.253 -8.003 -38.482 1.00 91.25 174 ALA A O 1
ATOM 1392 N N . PRO A 1 175 ? 23.059 -7.890 -39.822 1.00 89.38 175 PRO A N 1
ATOM 1393 C CA . PRO A 1 175 ? 22.445 -7.002 -40.809 1.00 89.38 175 PRO A CA 1
ATOM 1394 C C . PRO A 1 175 ? 21.103 -7.525 -41.323 1.00 89.38 175 PRO A C 1
ATOM 1396 O O . PRO A 1 175 ? 20.950 -8.722 -41.580 1.00 89.38 175 PRO A O 1
ATOM 1399 N N . SER A 1 176 ? 20.132 -6.626 -41.501 1.00 88.00 176 SER A N 1
ATOM 1400 C CA . SER A 1 176 ? 18.777 -6.943 -41.984 1.00 88.00 176 SER A CA 1
ATOM 1401 C C . SER A 1 176 ? 17.985 -7.941 -41.126 1.00 88.00 176 SER A C 1
ATOM 1403 O O . SER A 1 176 ? 16.911 -8.380 -41.542 1.00 88.00 176 SER A O 1
ATOM 1405 N N . ARG A 1 177 ? 18.473 -8.306 -39.932 1.00 94.56 177 ARG A N 1
ATOM 1406 C CA . ARG A 1 177 ? 17.728 -9.139 -38.983 1.00 94.56 177 ARG A CA 1
ATOM 1407 C C . ARG A 1 177 ? 16.829 -8.298 -38.090 1.00 94.56 177 ARG A C 1
ATOM 1409 O O . ARG A 1 177 ? 17.126 -7.144 -37.775 1.00 94.56 177 ARG A O 1
ATOM 1416 N N . THR A 1 178 ? 15.756 -8.949 -37.661 1.00 93.31 178 THR A N 1
ATOM 1417 C CA . THR A 1 178 ? 14.811 -8.444 -36.674 1.00 93.31 178 THR A CA 1
ATOM 1418 C C . THR A 1 178 ? 14.874 -9.318 -35.428 1.00 93.31 178 THR A C 1
ATOM 1420 O O . THR A 1 178 ? 14.964 -10.540 -35.535 1.00 93.31 178 THR A O 1
ATOM 1423 N N . GLU A 1 179 ? 14.807 -8.691 -34.262 1.00 93.50 179 GLU A N 1
ATOM 1424 C CA . GLU A 1 179 ? 14.759 -9.327 -32.950 1.00 93.50 179 GLU A CA 1
ATOM 1425 C C . GLU A 1 179 ? 13.563 -8.778 -32.166 1.00 93.50 179 GLU A C 1
ATOM 1427 O O . GLU A 1 179 ? 13.276 -7.583 -32.225 1.00 93.50 179 GLU A O 1
ATOM 1432 N N . GLN A 1 180 ? 12.876 -9.643 -31.420 1.00 94.25 180 GLN A N 1
ATOM 1433 C CA . GLN A 1 180 ? 11.738 -9.266 -30.582 1.00 94.25 180 GLN A CA 1
ATOM 1434 C C . GLN A 1 180 ? 12.073 -9.509 -29.116 1.00 94.25 180 GLN A C 1
ATOM 1436 O O . GLN A 1 180 ? 12.429 -10.616 -28.712 1.00 94.25 180 GLN A O 1
ATOM 1441 N N . ILE A 1 181 ? 11.927 -8.470 -28.305 1.00 93.94 181 ILE A N 1
ATOM 1442 C CA . ILE A 1 181 ? 12.201 -8.516 -26.873 1.00 93.94 181 ILE A CA 1
ATOM 1443 C C . ILE A 1 181 ? 10.882 -8.300 -26.150 1.00 93.94 181 ILE A C 1
ATOM 1445 O O . ILE A 1 181 ? 10.300 -7.222 -26.225 1.00 93.94 181 ILE A O 1
ATOM 1449 N N . ARG A 1 182 ? 10.415 -9.338 -25.454 1.00 94.69 182 ARG A N 1
ATOM 1450 C CA . ARG A 1 182 ? 9.137 -9.330 -24.736 1.00 94.69 182 ARG A CA 1
ATOM 1451 C C . ARG A 1 182 ? 9.353 -9.394 -23.240 1.00 94.69 182 ARG A C 1
ATOM 1453 O O . ARG A 1 182 ? 10.116 -10.229 -22.759 1.00 94.69 182 ARG A O 1
ATOM 1460 N N . PHE A 1 183 ? 8.644 -8.554 -22.512 1.00 93.25 183 PHE A N 1
ATOM 1461 C CA . PHE A 1 183 ? 8.591 -8.588 -21.060 1.00 93.25 183 PHE A CA 1
ATOM 1462 C C . PHE A 1 183 ? 7.188 -8.220 -20.590 1.00 93.25 183 PHE A C 1
ATOM 1464 O O . PHE A 1 183 ? 6.410 -7.597 -21.311 1.00 93.25 183 PHE A O 1
ATOM 1471 N N . THR A 1 184 ? 6.858 -8.651 -19.380 1.00 93.81 184 THR A N 1
ATOM 1472 C CA . THR A 1 184 ? 5.557 -8.392 -18.764 1.00 93.81 184 THR A CA 1
ATOM 1473 C C . THR A 1 184 ? 5.770 -7.536 -17.538 1.00 93.81 184 THR A C 1
ATOM 1475 O O . THR A 1 184 ? 6.601 -7.866 -16.689 1.00 93.81 184 THR A O 1
ATOM 1478 N N . MET A 1 185 ? 5.029 -6.440 -17.451 1.00 92.94 185 MET A N 1
ATOM 1479 C CA . MET A 1 185 ? 5.037 -5.558 -16.294 1.00 92.94 185 MET A CA 1
ATOM 1480 C C . MET A 1 185 ? 3.680 -5.591 -15.598 1.00 92.94 185 MET A C 1
ATOM 1482 O O . MET A 1 185 ? 2.662 -5.861 -16.232 1.00 92.94 185 MET A O 1
ATOM 1486 N N . ARG A 1 186 ? 3.652 -5.294 -14.301 1.00 93.56 186 ARG A N 1
ATOM 1487 C CA . ARG A 1 186 ? 2.418 -5.137 -13.529 1.00 93.56 186 ARG A CA 1
ATOM 1488 C C . ARG A 1 186 ? 2.449 -3.800 -12.782 1.00 93.56 186 ARG A C 1
ATOM 1490 O O . ARG A 1 186 ? 3.348 -3.605 -11.964 1.00 93.56 186 ARG A O 1
ATOM 1497 N N . PRO A 1 187 ? 1.532 -2.862 -13.071 1.00 93.50 187 PRO A N 1
ATOM 1498 C CA . PRO A 1 187 ? 1.452 -1.593 -12.361 1.00 93.50 187 PRO A CA 1
ATOM 1499 C C . PRO A 1 187 ? 0.918 -1.788 -10.941 1.00 93.50 187 PRO A C 1
ATOM 1501 O O . PRO A 1 187 ? -0.041 -2.531 -10.731 1.00 93.50 187 PRO A O 1
ATOM 1504 N N . SER A 1 188 ? 1.486 -1.054 -9.989 1.00 90.25 188 SER A N 1
ATOM 1505 C CA . SER A 1 188 ? 1.029 -0.966 -8.597 1.00 90.25 188 SER A CA 1
ATOM 1506 C C . SER A 1 188 ? 0.464 0.410 -8.231 1.00 90.25 188 SER A C 1
ATOM 1508 O O . SER A 1 188 ? 0.052 0.619 -7.096 1.00 90.25 188 SER A O 1
ATOM 1510 N N . ILE A 1 189 ? 0.484 1.356 -9.170 1.00 90.00 189 ILE A N 1
ATOM 1511 C CA . ILE A 1 189 ? -0.031 2.719 -9.022 1.00 90.00 189 ILE A CA 1
ATOM 1512 C C . ILE A 1 189 ? -0.801 3.109 -10.280 1.00 90.00 189 ILE A C 1
ATOM 1514 O O . ILE A 1 189 ? -0.426 2.715 -11.386 1.00 90.00 189 ILE A O 1
ATOM 1518 N N . ASP A 1 190 ? -1.870 3.877 -10.112 1.00 91.75 190 ASP A N 1
ATOM 1519 C CA . ASP A 1 190 ? -2.670 4.407 -11.209 1.00 91.75 190 ASP A CA 1
ATOM 1520 C C . ASP A 1 190 ? -2.183 5.798 -11.658 1.00 91.75 190 ASP A C 1
ATOM 1522 O O . ASP A 1 190 ? -1.385 6.452 -10.982 1.00 91.75 190 ASP A O 1
ATOM 1526 N N . GLY A 1 191 ? -2.634 6.243 -12.830 1.00 92.94 191 GLY A N 1
ATOM 1527 C CA . GLY A 1 191 ? -2.249 7.518 -13.431 1.00 92.94 191 GLY A CA 1
ATOM 1528 C C . GLY A 1 191 ? -1.800 7.395 -14.885 1.00 92.94 191 GLY A C 1
ATOM 1529 O O . GLY A 1 191 ? -1.927 6.351 -15.526 1.00 92.94 191 GLY A O 1
ATOM 1530 N N . VAL A 1 192 ? -1.275 8.494 -15.426 1.00 94.00 192 VAL A N 1
ATOM 1531 C CA . VAL A 1 192 ? -0.755 8.544 -16.798 1.00 94.00 192 VAL A CA 1
ATOM 1532 C C . VAL A 1 192 ? 0.760 8.412 -16.763 1.00 94.00 192 VAL A C 1
ATOM 1534 O O . VAL A 1 192 ? 1.441 9.210 -16.120 1.00 94.00 192 VAL A O 1
ATOM 1537 N N . PHE A 1 193 ? 1.285 7.426 -17.485 1.00 93.56 193 PHE A N 1
ATOM 1538 C CA . PHE A 1 193 ? 2.717 7.161 -17.564 1.00 93.56 193 PHE A CA 1
ATOM 1539 C C . PHE A 1 193 ? 3.213 7.248 -19.003 1.00 93.56 193 PHE A C 1
ATOM 1541 O O . PHE A 1 193 ? 2.483 6.979 -19.958 1.00 93.56 193 PHE A O 1
ATOM 1548 N N . GLU A 1 194 ? 4.480 7.622 -19.149 1.00 92.06 194 GLU A N 1
ATOM 1549 C CA . GLU A 1 194 ? 5.165 7.707 -20.434 1.00 92.06 194 GLU A CA 1
ATOM 1550 C C . GLU A 1 194 ? 6.319 6.706 -20.456 1.00 92.06 194 GLU A C 1
ATOM 1552 O O . GLU A 1 194 ? 7.266 6.825 -19.676 1.00 92.06 194 GLU A O 1
ATOM 1557 N N . LEU A 1 195 ? 6.264 5.739 -21.369 1.00 91.25 195 LEU A N 1
ATOM 1558 C CA . LEU A 1 195 ? 7.408 4.893 -21.685 1.00 91.25 195 LEU A CA 1
ATOM 1559 C C . LEU A 1 195 ? 8.300 5.635 -22.674 1.00 91.25 195 LEU A C 1
ATOM 1561 O O . LEU A 1 195 ? 7.840 6.022 -23.750 1.00 91.25 195 LEU A O 1
ATOM 1565 N N . LYS A 1 196 ? 9.582 5.796 -22.322 1.00 90.38 196 LYS A N 1
ATOM 1566 C CA . LYS A 1 196 ? 10.606 6.445 -23.160 1.00 90.38 196 LYS A CA 1
ATOM 1567 C C . LYS A 1 196 ? 11.798 5.511 -23.376 1.00 90.38 196 LYS A C 1
ATOM 1569 O O . LYS A 1 196 ? 12.876 5.771 -22.836 1.00 90.38 196 LYS A O 1
ATOM 1574 N N . PRO A 1 197 ? 11.617 4.397 -24.106 1.00 92.25 197 PRO A N 1
ATOM 1575 C CA . PRO A 1 197 ? 12.667 3.406 -24.244 1.00 92.25 197 PRO A CA 1
ATOM 1576 C C . PRO A 1 197 ? 13.842 3.933 -25.074 1.00 92.25 197 PRO A C 1
ATOM 1578 O O . PRO A 1 197 ? 13.645 4.553 -26.124 1.00 92.25 197 PRO A O 1
ATOM 1581 N N . ARG A 1 198 ? 15.066 3.617 -24.648 1.00 91.81 198 ARG A N 1
ATOM 1582 C CA . ARG A 1 198 ? 16.293 3.893 -25.410 1.00 91.81 198 ARG A CA 1
ATOM 1583 C C . ARG A 1 198 ? 17.111 2.616 -25.530 1.00 91.81 198 ARG A C 1
ATOM 1585 O O . ARG A 1 198 ? 17.455 1.996 -24.525 1.00 91.81 198 ARG A O 1
ATOM 1592 N N . ILE A 1 199 ? 17.397 2.212 -26.762 1.00 93.56 199 ILE A N 1
ATOM 1593 C CA . ILE A 1 199 ? 18.168 1.006 -27.070 1.00 93.56 199 ILE A CA 1
ATOM 1594 C C . ILE A 1 199 ? 19.632 1.384 -27.175 1.00 93.56 199 ILE A C 1
ATOM 1596 O O . ILE A 1 199 ? 19.997 2.165 -28.048 1.00 93.56 199 ILE A O 1
ATOM 1600 N N . VAL A 1 200 ? 20.470 0.808 -26.322 1.00 91.12 200 VAL A N 1
ATOM 1601 C CA . VAL A 1 200 ? 21.920 1.008 -26.336 1.00 91.12 200 VAL A CA 1
ATOM 1602 C C . VAL A 1 200 ? 22.571 -0.148 -27.086 1.00 91.12 200 VAL A C 1
ATOM 1604 O O . VAL A 1 200 ? 22.336 -1.316 -26.765 1.00 91.12 200 VAL A O 1
ATOM 1607 N N . TYR A 1 201 ? 23.407 0.163 -28.074 1.00 90.69 201 TYR A N 1
ATOM 1608 C CA . TYR A 1 201 ? 24.117 -0.829 -28.881 1.00 90.69 201 TYR A CA 1
ATOM 1609 C C . TYR A 1 201 ? 25.546 -0.384 -29.203 1.00 90.69 201 TYR A C 1
ATOM 1611 O O . TYR A 1 201 ? 25.884 0.793 -29.092 1.00 90.69 201 TYR A O 1
ATOM 1619 N N . ILE A 1 202 ? 26.394 -1.338 -29.580 1.00 84.88 202 ILE A N 1
ATOM 1620 C CA . ILE A 1 202 ? 27.774 -1.104 -30.016 1.00 84.88 202 ILE A CA 1
ATOM 1621 C C . ILE A 1 202 ? 27.897 -1.534 -31.478 1.00 84.88 202 ILE A C 1
ATOM 1623 O O . ILE A 1 202 ? 27.475 -2.639 -31.828 1.00 84.88 202 ILE A O 1
ATOM 1627 N N . ASP A 1 203 ? 28.445 -0.653 -32.314 1.00 81.31 203 ASP A N 1
ATOM 1628 C CA . ASP A 1 203 ? 28.753 -0.950 -33.714 1.00 81.31 203 ASP A CA 1
ATOM 1629 C C . ASP A 1 203 ? 30.010 -1.828 -33.876 1.00 81.31 203 ASP A C 1
ATOM 1631 O O . ASP A 1 203 ? 30.720 -2.142 -32.916 1.00 81.31 203 ASP A O 1
ATOM 1635 N N . ASP A 1 204 ? 30.297 -2.226 -35.114 1.00 74.12 204 ASP A N 1
ATOM 1636 C CA . ASP A 1 204 ? 31.471 -3.017 -35.498 1.00 74.12 204 ASP A CA 1
ATOM 1637 C C . ASP A 1 204 ? 32.806 -2.284 -35.275 1.00 74.12 204 ASP A C 1
ATOM 1639 O O . ASP A 1 204 ? 33.858 -2.915 -35.152 1.00 74.12 204 ASP A O 1
ATOM 1643 N N . GLY A 1 205 ? 32.771 -0.955 -35.169 1.00 67.50 205 GLY A N 1
ATOM 1644 C CA . GLY A 1 205 ? 33.902 -0.117 -34.781 1.00 67.50 205 GLY A CA 1
ATOM 1645 C C . GLY A 1 205 ? 34.117 -0.016 -33.268 1.00 67.50 205 GLY A C 1
ATOM 1646 O O . GLY A 1 205 ? 35.089 0.613 -32.843 1.00 67.50 205 GLY A O 1
ATOM 1647 N N . GLY A 1 206 ? 33.243 -0.616 -32.455 1.00 70.31 206 GLY A N 1
ATOM 1648 C CA . GLY A 1 206 ? 33.287 -0.543 -30.997 1.00 70.31 206 GLY A CA 1
ATOM 1649 C C . GLY A 1 206 ? 32.691 0.742 -30.411 1.00 70.31 206 GLY A C 1
ATOM 1650 O O . GLY A 1 206 ? 32.828 0.966 -29.206 1.00 70.31 206 GLY A O 1
ATOM 1651 N N . HIS A 1 207 ? 32.043 1.589 -31.217 1.00 76.38 207 HIS A N 1
ATOM 1652 C CA . HIS A 1 207 ? 31.407 2.809 -30.726 1.00 76.38 207 HIS A CA 1
ATOM 1653 C C . HIS A 1 207 ? 30.021 2.498 -30.172 1.00 76.38 207 HIS A C 1
ATOM 1655 O O . HIS A 1 207 ? 29.192 1.858 -30.820 1.00 76.38 207 HIS A O 1
ATOM 1661 N N . GLN A 1 208 ? 29.757 2.999 -28.969 1.00 79.69 208 GLN A N 1
ATOM 1662 C CA . GLN A 1 208 ? 28.438 2.926 -28.365 1.00 79.69 208 GLN A CA 1
ATOM 1663 C C . GLN A 1 208 ? 27.527 4.000 -28.966 1.00 79.69 208 GLN A C 1
ATOM 1665 O O . GLN A 1 208 ? 27.874 5.180 -28.988 1.00 79.69 208 GLN A O 1
ATOM 1670 N N . SER A 1 209 ? 26.351 3.578 -29.411 1.00 83.62 209 SER A N 1
ATOM 1671 C CA . SER A 1 209 ? 25.296 4.422 -29.964 1.00 83.62 209 SER A CA 1
ATOM 1672 C C . SER A 1 209 ? 23.957 4.078 -29.316 1.00 83.62 209 SER A C 1
ATOM 1674 O O . SER A 1 209 ? 23.827 3.073 -28.609 1.00 83.62 209 SER A O 1
ATOM 1676 N N . PHE A 1 210 ? 22.952 4.922 -29.541 1.00 85.69 210 PHE A N 1
ATOM 1677 C CA . PHE A 1 210 ? 21.601 4.687 -29.051 1.00 85.69 210 PHE A CA 1
ATOM 1678 C C . PHE A 1 210 ? 20.556 4.868 -30.154 1.00 85.69 210 PHE A C 1
ATOM 1680 O O . PHE A 1 210 ? 20.782 5.578 -31.133 1.00 85.69 210 PHE A O 1
ATOM 1687 N N . SER A 1 211 ? 19.426 4.185 -30.000 1.00 85.75 211 SER A N 1
ATOM 1688 C CA . SER A 1 211 ? 18.222 4.364 -30.812 1.00 85.75 211 SER A CA 1
ATOM 1689 C C . SER A 1 211 ? 17.061 4.685 -29.881 1.00 85.75 211 SER A C 1
ATOM 1691 O O . SER A 1 211 ? 16.797 3.943 -28.931 1.00 85.75 211 SER A O 1
ATOM 1693 N N . GLU A 1 212 ? 16.419 5.827 -30.106 1.00 86.06 212 GLU A N 1
ATOM 1694 C CA . GLU A 1 212 ? 15.279 6.275 -29.308 1.00 86.06 212 GLU A CA 1
ATOM 1695 C C . GLU A 1 212 ? 13.987 5.765 -29.936 1.00 86.06 212 GLU A C 1
ATOM 1697 O O . GLU A 1 212 ? 13.802 5.839 -31.152 1.00 86.06 212 GLU A O 1
ATOM 1702 N N . ILE A 1 213 ? 13.100 5.231 -29.101 1.00 88.81 213 ILE A N 1
ATOM 1703 C CA . ILE A 1 213 ? 11.772 4.806 -29.532 1.00 88.81 213 ILE A CA 1
ATOM 1704 C C . ILE A 1 213 ? 10.782 5.935 -29.234 1.00 88.81 213 ILE A C 1
ATOM 1706 O O . ILE A 1 213 ? 10.920 6.652 -28.241 1.00 88.81 213 ILE A O 1
ATOM 1710 N N . GLU A 1 214 ? 9.773 6.086 -30.095 1.00 85.62 214 GLU A N 1
ATOM 1711 C CA . GLU A 1 214 ? 8.673 7.020 -29.869 1.00 85.62 214 GLU A CA 1
ATOM 1712 C C . GLU A 1 214 ? 8.076 6.826 -28.467 1.00 85.62 214 GLU A C 1
ATOM 1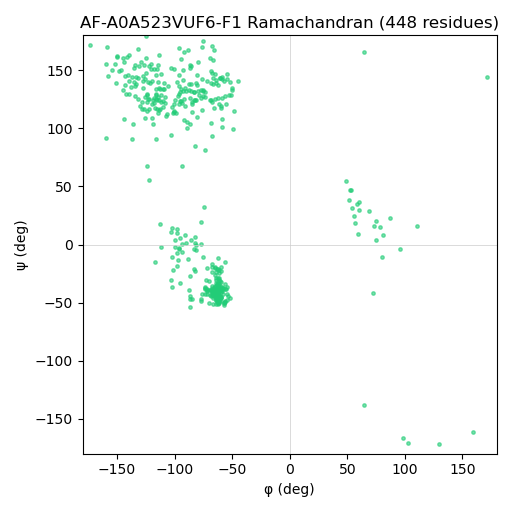714 O O . GLU A 1 214 ? 7.837 5.703 -28.015 1.00 85.62 214 GLU A O 1
ATOM 1719 N N . THR A 1 215 ? 7.844 7.942 -27.772 1.00 88.44 215 THR A N 1
ATOM 1720 C CA . THR A 1 215 ? 7.262 7.918 -26.431 1.00 88.44 215 THR A CA 1
ATOM 1721 C C . THR A 1 215 ? 5.839 7.385 -26.496 1.00 88.44 215 THR A C 1
ATOM 1723 O O . THR A 1 215 ? 4.990 7.952 -27.183 1.00 88.44 215 THR A O 1
ATOM 1726 N N . VAL A 1 216 ? 5.548 6.341 -25.723 1.00 91.00 216 VAL A N 1
ATOM 1727 C CA . VAL A 1 216 ? 4.198 5.778 -25.659 1.00 91.00 216 VAL A CA 1
ATOM 1728 C C . VAL A 1 216 ? 3.560 6.114 -24.322 1.00 91.00 216 VAL A C 1
ATOM 1730 O O . VAL A 1 216 ? 4.076 5.766 -23.260 1.00 91.00 216 VAL A O 1
ATOM 1733 N N . LYS A 1 217 ? 2.415 6.798 -24.391 1.00 92.69 217 LYS A N 1
ATOM 1734 C CA . LYS A 1 217 ? 1.566 7.087 -23.235 1.00 92.69 217 LYS A CA 1
ATOM 1735 C C . LYS A 1 217 ? 0.694 5.886 -22.901 1.00 92.69 217 LYS A C 1
ATOM 1737 O O . LYS A 1 217 ? 0.133 5.248 -23.795 1.00 92.69 217 LYS A O 1
ATOM 1742 N N . MET A 1 218 ? 0.557 5.628 -21.613 1.00 92.88 218 MET A N 1
ATOM 1743 C CA . MET A 1 218 ? -0.263 4.562 -21.058 1.00 92.88 218 MET A CA 1
ATOM 1744 C C . MET A 1 218 ? -1.077 5.095 -19.880 1.00 92.88 218 MET A C 1
ATOM 1746 O O . MET A 1 218 ? -0.590 5.890 -19.075 1.00 92.88 218 MET A O 1
ATOM 1750 N N . HIS A 1 219 ? -2.327 4.659 -19.814 1.00 94.06 219 HIS A N 1
ATOM 1751 C CA . HIS A 1 219 ? -3.295 5.040 -18.799 1.00 94.06 219 HIS A CA 1
ATOM 1752 C C . HIS A 1 219 ? -3.484 3.854 -17.864 1.00 94.06 219 HIS A C 1
ATOM 1754 O O . HIS A 1 219 ? -3.999 2.812 -18.271 1.00 94.06 219 HIS A O 1
ATOM 1760 N N . ILE A 1 220 ? -3.040 4.004 -16.621 1.00 94.50 220 ILE A N 1
ATOM 1761 C CA . ILE A 1 220 ? -3.317 3.027 -15.581 1.00 94.50 220 ILE A CA 1
ATOM 1762 C C . ILE A 1 220 ? -4.525 3.499 -14.786 1.00 94.50 220 ILE A C 1
ATOM 1764 O O . ILE A 1 220 ? -4.505 4.585 -14.213 1.00 94.50 220 ILE A O 1
ATOM 1768 N N . LEU A 1 221 ? -5.573 2.685 -14.767 1.00 92.19 221 LEU A N 1
ATOM 1769 C CA . LEU A 1 221 ? -6.789 2.935 -14.002 1.00 92.19 221 LEU A CA 1
ATOM 1770 C C . LEU A 1 221 ? -6.696 2.278 -12.624 1.00 92.19 221 LEU A C 1
ATOM 1772 O O . LEU A 1 221 ? -6.085 1.216 -12.478 1.00 92.19 221 LEU A O 1
ATOM 1776 N N . ALA A 1 222 ? -7.352 2.868 -11.626 1.00 86.88 222 ALA A N 1
ATOM 1777 C CA . ALA A 1 222 ? -7.488 2.248 -10.315 1.00 86.88 222 ALA A CA 1
ATOM 1778 C C . ALA A 1 222 ? -8.185 0.878 -10.423 1.00 86.88 222 ALA A C 1
ATOM 1780 O O . ALA A 1 222 ? -9.081 0.661 -11.248 1.00 86.88 222 ALA A O 1
ATOM 1781 N N . ALA A 1 223 ? -7.755 -0.067 -9.589 1.00 81.06 223 ALA A N 1
ATOM 1782 C CA . ALA A 1 223 ? -8.420 -1.354 -9.468 1.00 81.06 223 ALA A CA 1
ATOM 1783 C C . ALA A 1 223 ? -9.578 -1.230 -8.476 1.00 81.06 223 ALA A C 1
ATOM 1785 O O . ALA A 1 223 ? -9.356 -1.031 -7.288 1.00 81.06 223 ALA A O 1
ATOM 1786 N N . GLU A 1 224 ? -10.811 -1.372 -8.955 1.00 73.44 224 GLU A N 1
ATOM 1787 C CA . GLU A 1 224 ? -11.999 -1.381 -8.101 1.00 73.44 224 GLU A CA 1
ATOM 1788 C C . GLU A 1 224 ? -12.503 -2.814 -7.934 1.00 73.44 224 GLU A C 1
ATOM 1790 O O . GLU A 1 224 ? -13.244 -3.343 -8.768 1.00 73.44 224 GLU A O 1
ATOM 1795 N N . VAL A 1 225 ? -12.079 -3.477 -6.856 1.00 80.75 225 VAL A N 1
ATOM 1796 C CA . VAL A 1 225 ? -12.720 -4.718 -6.415 1.00 80.75 225 VAL A CA 1
ATOM 1797 C C . VAL A 1 225 ? -13.921 -4.356 -5.542 1.00 80.75 225 VAL A C 1
ATOM 1799 O O . VAL A 1 225 ? -13.792 -3.668 -4.530 1.00 80.75 225 VAL A O 1
ATOM 1802 N N . VAL A 1 226 ? -15.104 -4.835 -5.934 1.00 84.19 226 VAL A N 1
ATOM 1803 C CA . VAL A 1 226 ? -16.362 -4.588 -5.216 1.00 84.19 226 VAL A CA 1
ATOM 1804 C C . VAL A 1 226 ? -16.269 -5.095 -3.774 1.00 84.19 226 VAL A C 1
ATOM 1806 O O . VAL A 1 226 ? -15.702 -6.152 -3.509 1.00 84.19 226 VAL A O 1
ATOM 1809 N N . GLY A 1 227 ? -16.876 -4.358 -2.840 1.00 90.38 227 GLY A N 1
ATOM 1810 C CA . GLY A 1 227 ? -16.961 -4.772 -1.438 1.00 90.38 227 GLY A CA 1
ATOM 1811 C C . GLY A 1 227 ? -15.761 -4.365 -0.585 1.00 90.38 227 GLY A C 1
ATOM 1812 O O . GLY A 1 227 ? -15.534 -4.979 0.452 1.00 90.38 227 GLY A O 1
ATOM 1813 N N . ARG A 1 228 ? -15.017 -3.332 -0.988 1.00 93.88 228 ARG A N 1
ATOM 1814 C CA . ARG A 1 228 ? -13.931 -2.717 -0.211 1.00 93.88 228 ARG A CA 1
ATOM 1815 C C . ARG A 1 228 ? -14.278 -1.288 0.212 1.00 93.88 228 ARG A C 1
ATOM 1817 O O . ARG A 1 228 ? -15.229 -0.702 -0.309 1.00 93.88 228 ARG A O 1
ATOM 1824 N N . ILE A 1 229 ? -13.548 -0.765 1.192 1.00 95.06 229 ILE A N 1
ATOM 1825 C CA . ILE A 1 229 ? -13.608 0.618 1.662 1.00 95.06 229 ILE A CA 1
ATOM 1826 C C . ILE A 1 229 ? -12.232 1.268 1.513 1.00 95.06 229 ILE A C 1
ATOM 1828 O O . ILE A 1 229 ? -11.215 0.642 1.813 1.00 95.06 229 ILE A O 1
ATOM 1832 N N . SER A 1 230 ? -12.224 2.527 1.077 1.00 95.44 230 SER A N 1
ATOM 1833 C CA . SER A 1 230 ? -11.015 3.348 0.944 1.00 95.44 230 SER A CA 1
ATOM 1834 C C . SER A 1 230 ? -10.274 3.458 2.277 1.00 95.44 230 SER A C 1
ATOM 1836 O O . SER A 1 230 ? -10.914 3.616 3.322 1.00 95.44 230 SER A O 1
ATOM 1838 N N . THR A 1 231 ? -8.945 3.417 2.268 1.00 96.25 231 THR A N 1
ATOM 1839 C CA . THR A 1 231 ? -8.120 3.725 3.443 1.00 96.25 231 THR A CA 1
ATOM 1840 C C . THR A 1 231 ? -7.919 5.224 3.653 1.00 96.25 231 THR A C 1
ATOM 1842 O O . THR A 1 231 ? -7.210 5.603 4.579 1.00 96.25 231 THR A O 1
ATOM 1845 N N . GLY A 1 232 ? -8.474 6.069 2.781 1.00 95.00 232 GLY A N 1
ATOM 1846 C CA . GLY A 1 232 ? -8.171 7.500 2.711 1.00 95.00 232 GLY A CA 1
ATOM 1847 C C . GLY A 1 232 ? -6.811 7.796 2.077 1.00 95.00 232 GLY A C 1
ATOM 1848 O O . GLY A 1 232 ? -6.393 8.947 2.019 1.00 95.00 232 GLY A O 1
ATOM 1849 N N . PHE A 1 233 ? -6.096 6.771 1.595 1.00 94.69 233 PHE A N 1
ATOM 1850 C CA . PHE A 1 233 ? -4.791 6.934 0.963 1.00 94.69 233 PHE A CA 1
ATOM 1851 C C . PHE A 1 233 ? -4.699 6.087 -0.303 1.00 94.69 233 PHE A C 1
ATOM 1853 O O . PHE A 1 233 ? -4.485 4.876 -0.264 1.00 94.69 233 PHE A O 1
ATOM 1860 N N . LYS A 1 234 ? -4.807 6.763 -1.445 1.00 91.19 234 LYS A N 1
ATOM 1861 C CA . LYS A 1 234 ? -4.977 6.143 -2.761 1.00 91.19 234 LYS A CA 1
ATOM 1862 C C . LYS A 1 234 ? -3.902 5.117 -3.130 1.00 91.19 234 LYS A C 1
ATOM 1864 O O . LYS A 1 234 ? -4.210 4.094 -3.734 1.00 91.19 234 LYS A O 1
ATOM 1869 N N . ASP A 1 235 ? -2.640 5.358 -2.777 1.00 90.69 235 ASP A N 1
ATOM 1870 C CA . ASP A 1 235 ? -1.580 4.389 -3.083 1.00 90.69 235 ASP A CA 1
ATOM 1871 C C . ASP A 1 235 ? -1.746 3.087 -2.284 1.00 90.69 235 ASP A C 1
ATOM 1873 O O . ASP A 1 235 ? -1.481 2.002 -2.805 1.00 90.69 235 ASP A O 1
ATOM 1877 N N . LEU A 1 236 ? -2.214 3.181 -1.035 1.00 94.38 236 LEU A N 1
ATOM 1878 C CA . LEU A 1 236 ? -2.526 2.007 -0.227 1.00 94.38 236 LEU A CA 1
ATOM 1879 C C . LEU A 1 236 ? -3.770 1.295 -0.764 1.00 94.38 236 LEU A C 1
ATOM 1881 O O . LEU A 1 236 ? -3.772 0.068 -0.861 1.00 94.38 236 LEU A O 1
ATOM 1885 N N . ASP A 1 237 ? -4.782 2.043 -1.202 1.00 94.56 237 ASP A N 1
ATOM 1886 C CA . ASP A 1 237 ? -5.948 1.464 -1.871 1.00 94.56 237 ASP A CA 1
ATOM 1887 C C . ASP A 1 237 ? -5.561 0.712 -3.144 1.00 94.56 237 ASP A C 1
ATOM 1889 O O . ASP A 1 237 ? -6.080 -0.377 -3.381 1.00 94.56 237 ASP A O 1
ATOM 1893 N N . ASN A 1 238 ? -4.604 1.222 -3.922 1.00 92.38 238 ASN A N 1
ATOM 1894 C CA . ASN A 1 238 ? -4.059 0.538 -5.094 1.00 92.38 238 ASN A CA 1
ATOM 1895 C C . ASN A 1 238 ? -3.371 -0.785 -4.726 1.00 92.38 238 ASN A C 1
ATOM 1897 O O . ASN A 1 238 ? -3.642 -1.806 -5.363 1.00 92.38 238 ASN A O 1
ATOM 1901 N N . LEU A 1 239 ? -2.538 -0.809 -3.676 1.00 92.94 239 LEU A N 1
ATOM 1902 C CA . LEU A 1 239 ? -1.948 -2.060 -3.174 1.00 92.94 239 LEU A CA 1
ATOM 1903 C C . LEU A 1 239 ? -3.014 -3.061 -2.718 1.00 92.94 239 LEU A C 1
ATOM 1905 O O . LEU A 1 239 ? -2.871 -4.272 -2.903 1.00 92.94 239 LEU A O 1
ATOM 1909 N N . LEU A 1 240 ? -4.092 -2.553 -2.133 1.00 94.56 240 LEU A N 1
ATOM 1910 C CA . LEU A 1 240 ? -5.228 -3.340 -1.687 1.00 94.56 240 LEU A CA 1
ATOM 1911 C C . LEU A 1 240 ? -6.255 -3.588 -2.804 1.00 94.56 240 LEU A C 1
ATOM 1913 O O . LEU A 1 240 ? -7.272 -4.209 -2.536 1.00 94.56 240 LEU A O 1
ATOM 1917 N N . LEU A 1 241 ? -6.019 -3.174 -4.051 1.00 92.44 241 LEU A N 1
ATOM 1918 C CA . LEU A 1 241 ? -6.962 -3.331 -5.169 1.00 92.44 241 LEU A CA 1
ATOM 1919 C C . LEU A 1 241 ? -8.369 -2.762 -4.869 1.00 92.44 241 LEU A C 1
ATOM 1921 O O . LEU A 1 241 ? -9.385 -3.425 -5.093 1.00 92.44 241 LEU A O 1
ATOM 1925 N N . GLY A 1 242 ? -8.415 -1.545 -4.329 1.00 91.25 242 GLY A N 1
ATOM 1926 C CA . GLY A 1 242 ? -9.639 -0.808 -4.003 1.00 91.25 242 GLY A CA 1
ATOM 1927 C C . GLY A 1 242 ? -9.902 -0.647 -2.503 1.00 91.25 242 GLY A C 1
ATOM 1928 O O . GLY A 1 242 ? -11.031 -0.354 -2.120 1.00 91.25 242 GLY A O 1
ATOM 1929 N N . GLY A 1 243 ? -8.891 -0.874 -1.659 1.00 95.50 243 GLY A N 1
ATOM 1930 C CA . GLY A 1 243 ? -8.962 -0.661 -0.209 1.00 95.50 243 GLY A CA 1
ATOM 1931 C C . GLY A 1 243 ? -9.240 -1.914 0.630 1.00 95.50 243 GLY A C 1
ATOM 1932 O O . GLY A 1 243 ? -9.120 -3.055 0.170 1.00 95.50 243 GLY A O 1
ATOM 1933 N N . ILE A 1 244 ? -9.577 -1.725 1.904 1.00 97.31 244 ILE A N 1
ATOM 1934 C CA . ILE A 1 244 ? -9.773 -2.829 2.858 1.00 97.31 244 ILE A CA 1
ATOM 1935 C C . ILE A 1 244 ? -11.144 -3.474 2.599 1.00 97.31 244 ILE A C 1
ATOM 1937 O O . ILE A 1 244 ? -12.128 -2.748 2.475 1.00 97.31 244 ILE A O 1
ATOM 1941 N N . PRO A 1 245 ? -11.270 -4.812 2.526 1.00 96.56 245 PRO A N 1
ATOM 1942 C CA . PRO A 1 245 ? -12.576 -5.456 2.399 1.00 96.56 245 PRO A CA 1
ATOM 1943 C C . PRO A 1 245 ? -13.551 -5.019 3.506 1.00 96.56 245 PRO A C 1
ATOM 1945 O O . PRO A 1 245 ? -13.162 -4.717 4.638 1.00 96.56 245 PRO A O 1
ATOM 1948 N N . LYS A 1 246 ? -14.840 -4.948 3.178 1.00 95.38 246 LYS A N 1
ATOM 1949 C CA . LYS A 1 246 ? -15.892 -4.680 4.165 1.00 95.38 246 LYS A CA 1
ATOM 1950 C C . LYS A 1 246 ? -15.889 -5.779 5.227 1.00 95.38 246 LYS A C 1
ATOM 1952 O O . LYS A 1 246 ? -15.654 -6.939 4.896 1.00 95.38 246 LYS A O 1
ATOM 1957 N N . GLU A 1 247 ? -16.158 -5.405 6.478 1.00 95.31 247 GLU A N 1
ATOM 1958 C CA . GLU A 1 247 ? -16.297 -6.354 7.597 1.00 95.31 247 GLU A CA 1
ATOM 1959 C C . GLU A 1 247 ? -15.021 -7.179 7.849 1.00 95.31 247 GLU A C 1
ATOM 1961 O O . GLU A 1 247 ? -15.063 -8.334 8.278 1.00 95.31 247 GLU A O 1
ATOM 1966 N N . TYR A 1 248 ? -13.872 -6.583 7.530 1.00 97.12 248 TYR A N 1
ATOM 1967 C CA . TYR A 1 248 ? -12.567 -7.228 7.562 1.00 97.12 248 TYR A CA 1
ATOM 1968 C C . TYR A 1 248 ? -11.722 -6.685 8.708 1.00 97.12 248 TYR A C 1
ATOM 1970 O O . TYR A 1 248 ? -11.690 -5.472 8.935 1.00 97.12 248 TYR A O 1
ATOM 1978 N N . ALA A 1 249 ? -11.008 -7.567 9.403 1.00 98.06 249 ALA A N 1
ATOM 1979 C CA . ALA A 1 249 ? -10.065 -7.188 10.449 1.00 98.06 249 ALA A CA 1
ATOM 1980 C C . ALA A 1 249 ? -8.622 -7.231 9.930 1.00 98.06 249 ALA A C 1
ATOM 1982 O O . ALA A 1 249 ? -8.076 -8.303 9.640 1.00 98.06 249 ALA A O 1
ATOM 1983 N N . ILE A 1 250 ? -7.985 -6.064 9.847 1.00 98.56 250 ILE A N 1
ATOM 1984 C CA . ILE A 1 250 ? -6.595 -5.901 9.416 1.00 98.56 250 ILE A CA 1
ATOM 1985 C C . ILE A 1 250 ? -5.761 -5.265 10.529 1.00 98.56 250 ILE A C 1
ATOM 1987 O O . ILE A 1 250 ? -6.222 -4.359 11.220 1.00 98.56 250 ILE A O 1
ATOM 1991 N N . ILE A 1 251 ? -4.526 -5.734 10.704 1.00 98.69 251 ILE A N 1
ATOM 1992 C CA . ILE A 1 251 ? -3.571 -5.146 11.651 1.00 98.69 251 ILE A CA 1
ATOM 1993 C C . ILE A 1 251 ? -2.433 -4.434 10.917 1.00 98.69 251 ILE A C 1
ATOM 1995 O O . ILE A 1 251 ? -1.859 -4.975 9.976 1.00 98.69 251 ILE A O 1
ATOM 1999 N N . LEU A 1 252 ? -2.096 -3.225 11.356 1.00 98.62 252 LEU A N 1
ATOM 2000 C CA . LEU A 1 252 ? -0.924 -2.462 10.954 1.00 98.62 252 LEU A CA 1
ATOM 2001 C C . LEU A 1 252 ? 0.168 -2.629 12.014 1.00 98.62 252 LEU A C 1
ATOM 2003 O O . LEU A 1 252 ? 0.040 -2.161 13.145 1.00 98.62 252 LEU A O 1
ATOM 2007 N N . THR A 1 253 ? 1.258 -3.285 11.634 1.00 98.25 253 THR A N 1
ATOM 2008 C CA . THR A 1 253 ? 2.452 -3.420 12.469 1.00 98.25 253 THR A CA 1
ATOM 2009 C C . THR A 1 253 ? 3.467 -2.345 12.112 1.00 98.25 253 THR A C 1
ATOM 2011 O O . THR A 1 253 ? 3.876 -2.228 10.956 1.00 98.25 253 THR A O 1
ATOM 2014 N N . SER A 1 254 ? 3.881 -1.547 13.091 1.00 97.31 254 SER A N 1
ATOM 2015 C CA . SER A 1 254 ? 4.842 -0.466 12.869 1.00 97.31 254 SER A CA 1
ATOM 2016 C C . SER A 1 254 ? 5.539 -0.078 14.162 1.00 97.31 254 SER A C 1
ATOM 2018 O O . SER A 1 254 ? 4.911 -0.022 15.215 1.00 97.31 254 SER A O 1
ATOM 2020 N N . THR A 1 255 ? 6.815 0.286 14.075 1.00 94.19 255 THR A N 1
ATOM 2021 C CA . THR A 1 255 ? 7.448 1.100 15.118 1.00 94.19 255 THR A CA 1
ATOM 2022 C C . THR A 1 255 ? 6.839 2.505 15.137 1.00 94.19 255 THR A C 1
ATOM 2024 O O . THR A 1 255 ? 6.067 2.877 14.244 1.00 94.19 255 THR A O 1
ATOM 2027 N N . SER A 1 256 ? 7.173 3.301 16.155 1.00 90.56 256 SER A N 1
ATOM 2028 C CA . SER A 1 256 ? 6.731 4.696 16.207 1.00 90.56 256 SER A CA 1
ATOM 2029 C C . SER A 1 256 ? 7.276 5.479 15.009 1.00 90.56 256 SER A C 1
ATOM 2031 O O . SER A 1 256 ? 8.488 5.537 14.794 1.00 90.56 256 SER A O 1
ATOM 2033 N N . CYS A 1 257 ? 6.372 6.044 14.210 1.00 92.19 257 CYS A N 1
ATOM 2034 C CA . CYS A 1 257 ? 6.697 6.931 13.102 1.00 92.19 257 CYS A CA 1
ATOM 2035 C C . CYS A 1 257 ? 5.496 7.791 12.697 1.00 92.19 257 CYS A C 1
ATOM 2037 O O . CYS A 1 257 ? 4.344 7.397 12.881 1.00 92.19 257 CYS A O 1
ATOM 2039 N N . ASP A 1 258 ? 5.781 8.944 12.092 1.00 91.88 258 ASP A N 1
ATOM 2040 C CA . ASP A 1 258 ? 4.753 9.893 11.660 1.00 91.88 258 ASP A CA 1
ATOM 2041 C C . ASP A 1 258 ? 3.872 9.311 10.550 1.00 91.88 258 ASP A C 1
ATOM 2043 O O . ASP A 1 258 ? 2.669 9.549 10.520 1.00 91.88 258 ASP A O 1
ATOM 2047 N N . GLU A 1 259 ? 4.442 8.514 9.643 1.00 94.19 259 GLU A N 1
ATOM 2048 C CA . GLU A 1 259 ? 3.708 7.912 8.529 1.00 94.19 259 GLU A CA 1
ATOM 2049 C C . GLU A 1 259 ? 2.622 6.938 9.013 1.00 94.19 259 GLU A C 1
ATOM 2051 O O . GLU A 1 259 ? 1.554 6.868 8.406 1.00 94.19 259 GLU A O 1
ATOM 2056 N N . LYS A 1 260 ? 2.859 6.234 10.131 1.00 94.81 260 LYS A N 1
ATOM 2057 C CA . LYS A 1 260 ? 1.841 5.409 10.800 1.00 94.81 260 LYS A CA 1
ATOM 2058 C C . LYS A 1 260 ? 0.669 6.281 11.261 1.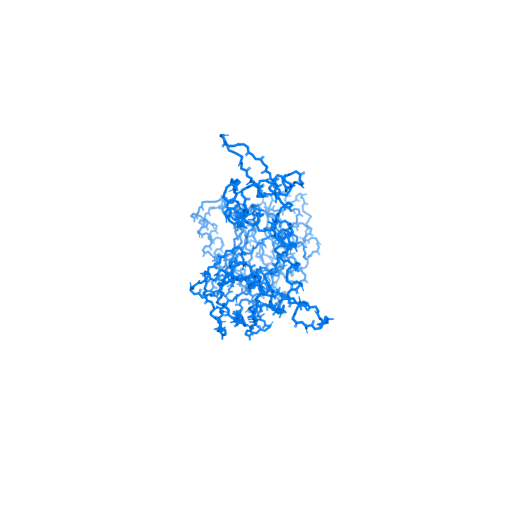00 94.81 260 LYS A C 1
ATOM 2060 O O . LYS A 1 260 ? -0.472 5.961 10.945 1.00 94.81 260 LYS A O 1
ATOM 2065 N N . ASN A 1 261 ? 0.952 7.380 11.966 1.00 93.44 261 ASN A N 1
ATOM 2066 C CA . ASN A 1 261 ? -0.078 8.296 12.470 1.00 93.44 261 ASN A CA 1
ATOM 2067 C C . ASN A 1 261 ? -0.873 8.929 11.316 1.00 93.44 261 ASN A C 1
ATOM 2069 O O . ASN A 1 261 ? -2.099 8.952 11.355 1.00 93.44 261 ASN A O 1
ATOM 2073 N N . LEU A 1 262 ? -0.198 9.342 10.237 1.00 94.75 262 LEU A N 1
ATOM 2074 C CA . LEU A 1 262 ? -0.853 9.895 9.047 1.00 94.75 262 LEU A CA 1
ATOM 2075 C C . LEU A 1 262 ? -1.790 8.886 8.365 1.00 94.75 262 LEU A C 1
ATOM 2077 O O . LEU A 1 262 ? -2.892 9.257 7.971 1.00 94.75 262 LEU A O 1
ATOM 2081 N N . LEU A 1 263 ? -1.396 7.613 8.246 1.00 96.25 263 LEU A N 1
ATOM 2082 C CA . LEU A 1 263 ? -2.264 6.570 7.680 1.00 96.25 263 LEU A CA 1
ATOM 2083 C C . LEU A 1 263 ? -3.516 6.332 8.529 1.00 96.25 263 LEU A C 1
ATOM 2085 O O . LEU A 1 263 ? -4.605 6.157 7.986 1.00 96.25 263 LEU A O 1
ATOM 2089 N N . ILE A 1 264 ? -3.365 6.334 9.853 1.00 96.00 264 ILE A N 1
ATOM 2090 C CA . ILE A 1 264 ? -4.485 6.190 10.788 1.00 96.00 264 ILE A CA 1
ATOM 2091 C C . ILE A 1 264 ? -5.426 7.379 10.654 1.00 96.00 264 ILE A C 1
ATOM 2093 O O . ILE A 1 264 ? -6.629 7.195 10.475 1.00 96.00 264 ILE A O 1
ATOM 2097 N N . ARG A 1 265 ? -4.871 8.591 10.653 1.00 94.69 265 ARG A N 1
ATOM 2098 C CA . ARG A 1 265 ? -5.629 9.820 10.465 1.00 94.69 265 ARG A CA 1
ATOM 2099 C C . ARG A 1 265 ? -6.415 9.805 9.154 1.00 94.69 265 ARG A C 1
ATOM 2101 O O . ARG A 1 265 ? -7.623 10.000 9.198 1.00 94.69 265 ARG A O 1
ATOM 2108 N N . LYS A 1 266 ? -5.787 9.472 8.019 1.00 95.75 266 LYS A N 1
ATOM 2109 C CA . LYS A 1 266 ? -6.474 9.349 6.718 1.00 95.75 266 LYS A CA 1
ATOM 2110 C C . LYS A 1 266 ? -7.593 8.301 6.754 1.00 95.75 266 LYS A C 1
ATOM 2112 O O . LYS A 1 266 ? -8.675 8.549 6.230 1.00 95.75 266 LYS A O 1
ATOM 2117 N N . PHE A 1 267 ? -7.382 7.162 7.420 1.00 97.31 267 PHE A N 1
ATOM 2118 C CA . PHE A 1 267 ? -8.416 6.130 7.563 1.00 97.31 267 PHE A CA 1
ATOM 2119 C C . PHE A 1 267 ? -9.639 6.615 8.355 1.00 97.31 267 PHE A C 1
ATOM 2121 O O . PHE A 1 267 ? -10.773 6.266 8.000 1.00 97.31 267 PHE A O 1
ATOM 2128 N N . LEU A 1 268 ? -9.411 7.406 9.409 1.00 95.81 268 LEU A N 1
ATOM 2129 C CA . LEU A 1 268 ? -10.459 8.039 10.211 1.00 95.81 268 LEU A CA 1
ATOM 2130 C C . LEU A 1 268 ? -11.166 9.151 9.419 1.00 95.81 268 LEU A C 1
ATOM 2132 O O . LEU A 1 268 ? -12.394 9.149 9.337 1.00 95.81 268 LEU A O 1
ATOM 2136 N N . GLU A 1 269 ? -10.409 10.070 8.810 1.00 94.31 269 GLU A N 1
ATOM 2137 C CA . GLU A 1 269 ? -10.912 11.209 8.021 1.00 94.31 269 GLU A CA 1
ATOM 2138 C C . GLU A 1 269 ? -11.763 10.762 6.836 1.00 94.31 269 GLU A C 1
ATOM 2140 O O . GLU A 1 269 ? -12.807 11.357 6.569 1.00 94.31 269 GLU A O 1
ATOM 2145 N N . GLU A 1 270 ? -11.380 9.672 6.172 1.00 95.12 270 GLU A N 1
ATOM 2146 C CA . GLU A 1 270 ? -12.171 9.061 5.105 1.00 95.12 270 GLU A CA 1
ATOM 2147 C C . GLU A 1 270 ? -13.541 8.594 5.617 1.00 95.12 270 GLU A C 1
ATOM 2149 O O . GLU A 1 270 ? -14.555 8.756 4.941 1.00 95.12 270 GLU A O 1
ATOM 2154 N N . GLY A 1 271 ? -13.601 8.025 6.823 1.00 93.25 271 GLY A N 1
ATOM 2155 C CA . GLY A 1 271 ? -14.866 7.658 7.456 1.00 93.25 271 GLY A CA 1
ATOM 2156 C C . GLY A 1 271 ? -15.744 8.874 7.719 1.00 93.25 271 GLY A C 1
ATOM 2157 O O . GLY A 1 271 ? -16.905 8.912 7.310 1.00 93.25 271 GLY A O 1
ATOM 2158 N N . MET A 1 272 ? -15.162 9.890 8.350 1.00 91.38 272 MET A N 1
ATOM 2159 C CA . MET A 1 272 ? -15.859 11.118 8.734 1.00 91.38 272 MET A CA 1
ATOM 2160 C C . MET A 1 272 ? -16.368 11.902 7.519 1.00 91.38 272 MET A C 1
ATOM 2162 O O . MET A 1 272 ? -17.525 12.315 7.504 1.00 91.38 272 MET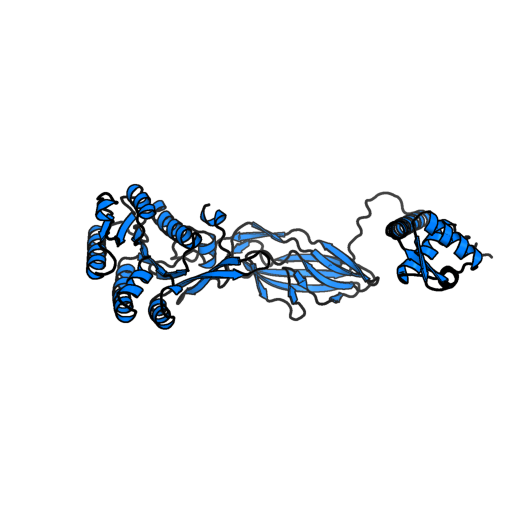 A O 1
ATOM 2166 N N . SER A 1 273 ? -15.555 12.027 6.468 1.00 91.12 273 SER A N 1
ATOM 2167 C CA . SER A 1 273 ? -15.907 12.738 5.229 1.00 91.12 273 SER A CA 1
ATOM 2168 C C . SER A 1 273 ? -17.063 12.087 4.466 1.00 91.12 273 SER A C 1
ATOM 2170 O O . SER A 1 273 ? -17.755 12.754 3.703 1.00 91.12 273 SER A O 1
ATOM 2172 N N . ASN A 1 274 ? -17.288 10.789 4.678 1.00 90.44 274 ASN A N 1
ATOM 2173 C CA . ASN A 1 274 ? -18.382 10.029 4.076 1.00 90.44 274 ASN A CA 1
ATOM 2174 C C . ASN A 1 274 ? -19.551 9.784 5.053 1.00 90.44 274 ASN A C 1
ATOM 2176 O O . ASN A 1 274 ? -20.374 8.903 4.797 1.00 90.44 274 ASN A O 1
ATOM 2180 N N . GLU A 1 275 ? -19.599 10.499 6.186 1.00 88.12 275 GLU A N 1
ATOM 2181 C CA . GLU A 1 275 ? -20.610 10.346 7.250 1.00 88.12 275 GLU A CA 1
ATOM 2182 C C . GLU A 1 275 ? -20.746 8.899 7.773 1.00 88.12 275 GLU A C 1
ATOM 2184 O O . GLU A 1 275 ? -21.813 8.440 8.188 1.00 88.12 275 GLU A O 1
ATOM 2189 N N . GLN A 1 276 ? -19.644 8.147 7.750 1.00 92.31 276 GLN A N 1
ATOM 2190 C CA . GLN A 1 276 ? -19.586 6.770 8.229 1.00 92.31 276 GLN A CA 1
ATOM 2191 C C . GLN A 1 276 ? -19.315 6.752 9.728 1.00 92.31 276 GLN A C 1
ATOM 2193 O O . GLN A 1 276 ? -18.431 7.455 10.222 1.00 92.31 276 GLN A O 1
ATOM 2198 N N . ILE A 1 277 ? -20.023 5.876 10.444 1.00 94.50 277 ILE A N 1
ATOM 2199 C CA . ILE A 1 277 ? -19.754 5.626 11.862 1.00 94.50 277 ILE A CA 1
ATOM 2200 C C . ILE A 1 277 ? -18.314 5.129 12.002 1.00 94.50 277 ILE A C 1
ATOM 2202 O O . ILE A 1 277 ? -17.959 4.064 11.487 1.00 94.50 277 ILE A O 1
ATOM 2206 N N . THR A 1 278 ? -17.507 5.905 12.713 1.00 96.12 278 THR A N 1
ATOM 2207 C CA . THR A 1 278 ? -16.068 5.715 12.857 1.00 96.12 278 THR A CA 1
ATOM 2208 C C . THR A 1 278 ? -15.713 5.683 14.333 1.00 96.12 278 THR A C 1
ATOM 2210 O O . THR A 1 278 ? -15.915 6.655 15.052 1.00 96.12 278 THR A O 1
ATOM 2213 N N . PHE A 1 279 ? -15.209 4.544 14.794 1.00 97.56 279 PHE A N 1
ATOM 2214 C CA . PHE A 1 279 ? -14.736 4.348 16.159 1.00 97.56 279 PHE A CA 1
ATOM 2215 C C . PHE A 1 279 ? -13.228 4.545 16.205 1.00 97.56 279 PHE A C 1
ATOM 2217 O O . PHE A 1 279 ? -12.510 3.998 15.364 1.00 97.56 279 PHE A O 1
ATOM 2224 N N . TYR A 1 280 ? -12.746 5.258 17.215 1.00 97.94 280 TYR A N 1
ATOM 2225 C CA . TYR A 1 280 ? -11.324 5.396 17.486 1.00 97.94 280 TYR A CA 1
ATOM 2226 C C . TYR A 1 280 ? -11.031 5.088 18.953 1.00 97.94 280 TYR A C 1
ATOM 2228 O O . TYR A 1 280 ? -11.568 5.737 19.846 1.00 97.94 280 TYR A O 1
ATOM 2236 N N . VAL A 1 281 ? -10.205 4.072 19.203 1.00 97.94 281 VAL A N 1
ATOM 2237 C CA . VAL A 1 281 ? -9.782 3.658 20.545 1.00 97.94 281 VAL A CA 1
ATOM 2238 C C . VAL A 1 281 ? -8.287 3.912 20.684 1.00 97.94 281 VAL A C 1
ATOM 2240 O O . VAL A 1 281 ? -7.489 3.284 19.983 1.00 97.94 281 VAL A O 1
ATOM 2243 N N . THR A 1 282 ? -7.903 4.816 21.583 1.00 96.56 282 THR A N 1
ATOM 2244 C CA . THR A 1 282 ? -6.520 5.305 21.683 1.00 96.56 282 THR A CA 1
ATOM 2245 C C . THR A 1 282 ? -6.131 5.703 23.106 1.00 96.56 282 THR A C 1
ATOM 2247 O O . THR A 1 282 ? -6.988 5.919 23.963 1.00 96.56 282 THR A O 1
ATOM 2250 N N . THR A 1 283 ? -4.828 5.805 23.359 1.00 93.50 283 THR A N 1
ATOM 2251 C CA . THR A 1 283 ? -4.243 6.425 24.560 1.00 93.50 283 THR A CA 1
ATOM 2252 C C . THR A 1 283 ? -3.825 7.886 24.315 1.00 93.50 283 THR A C 1
ATOM 2254 O O . THR A 1 283 ? -3.595 8.627 25.277 1.00 93.50 283 THR A O 1
ATOM 2257 N N . GLU A 1 284 ? -3.776 8.316 23.046 1.00 88.31 284 GLU A N 1
ATOM 2258 C CA . GLU A 1 284 ? -3.329 9.641 22.604 1.00 88.31 284 GLU A CA 1
ATOM 2259 C C . GLU A 1 284 ? -4.431 10.700 22.744 1.00 88.31 284 GLU A C 1
ATOM 2261 O O . GLU A 1 284 ? -5.531 10.565 22.209 1.00 88.31 284 GLU A O 1
ATOM 2266 N N . LEU A 1 285 ? -4.134 11.787 23.462 1.00 83.69 285 LEU A N 1
ATOM 2267 C CA . LEU A 1 285 ? -5.140 12.778 23.866 1.00 83.69 285 LEU A CA 1
ATOM 2268 C C . LEU A 1 285 ? -5.385 13.875 22.822 1.00 83.69 285 LEU A C 1
ATOM 2270 O O . LEU A 1 285 ? -6.530 14.236 22.559 1.00 83.69 285 LEU A O 1
ATOM 2274 N N . MET A 1 286 ? -4.316 14.458 22.272 1.00 79.75 286 MET A N 1
ATOM 2275 C CA . MET A 1 286 ? -4.416 15.755 21.586 1.00 79.75 286 MET A CA 1
ATOM 2276 C C . MET A 1 286 ? -5.011 15.670 20.188 1.00 79.75 286 MET A C 1
ATOM 2278 O O . MET A 1 286 ? -5.934 16.415 19.875 1.00 79.75 286 MET A O 1
ATOM 2282 N N . GLU A 1 287 ? -4.526 14.749 19.362 1.00 79.94 287 GLU A N 1
ATOM 2283 C CA . GLU A 1 287 ? -5.042 14.575 18.001 1.00 79.94 287 GLU A CA 1
ATOM 2284 C C . GLU A 1 287 ? -6.487 14.057 18.015 1.00 79.94 287 GLU A C 1
ATOM 2286 O O . GLU A 1 287 ? -7.337 14.532 17.265 1.00 79.94 287 GLU A O 1
ATOM 2291 N N . ALA A 1 288 ? -6.788 13.146 18.942 1.00 82.69 288 ALA A N 1
ATOM 2292 C CA . ALA A 1 288 ? -8.109 12.558 19.087 1.00 82.69 288 ALA A CA 1
ATOM 2293 C C . ALA A 1 288 ? -9.178 13.588 19.487 1.00 82.69 288 ALA A C 1
ATOM 2295 O O . ALA A 1 288 ? -10.295 13.549 18.966 1.00 82.69 288 ALA A O 1
ATOM 2296 N N . LYS A 1 289 ? -8.831 14.525 20.383 1.00 86.25 289 LYS A N 1
ATOM 2297 C CA . LYS A 1 289 ? -9.737 15.580 20.856 1.00 86.25 289 LYS A CA 1
ATOM 2298 C C . LYS A 1 289 ? -10.281 16.418 19.697 1.00 86.25 289 LYS A C 1
ATOM 2300 O O . LYS A 1 289 ? -11.494 16.564 19.582 1.00 86.25 289 LYS A O 1
ATOM 2305 N N . ASN A 1 290 ? -9.397 16.909 18.828 1.00 86.88 290 ASN A N 1
ATOM 2306 C CA . ASN A 1 290 ? -9.784 17.785 17.721 1.00 86.88 290 ASN A CA 1
ATOM 2307 C C . ASN A 1 290 ? -10.783 17.089 16.781 1.00 86.88 290 ASN A C 1
ATOM 2309 O O . ASN A 1 290 ? -11.829 17.648 16.462 1.00 86.88 290 ASN A O 1
ATOM 2313 N N . LEU A 1 291 ? -10.521 15.824 16.428 1.00 87.69 291 LEU A N 1
ATOM 2314 C CA . LEU A 1 291 ? -11.412 15.044 15.560 1.00 87.69 291 LEU A CA 1
ATOM 2315 C C . LEU A 1 291 ? -12.798 14.818 16.186 1.00 87.69 291 LEU A C 1
ATOM 2317 O O . LEU A 1 291 ? -13.817 14.888 15.497 1.00 87.69 291 LEU A O 1
ATOM 2321 N N . ALA A 1 292 ? -12.857 14.574 17.499 1.00 89.19 292 ALA A N 1
ATOM 2322 C CA . ALA A 1 292 ? -14.124 14.372 18.200 1.00 89.19 292 ALA A CA 1
ATOM 2323 C C . ALA A 1 292 ? -14.970 15.643 18.321 1.00 89.19 292 ALA A C 1
ATOM 2325 O O . ALA A 1 292 ? -16.202 15.546 18.325 1.00 89.19 292 ALA A O 1
ATOM 2326 N N . GLU A 1 293 ? -14.334 16.810 18.414 1.00 87.88 293 GLU A N 1
ATOM 2327 C CA . GLU A 1 293 ? -15.020 18.103 18.443 1.00 87.88 293 GLU A CA 1
ATOM 2328 C C . GLU A 1 293 ? -15.599 18.474 17.073 1.00 87.88 293 GLU A C 1
ATOM 2330 O O . GLU A 1 293 ? -16.725 18.978 17.007 1.00 87.88 293 GLU A O 1
ATOM 2335 N N . GLU A 1 294 ? -14.869 18.173 15.997 1.00 87.88 294 GLU A N 1
ATOM 2336 C CA . GLU A 1 294 ? -15.258 18.469 14.614 1.00 87.88 294 GLU A CA 1
ATOM 2337 C C . GLU A 1 294 ? -16.381 17.546 14.100 1.00 87.88 294 GLU A C 1
ATOM 2339 O O . GLU A 1 294 ? -17.290 18.009 13.408 1.00 87.88 294 GLU A O 1
ATOM 2344 N N . HIS A 1 295 ? -16.386 16.261 14.480 1.00 89.00 295 HIS A N 1
ATOM 2345 C CA . HIS A 1 295 ? -17.250 15.234 13.872 1.00 89.00 295 HIS A CA 1
ATOM 2346 C C . HIS A 1 295 ? -18.182 14.510 14.861 1.00 89.00 295 HIS A C 1
ATOM 2348 O O . HIS A 1 295 ? -18.232 13.282 14.931 1.00 89.00 295 HIS A O 1
ATOM 2354 N N . LYS A 1 296 ? -18.993 15.267 15.607 1.00 88.38 296 LYS A N 1
ATOM 2355 C CA . LYS A 1 296 ? -19.803 14.755 16.736 1.00 88.38 296 LYS A CA 1
ATOM 2356 C C . LYS A 1 296 ? -20.820 13.649 16.417 1.00 88.38 296 LYS A C 1
ATOM 2358 O O . LYS A 1 296 ? -21.240 12.942 17.327 1.00 88.38 296 LYS A O 1
ATOM 2363 N N . THR A 1 297 ? -21.267 13.527 15.168 1.00 86.69 297 THR A N 1
ATOM 2364 C CA . THR A 1 297 ? -22.344 12.601 14.765 1.00 86.69 297 THR A CA 1
ATOM 2365 C C . THR A 1 297 ? -21.846 11.319 14.102 1.00 86.69 297 THR A C 1
ATOM 2367 O O . THR A 1 297 ? -22.572 10.329 14.081 1.00 86.69 297 THR A O 1
ATOM 2370 N N . SER A 1 298 ? -20.632 11.324 13.552 1.00 89.31 298 SER A N 1
ATOM 2371 C CA . SER A 1 298 ? -20.057 10.193 12.815 1.00 89.31 298 SER A CA 1
ATOM 2372 C C . SER A 1 298 ? -18.804 9.623 13.480 1.00 89.31 298 SER A C 1
ATOM 2374 O O . SER A 1 298 ? -18.412 8.506 13.153 1.00 89.31 298 SER A O 1
ATOM 2376 N N . PHE A 1 299 ? -18.184 10.341 14.420 1.00 94.69 299 PHE A N 1
ATOM 2377 C CA . PHE A 1 299 ? -16.947 9.932 15.082 1.00 94.69 299 PHE A CA 1
ATOM 2378 C C . PHE A 1 299 ? -17.148 9.687 16.576 1.00 94.69 299 PHE A C 1
ATOM 2380 O O . PHE A 1 299 ? -17.575 10.584 17.300 1.00 94.69 299 PHE A O 1
ATOM 2387 N N . TYR A 1 300 ? -16.787 8.489 17.035 1.00 95.88 300 TYR A N 1
ATOM 2388 C CA . TYR A 1 300 ? -16.912 8.040 18.420 1.00 95.88 300 TYR A CA 1
ATOM 2389 C C . TYR A 1 300 ? -15.536 7.690 18.975 1.00 95.88 300 TYR A C 1
ATOM 2391 O O . TYR A 1 300 ? -14.836 6.821 18.450 1.00 95.88 300 TYR A O 1
ATOM 2399 N N . LEU A 1 301 ? -15.157 8.372 20.047 1.00 96.62 301 LEU A N 1
ATOM 2400 C CA . LEU A 1 301 ? -13.818 8.344 20.604 1.00 96.62 301 LEU A CA 1
ATOM 2401 C C . LEU A 1 301 ? -13.805 7.647 21.968 1.00 96.62 301 LEU A C 1
ATOM 2403 O O . LEU A 1 301 ? -14.552 8.019 22.868 1.00 96.62 301 LEU A O 1
ATOM 2407 N N . PHE A 1 302 ? -12.917 6.671 22.136 1.00 97.06 302 PHE A N 1
ATOM 2408 C CA . PHE A 1 302 ? -12.695 5.928 23.374 1.00 97.06 302 PHE A CA 1
ATOM 2409 C C . PHE A 1 302 ? -11.252 6.138 23.836 1.00 97.06 302 PHE A C 1
ATOM 2411 O O . PHE A 1 302 ? -10.306 5.637 23.225 1.00 97.06 302 PHE A O 1
ATOM 2418 N N . ILE A 1 303 ? -11.076 6.891 24.917 1.00 96.19 303 ILE A N 1
ATOM 2419 C CA . ILE A 1 303 ? -9.767 7.379 25.357 1.00 96.19 303 ILE A CA 1
ATOM 2420 C C . ILE A 1 303 ? -9.344 6.619 26.596 1.00 96.19 303 ILE A C 1
ATOM 2422 O O . ILE A 1 303 ? -9.915 6.809 27.666 1.00 96.19 303 ILE A O 1
ATOM 2426 N N . CYS A 1 304 ? -8.327 5.782 26.455 1.00 96.00 304 CYS A N 1
ATOM 2427 C CA . CYS A 1 304 ? -7.776 4.958 27.522 1.00 96.00 304 CYS A CA 1
ATOM 2428 C C . CYS A 1 304 ? -6.600 5.684 28.184 1.00 96.00 304 CYS A C 1
ATOM 2430 O O . CYS A 1 304 ? -5.450 5.280 28.029 1.00 96.00 304 CYS A O 1
ATOM 2432 N N . ASN A 1 305 ? -6.870 6.783 28.889 1.00 93.56 305 ASN A N 1
ATOM 2433 C CA . ASN A 1 305 ? -5.829 7.597 29.509 1.00 93.56 305 ASN A CA 1
ATOM 2434 C C . ASN A 1 305 ? -6.288 8.126 30.879 1.00 93.56 305 ASN A C 1
ATOM 2436 O O . ASN A 1 305 ? -7.343 8.762 30.960 1.00 93.56 305 ASN A O 1
ATOM 2440 N N . PRO A 1 306 ? -5.490 7.960 31.950 1.00 90.75 306 PRO A N 1
ATOM 2441 C CA . PRO A 1 306 ? -5.894 8.362 33.298 1.00 90.75 306 PRO A CA 1
ATOM 2442 C C . PRO A 1 306 ? -6.121 9.872 33.438 1.00 90.75 306 PRO A C 1
ATOM 2444 O O . PRO A 1 306 ? -6.829 10.301 34.347 1.00 90.75 306 PRO A O 1
ATOM 2447 N N . GLN A 1 307 ? -5.544 10.685 32.548 1.00 90.38 307 GLN A N 1
ATOM 2448 C CA . GLN A 1 307 ? -5.719 12.138 32.529 1.00 90.38 307 GLN A CA 1
ATOM 2449 C C . GLN A 1 307 ? -6.846 12.615 31.602 1.00 90.38 307 GLN A C 1
ATOM 2451 O O . GLN A 1 307 ? -7.100 13.819 31.538 1.00 90.38 307 GLN A O 1
ATOM 2456 N N . ALA A 1 308 ? -7.554 11.708 30.916 1.00 89.31 308 ALA A N 1
ATOM 2457 C CA . ALA A 1 308 ? -8.624 12.072 29.986 1.00 89.31 308 ALA A CA 1
ATOM 2458 C C . ALA A 1 308 ? -9.712 12.929 30.654 1.00 89.31 308 ALA A C 1
ATOM 2460 O O . ALA A 1 308 ? -10.179 13.891 30.054 1.00 89.31 308 ALA A O 1
ATOM 2461 N N . GLU A 1 309 ? -10.059 12.641 31.914 1.00 88.69 309 GLU A N 1
ATOM 2462 C CA . GLU A 1 309 ? -11.082 13.390 32.662 1.00 88.69 309 GLU A CA 1
ATOM 2463 C C . GLU A 1 309 ? -10.720 14.864 32.876 1.00 88.69 309 GLU A C 1
ATOM 2465 O O . GLU A 1 309 ? -11.602 15.718 32.881 1.00 88.69 309 GLU A O 1
ATOM 2470 N N . ALA A 1 310 ? -9.430 15.169 33.032 1.00 88.38 310 ALA A N 1
ATOM 2471 C CA . ALA A 1 310 ? -8.954 16.523 33.299 1.00 88.38 310 ALA A CA 1
ATOM 2472 C C . ALA A 1 310 ? -8.727 17.348 32.023 1.00 88.38 310 ALA A C 1
ATOM 2474 O O . ALA A 1 310 ? -8.782 18.574 32.071 1.00 88.38 310 ALA A O 1
ATOM 2475 N N . ILE A 1 311 ? -8.426 16.690 30.899 1.00 86.69 311 ILE A N 1
ATOM 2476 C CA . ILE A 1 311 ? -7.963 17.346 29.664 1.00 86.69 311 ILE A CA 1
ATOM 2477 C C . ILE A 1 311 ? -9.075 17.429 28.611 1.00 86.69 311 ILE A C 1
ATOM 2479 O O . ILE A 1 311 ? -9.088 18.354 27.790 1.00 86.69 311 ILE A O 1
ATOM 2483 N N . ILE A 1 312 ? -9.996 16.463 28.608 1.00 86.12 312 ILE A N 1
ATOM 2484 C CA . ILE A 1 312 ? -10.969 16.286 27.531 1.00 86.12 312 ILE A CA 1
ATOM 2485 C C . ILE A 1 312 ? -12.370 16.608 28.028 1.00 86.12 312 ILE A C 1
ATOM 2487 O O . ILE A 1 312 ? -12.877 16.029 28.994 1.00 86.12 312 ILE A O 1
ATOM 2491 N N . GLU A 1 313 ? -12.985 17.559 27.331 1.00 86.31 313 GLU A N 1
ATOM 2492 C CA . GLU A 1 313 ? -14.336 18.014 27.608 1.00 86.31 313 GLU A CA 1
ATOM 2493 C C . GLU A 1 313 ? -15.338 16.880 27.382 1.00 86.31 313 GLU A C 1
ATOM 2495 O O . GLU A 1 313 ? -15.212 16.067 26.465 1.00 86.31 313 GLU A O 1
ATOM 2500 N N . SER A 1 314 ? -16.342 16.808 28.253 1.00 87.56 314 SER A N 1
ATOM 2501 C CA . SER A 1 314 ? -17.383 15.793 28.147 1.00 87.56 314 SER A CA 1
ATOM 2502 C C . SER A 1 314 ? -18.252 16.052 26.915 1.00 87.56 314 SER A C 1
ATOM 2504 O O . SER A 1 314 ? -18.850 17.118 26.777 1.00 87.56 314 SER A O 1
ATOM 2506 N N . SER A 1 315 ? -18.362 15.048 26.048 1.00 89.31 315 SER A N 1
ATOM 2507 C CA . SER A 1 315 ? -19.182 15.067 24.835 1.00 89.31 315 SER A CA 1
ATOM 2508 C C . SER A 1 315 ? -19.844 13.694 24.660 1.00 89.31 315 SER A C 1
ATOM 2510 O O . SER A 1 315 ? -19.223 12.695 25.023 1.00 89.31 315 SER A O 1
ATOM 2512 N N . PRO A 1 316 ? -21.077 13.591 24.122 1.00 88.81 316 PRO A N 1
ATOM 2513 C CA . PRO A 1 316 ? -21.783 12.308 23.995 1.00 88.81 316 PRO A CA 1
ATOM 2514 C C . PRO A 1 316 ? -21.055 11.284 23.115 1.00 88.81 316 PRO A C 1
ATOM 2516 O O . PRO A 1 316 ? -21.238 10.087 23.285 1.00 88.81 316 PRO A O 1
ATOM 2519 N N . ASN A 1 317 ? -20.207 11.740 22.194 1.00 93.88 317 ASN A N 1
ATOM 2520 C CA . ASN A 1 317 ? -19.400 10.886 21.331 1.00 93.88 317 ASN A CA 1
ATOM 2521 C C . ASN A 1 317 ? -18.009 10.558 21.911 1.00 93.88 317 ASN A C 1
ATOM 2523 O O . ASN A 1 317 ? -17.182 9.987 21.203 1.00 93.88 317 ASN A O 1
ATOM 2527 N N . VAL A 1 318 ? -17.730 10.921 23.170 1.00 94.88 318 VAL A N 1
ATOM 2528 C CA . VAL A 1 318 ? -16.434 10.707 23.830 1.00 94.88 318 VAL A CA 1
ATOM 2529 C C . VAL A 1 318 ? -16.610 9.883 25.106 1.00 94.88 318 VAL A C 1
ATOM 2531 O O . VAL A 1 318 ? -17.204 10.329 26.085 1.00 94.88 318 VAL A O 1
ATOM 2534 N N . SER A 1 319 ? -16.019 8.692 25.119 1.00 94.94 319 SER A N 1
ATOM 2535 C CA . SER A 1 319 ? -15.906 7.814 26.284 1.00 94.94 319 SER A CA 1
ATOM 2536 C C . SER A 1 319 ? -14.516 7.939 26.907 1.00 94.94 319 SER A C 1
ATOM 2538 O O . SER A 1 319 ? -13.512 7.564 26.300 1.00 94.94 319 SER A O 1
ATOM 2540 N N . LYS A 1 320 ? -14.452 8.454 28.137 1.00 95.00 320 LYS A N 1
ATOM 2541 C CA . LYS A 1 320 ? -13.210 8.620 28.907 1.00 95.00 320 LYS A CA 1
ATOM 2542 C C . LYS A 1 320 ? -13.000 7.411 29.821 1.00 95.00 320 LYS A C 1
ATOM 2544 O O . LYS A 1 320 ? -13.865 7.093 30.634 1.00 95.00 320 LYS A O 1
ATOM 2549 N N . LEU A 1 321 ? -11.862 6.736 29.688 1.00 94.44 321 LEU A N 1
ATOM 2550 C CA . LEU A 1 321 ? -11.504 5.516 30.415 1.00 94.44 321 LEU A CA 1
ATOM 2551 C C . LEU A 1 321 ? -10.164 5.721 31.132 1.00 94.44 321 LEU A C 1
ATOM 2553 O O . LEU A 1 321 ? -9.290 6.432 30.640 1.00 94.44 321 LEU A O 1
ATOM 2557 N N . LYS A 1 322 ? -9.982 5.087 32.297 1.00 91.44 322 LYS A N 1
ATOM 2558 C CA . LYS A 1 322 ? -8.783 5.285 33.138 1.00 91.44 322 LYS A CA 1
ATOM 2559 C C . LYS A 1 322 ? -7.489 4.755 32.514 1.00 91.44 322 LYS A C 1
ATOM 2561 O O . LYS A 1 322 ? -6.420 5.255 32.846 1.00 91.44 322 LYS A O 1
ATOM 2566 N N . GLY A 1 323 ? -7.594 3.802 31.596 1.00 93.19 323 GLY A N 1
ATOM 2567 C CA . GLY A 1 323 ? -6.461 3.162 30.946 1.00 93.19 323 GLY A CA 1
ATOM 2568 C C . GLY A 1 323 ? -6.860 1.814 30.355 1.00 93.19 323 GLY A C 1
ATOM 2569 O O . GLY A 1 323 ? -8.042 1.547 30.128 1.00 93.19 323 GLY A O 1
ATOM 2570 N N . VAL A 1 324 ? -5.864 0.972 30.082 1.00 96.12 324 VAL A N 1
ATOM 2571 C CA . VAL A 1 324 ? -6.052 -0.362 29.484 1.00 96.12 324 VAL A CA 1
ATOM 2572 C C . VAL A 1 324 ? -6.095 -1.487 30.520 1.00 96.12 324 VAL A C 1
ATOM 2574 O O . VAL A 1 324 ? -6.305 -2.646 30.170 1.00 96.12 324 VAL A O 1
ATOM 2577 N N . GLU A 1 325 ? -5.904 -1.178 31.802 1.00 94.62 325 GLU A N 1
ATOM 2578 C CA . GLU A 1 325 ? -5.874 -2.141 32.905 1.00 94.62 325 GLU A CA 1
ATOM 2579 C C . GLU A 1 325 ? -7.203 -2.869 33.111 1.00 94.62 325 GLU A C 1
ATOM 2581 O O . GLU A 1 325 ? -7.198 -4.028 33.525 1.00 94.62 325 GLU A O 1
ATOM 2586 N N . ASN A 1 326 ? -8.331 -2.237 32.778 1.00 94.88 326 ASN A N 1
ATOM 2587 C CA . ASN A 1 326 ? -9.650 -2.848 32.875 1.00 94.88 326 ASN A CA 1
ATOM 2588 C C . ASN A 1 326 ? -10.311 -2.977 31.498 1.00 94.88 326 ASN A C 1
ATOM 2590 O O . ASN A 1 326 ? -11.060 -2.109 31.054 1.00 94.88 326 ASN A O 1
ATOM 2594 N N . LEU A 1 327 ? -10.084 -4.118 30.842 1.00 96.44 327 LEU A N 1
ATOM 2595 C CA . LEU A 1 327 ? -10.703 -4.438 29.549 1.00 96.44 327 LEU A CA 1
ATOM 2596 C C . LEU A 1 327 ? -12.237 -4.503 29.617 1.00 96.44 327 LEU A C 1
ATOM 2598 O O . LEU A 1 327 ? -12.905 -4.345 28.597 1.00 96.44 327 LEU A O 1
ATOM 2602 N N . THR A 1 328 ? -12.808 -4.722 30.805 1.00 95.94 328 THR A N 1
ATOM 2603 C CA . THR A 1 328 ? -14.264 -4.744 30.993 1.00 95.94 328 THR A CA 1
ATOM 2604 C C . THR A 1 328 ? -14.860 -3.361 30.776 1.00 95.94 328 THR A C 1
ATOM 2606 O O . THR A 1 328 ? -15.883 -3.256 30.108 1.00 95.94 328 THR A O 1
ATOM 2609 N N . ASP A 1 329 ? -14.207 -2.307 31.269 1.00 96.12 329 ASP A N 1
ATOM 2610 C CA . ASP A 1 329 ? -14.695 -0.933 31.109 1.00 96.12 329 ASP A CA 1
ATOM 2611 C C . ASP A 1 329 ? -14.683 -0.523 29.631 1.00 96.12 329 ASP A C 1
ATOM 2613 O O . ASP A 1 329 ? -15.648 0.063 29.142 1.00 96.12 329 ASP A O 1
ATOM 2617 N N . ILE A 1 330 ? -13.640 -0.925 28.892 1.00 96.75 330 ILE A N 1
ATOM 2618 C CA . ILE A 1 330 ? -13.553 -0.730 27.436 1.00 96.75 330 ILE A CA 1
ATOM 2619 C C . ILE A 1 330 ? -14.713 -1.445 26.732 1.00 96.75 330 ILE A C 1
ATOM 2621 O O . ILE A 1 330 ? -15.404 -0.845 25.909 1.00 96.75 330 ILE A O 1
ATOM 2625 N N . ASN A 1 331 ? -14.967 -2.712 27.073 1.00 96.69 331 ASN A N 1
ATOM 2626 C CA . ASN A 1 331 ? -16.060 -3.480 26.476 1.00 96.69 331 ASN A CA 1
ATOM 2627 C C . ASN A 1 331 ? -17.430 -2.876 26.794 1.00 96.69 331 ASN A C 1
ATOM 2629 O O . ASN A 1 331 ? -18.287 -2.832 25.915 1.00 96.69 331 ASN A O 1
ATOM 2633 N N . ILE A 1 332 ? -17.645 -2.407 28.027 1.00 96.75 332 ILE A N 1
ATOM 2634 C CA . ILE A 1 332 ? -18.894 -1.751 28.427 1.00 96.75 332 ILE A CA 1
ATOM 2635 C C . ILE A 1 332 ? -19.110 -0.494 27.589 1.00 96.75 332 ILE A C 1
ATOM 2637 O O . ILE A 1 332 ? -20.195 -0.350 27.031 1.00 96.75 332 ILE A O 1
ATOM 2641 N N . ALA A 1 333 ? -18.088 0.357 27.450 1.00 96.62 333 ALA A N 1
ATOM 2642 C CA . ALA A 1 333 ? -18.169 1.577 26.651 1.00 96.62 333 ALA A CA 1
ATOM 2643 C C . ALA A 1 333 ? -18.480 1.275 25.175 1.00 96.62 333 ALA A C 1
ATOM 2645 O O . ALA A 1 333 ? -19.394 1.860 24.598 1.00 96.62 333 ALA A O 1
ATOM 2646 N N . LEU A 1 334 ? -17.785 0.306 24.570 1.00 96.19 334 LEU A N 1
ATOM 2647 C CA . LEU A 1 334 ? -18.065 -0.122 23.195 1.00 96.19 334 LEU A CA 1
ATOM 2648 C C . LEU A 1 334 ? -19.497 -0.662 23.054 1.00 96.19 334 LEU A C 1
ATOM 2650 O O . LEU A 1 334 ? -20.223 -0.272 22.142 1.00 96.19 334 LEU A O 1
ATOM 2654 N N . THR A 1 335 ? -19.930 -1.510 23.990 1.00 94.50 335 THR A N 1
ATOM 2655 C CA . THR A 1 335 ? -21.268 -2.120 23.981 1.00 94.50 335 THR A CA 1
ATOM 2656 C C . THR A 1 335 ? -22.371 -1.078 24.149 1.00 94.50 335 THR A C 1
ATOM 2658 O O . THR A 1 335 ? -23.399 -1.169 23.472 1.00 94.50 335 THR A O 1
ATOM 2661 N N . SER A 1 336 ? -22.198 -0.092 25.036 1.00 94.25 336 SER A N 1
ATOM 2662 C CA . SER A 1 336 ? -23.175 0.987 25.210 1.00 94.25 336 SER A CA 1
ATOM 2663 C C . SER A 1 336 ? -23.305 1.809 23.937 1.00 94.25 336 SER A C 1
ATOM 2665 O O . SER A 1 336 ? -24.422 1.991 23.455 1.00 94.25 336 SER A O 1
ATOM 2667 N N . THR A 1 337 ? -22.184 2.191 23.323 1.00 94.25 337 THR A N 1
ATOM 2668 C CA . THR A 1 337 ? -22.211 2.942 22.065 1.00 94.25 337 THR A CA 1
ATOM 2669 C C . THR A 1 337 ? -22.807 2.109 20.929 1.00 94.25 337 THR A C 1
ATOM 2671 O O . THR A 1 337 ? -23.575 2.631 20.128 1.00 94.25 337 THR A O 1
ATOM 2674 N N . PHE A 1 338 ? -22.562 0.794 20.860 1.00 91.69 338 PHE A N 1
ATOM 2675 C CA . PHE A 1 338 ? -23.242 -0.049 19.869 1.00 91.69 338 PHE A CA 1
ATOM 2676 C C . PHE A 1 338 ? -24.762 -0.001 20.002 1.00 91.69 338 PHE A C 1
ATOM 2678 O O . PHE A 1 338 ? -25.432 0.076 18.975 1.00 91.69 338 PHE A O 1
ATOM 2685 N N . ARG A 1 339 ? -25.294 -0.039 21.231 1.00 90.69 339 ARG A N 1
ATOM 2686 C CA . ARG A 1 339 ? -26.741 0.026 21.501 1.00 90.69 339 ARG A CA 1
ATOM 2687 C C . ARG A 1 339 ? -27.333 1.378 21.122 1.00 90.69 339 ARG A C 1
ATOM 2689 O O . ARG A 1 339 ? -28.407 1.420 20.537 1.00 90.69 339 ARG A O 1
ATOM 2696 N N . GLU A 1 340 ? -26.625 2.466 21.407 1.00 89.19 340 GLU A N 1
ATOM 2697 C CA . GLU A 1 340 ? -27.034 3.820 21.006 1.00 89.19 340 GLU A CA 1
ATOM 2698 C C . GLU A 1 340 ? -27.107 3.979 19.481 1.00 89.19 340 GLU A C 1
ATOM 2700 O O . GLU A 1 340 ? -27.913 4.753 18.970 1.00 89.19 340 GLU A O 1
ATOM 2705 N N . LEU A 1 341 ? -26.296 3.210 18.752 1.00 87.06 341 LEU A N 1
ATOM 2706 C CA . LEU A 1 341 ? -26.227 3.223 17.291 1.00 87.06 341 LEU A CA 1
ATOM 2707 C C . LEU A 1 341 ? -27.089 2.144 16.625 1.00 87.06 341 LEU A C 1
ATOM 2709 O O . LEU A 1 341 ? -27.033 1.979 15.399 1.00 87.06 341 LEU A O 1
ATOM 2713 N N . GLU A 1 342 ? -27.893 1.398 17.387 1.00 79.25 342 GLU A N 1
ATOM 2714 C CA . GLU A 1 342 ? -28.855 0.457 16.816 1.00 79.25 342 GLU A CA 1
ATOM 2715 C C . GLU A 1 342 ? -29.941 1.220 16.044 1.00 79.25 342 GLU A C 1
ATOM 2717 O O . GLU A 1 342 ? -30.679 2.033 16.589 1.00 79.25 342 GLU A O 1
ATOM 2722 N N . GLY A 1 343 ? -30.022 0.968 14.733 1.00 69.94 343 GLY A N 1
ATOM 2723 C CA . GLY A 1 343 ? -30.932 1.676 13.823 1.00 69.94 343 GLY A CA 1
ATOM 2724 C C . GLY A 1 343 ? -30.307 2.854 13.066 1.00 69.94 343 GLY A C 1
ATOM 2725 O O . GLY A 1 343 ? -30.964 3.406 12.183 1.00 69.94 343 GLY A O 1
ATOM 2726 N N . ALA A 1 344 ? -29.043 3.201 13.338 1.00 69.75 344 ALA A N 1
ATOM 2727 C CA . ALA A 1 344 ? -28.286 4.165 12.539 1.00 69.75 344 ALA A CA 1
ATOM 2728 C C . ALA A 1 344 ? -28.010 3.649 11.104 1.00 69.75 344 ALA A C 1
ATOM 2730 O O . ALA A 1 344 ? -28.228 2.475 10.788 1.00 69.75 344 ALA A O 1
ATOM 2731 N N . THR A 1 345 ? -27.561 4.545 10.217 1.00 62.94 345 THR A N 1
ATOM 2732 C CA . THR A 1 345 ? -27.441 4.350 8.757 1.00 62.94 345 THR A CA 1
ATOM 2733 C C . THR A 1 345 ? -26.821 3.004 8.336 1.00 62.94 345 THR A C 1
ATOM 2735 O O . THR A 1 345 ? -25.845 2.520 8.908 1.00 62.94 345 THR A O 1
ATOM 2738 N N . LYS A 1 346 ? -27.364 2.403 7.261 1.00 66.06 346 LYS A N 1
ATOM 2739 C CA . LYS A 1 346 ? -26.909 1.131 6.645 1.00 66.06 346 LYS A CA 1
ATOM 2740 C C . LYS A 1 346 ? -25.601 1.272 5.835 1.00 66.06 346 LYS A C 1
ATOM 2742 O O . LYS A 1 346 ? -25.430 0.616 4.807 1.00 66.06 346 LYS A O 1
ATOM 2747 N N . GLY A 1 347 ? -24.714 2.173 6.251 1.00 77.38 347 GLY A N 1
ATOM 2748 C CA . GLY A 1 347 ? -23.419 2.416 5.618 1.00 77.38 347 GLY A CA 1
ATOM 2749 C C . GLY A 1 347 ? -22.311 1.510 6.167 1.00 77.38 347 GLY A C 1
ATOM 2750 O O . GLY A 1 347 ? -22.498 0.858 7.198 1.00 77.38 347 GLY A O 1
ATOM 2751 N N . PRO A 1 348 ? -21.148 1.452 5.493 1.00 87.06 348 PRO A N 1
ATOM 2752 C CA . PRO A 1 348 ? -19.957 0.830 6.064 1.00 87.06 348 PRO A CA 1
ATOM 2753 C C . PRO A 1 348 ? -19.541 1.562 7.347 1.00 87.06 348 PRO A C 1
ATOM 2755 O O . PRO A 1 348 ? -19.650 2.785 7.426 1.00 87.06 348 PRO A O 1
ATOM 2758 N N . LYS A 1 349 ? -19.060 0.812 8.342 1.00 95.00 349 LYS A N 1
ATOM 2759 C CA . LYS A 1 349 ? -18.553 1.358 9.607 1.00 95.00 349 LYS A CA 1
ATOM 2760 C C . LYS A 1 349 ? -17.067 1.061 9.749 1.00 95.00 349 LYS A C 1
ATOM 2762 O O . LYS A 1 349 ? -16.581 0.054 9.231 1.00 95.00 349 LYS A O 1
ATOM 2767 N N . ARG A 1 350 ? -16.342 1.923 10.454 1.00 97.19 350 ARG A N 1
ATOM 2768 C CA . ARG A 1 350 ? -14.886 1.837 10.633 1.00 97.19 350 ARG A CA 1
ATOM 2769 C C . ARG A 1 350 ? -14.535 1.796 12.105 1.00 97.19 350 ARG A C 1
ATOM 2771 O O . ARG A 1 350 ? -15.144 2.502 12.897 1.00 97.19 350 ARG A O 1
ATOM 2778 N N . ALA A 1 351 ? -13.559 0.982 12.475 1.00 98.19 351 ALA A N 1
ATOM 2779 C CA . ALA A 1 351 ? -12.985 1.001 13.815 1.00 98.19 351 ALA A CA 1
ATOM 2780 C C . ALA A 1 351 ? -11.464 1.030 13.708 1.00 98.19 351 ALA A C 1
ATOM 2782 O O . ALA A 1 351 ? -10.888 0.154 13.068 1.00 98.19 351 ALA A O 1
ATOM 2783 N N . CYS A 1 352 ? -10.824 2.014 14.332 1.00 98.31 352 CYS A N 1
ATOM 2784 C CA . CYS A 1 352 ? -9.382 2.058 14.521 1.00 98.31 352 CYS A CA 1
ATOM 2785 C C . CYS A 1 352 ? -9.052 1.841 16.001 1.00 98.31 352 CYS A C 1
ATOM 2787 O O . CYS A 1 352 ? -9.557 2.569 16.855 1.00 98.31 352 CYS A O 1
ATOM 2789 N N . ILE A 1 353 ? -8.235 0.835 16.317 1.00 98.31 353 ILE A N 1
ATOM 2790 C CA . ILE A 1 353 ? -7.880 0.476 17.699 1.00 98.31 353 ILE A CA 1
ATOM 2791 C C . ILE A 1 353 ? -6.356 0.452 17.829 1.00 98.31 353 ILE A C 1
ATOM 2793 O O . ILE A 1 353 ? -5.697 -0.451 17.309 1.00 98.31 353 ILE A O 1
ATOM 2797 N N . GLU A 1 354 ? -5.802 1.433 18.541 1.00 96.81 354 GLU A N 1
ATOM 2798 C CA . GLU A 1 354 ? -4.350 1.615 18.712 1.00 96.81 354 GLU A CA 1
ATOM 2799 C C . GLU A 1 354 ? -3.788 1.058 20.019 1.00 96.81 354 GLU A C 1
ATOM 2801 O O . GLU A 1 354 ? -2.578 0.977 20.198 1.00 96.81 354 GLU A O 1
ATOM 2806 N N . ILE A 1 355 ? -4.654 0.609 20.922 1.00 97.31 355 ILE A N 1
ATOM 2807 C CA . ILE A 1 355 ? -4.261 0.206 22.277 1.00 97.31 355 ILE A CA 1
ATOM 2808 C C . ILE A 1 355 ? -3.706 -1.225 22.372 1.00 97.31 355 ILE A C 1
ATOM 2810 O O . ILE A 1 355 ? -3.492 -1.730 23.471 1.00 97.31 355 ILE A O 1
ATOM 2814 N N . ILE A 1 356 ? -3.504 -1.928 21.250 1.00 97.44 356 ILE A N 1
ATOM 2815 C CA . ILE A 1 356 ? -3.144 -3.358 21.270 1.00 97.44 356 ILE A CA 1
ATOM 2816 C C . ILE A 1 356 ? -1.792 -3.591 21.932 1.00 97.44 356 ILE A C 1
ATOM 2818 O O . ILE A 1 356 ? -1.654 -4.548 22.695 1.00 97.44 356 ILE A O 1
ATOM 2822 N N . SER A 1 357 ? -0.819 -2.714 21.684 1.00 97.56 357 SER A N 1
ATOM 2823 C CA . SER A 1 357 ? 0.485 -2.805 22.337 1.00 97.56 357 SER A CA 1
ATOM 2824 C C . SER A 1 357 ? 0.381 -2.626 23.849 1.00 97.56 357 SER A C 1
ATOM 2826 O O . SER A 1 357 ? 0.901 -3.448 24.599 1.00 97.56 357 SER A O 1
ATOM 2828 N N . ASP A 1 358 ? -0.353 -1.620 24.319 1.00 97.25 358 ASP A N 1
ATOM 2829 C CA . ASP A 1 358 ? -0.519 -1.374 25.756 1.00 97.25 358 ASP A CA 1
ATOM 2830 C C . ASP A 1 358 ? -1.292 -2.511 26.438 1.00 97.25 358 ASP A C 1
ATOM 2832 O O . ASP A 1 358 ? -0.900 -2.998 27.502 1.00 97.25 358 ASP A O 1
ATOM 2836 N N . VAL A 1 359 ? -2.351 -3.009 25.792 1.00 98.06 359 VAL A N 1
ATOM 2837 C CA . VAL A 1 359 ? -3.127 -4.155 26.280 1.00 98.06 359 VAL A CA 1
ATOM 2838 C C . VAL A 1 359 ? -2.258 -5.408 26.350 1.00 98.06 359 VAL A C 1
ATOM 2840 O O . VAL A 1 359 ? -2.300 -6.119 27.351 1.00 98.06 359 VAL A O 1
ATOM 2843 N N . LEU A 1 360 ? -1.451 -5.697 25.326 1.00 97.81 360 LEU A N 1
ATOM 2844 C CA . LEU A 1 360 ? -0.549 -6.850 25.327 1.00 97.81 360 LEU A CA 1
ATOM 2845 C C . LEU A 1 360 ? 0.545 -6.727 26.393 1.00 97.81 360 LEU A C 1
ATOM 2847 O O . LEU A 1 360 ? 0.870 -7.723 27.042 1.00 97.81 360 LEU A O 1
ATOM 2851 N N . LEU A 1 361 ? 1.061 -5.519 26.622 1.00 96.75 361 LEU A N 1
ATOM 2852 C CA . LEU A 1 361 ? 2.047 -5.252 27.668 1.00 96.75 361 LEU A CA 1
ATOM 2853 C C . LEU A 1 361 ? 1.467 -5.522 29.064 1.00 96.75 361 LEU A C 1
ATOM 2855 O O . LEU A 1 361 ? 2.115 -6.167 29.891 1.00 96.75 361 LEU A O 1
ATOM 2859 N N . GLN A 1 362 ? 0.236 -5.062 29.298 1.00 97.12 362 GLN A N 1
ATOM 2860 C CA . GLN A 1 362 ? -0.447 -5.154 30.585 1.00 97.12 362 GLN A CA 1
ATOM 2861 C C . GLN A 1 362 ? -0.997 -6.556 30.871 1.00 97.12 362 GLN A C 1
ATOM 2863 O O . GLN A 1 362 ? -0.830 -7.089 31.968 1.00 97.12 362 GLN A O 1
ATOM 2868 N N . HIS A 1 363 ? -1.668 -7.156 29.888 1.00 97.12 363 HIS A N 1
ATOM 2869 C CA . HIS A 1 363 ? -2.465 -8.369 30.074 1.00 97.12 363 HIS A CA 1
ATOM 2870 C C . HIS A 1 363 ? -1.782 -9.638 29.578 1.00 97.12 363 HIS A C 1
ATOM 2872 O O . HIS A 1 363 ? -2.238 -10.714 29.939 1.00 97.12 363 HIS A O 1
ATOM 2878 N N . ARG A 1 364 ? -0.670 -9.544 28.837 1.00 95.69 364 ARG A N 1
ATOM 2879 C CA . ARG A 1 364 ? 0.033 -10.681 28.206 1.00 95.69 364 ARG A CA 1
ATOM 2880 C C . ARG A 1 364 ? -0.798 -11.387 27.132 1.00 95.69 364 ARG A C 1
ATOM 2882 O O . ARG A 1 364 ? -2.011 -11.216 27.007 1.00 95.69 364 ARG A O 1
ATOM 2889 N N . ALA A 1 365 ? -0.132 -12.219 26.332 1.00 96.06 365 ALA A N 1
ATOM 2890 C CA . ALA A 1 365 ? -0.740 -12.791 25.129 1.00 96.06 365 ALA A CA 1
ATOM 2891 C C . ALA A 1 365 ? -2.028 -13.591 25.369 1.00 96.06 365 ALA A C 1
ATOM 2893 O O . ALA A 1 365 ? -2.934 -13.510 24.545 1.00 96.06 365 ALA A O 1
ATOM 2894 N N . VAL A 1 366 ? -2.150 -14.348 26.466 1.00 96.81 366 VAL A N 1
ATOM 2895 C CA . VAL A 1 366 ? -3.323 -15.213 26.697 1.00 96.81 366 VAL A CA 1
ATOM 2896 C C . VAL A 1 366 ? -4.592 -14.387 26.913 1.00 96.81 366 VAL A C 1
ATOM 2898 O O . VAL A 1 366 ? -5.602 -14.628 26.245 1.00 96.81 366 VAL A O 1
ATOM 2901 N N . GLN A 1 367 ? -4.554 -13.413 27.825 1.00 97.69 367 GLN A N 1
ATOM 2902 C CA . GLN A 1 367 ? -5.694 -12.539 28.094 1.00 97.69 367 GLN A CA 1
ATOM 2903 C C . GLN A 1 367 ? -5.992 -11.634 26.891 1.00 97.69 367 GLN A C 1
ATOM 2905 O O . GLN A 1 367 ? -7.153 -11.546 26.488 1.00 97.69 367 GLN A O 1
ATOM 2910 N N . THR A 1 368 ? -4.972 -11.040 26.262 1.00 98.19 368 THR A N 1
ATOM 2911 C CA . THR A 1 368 ? -5.152 -10.186 25.074 1.00 98.19 368 THR A CA 1
ATOM 2912 C C . THR A 1 368 ? -5.774 -10.956 23.916 1.00 98.19 368 THR A C 1
ATOM 2914 O O . THR A 1 368 ? -6.745 -10.499 23.315 1.00 98.19 368 THR A O 1
ATOM 2917 N N . ARG A 1 369 ? -5.287 -12.171 23.636 1.00 97.88 369 ARG A N 1
ATOM 2918 C CA . ARG A 1 369 ? -5.855 -13.041 22.600 1.00 97.88 369 ARG A CA 1
ATOM 2919 C C . ARG A 1 369 ? -7.304 -13.401 22.905 1.00 97.88 369 ARG A C 1
ATOM 2921 O O . ARG A 1 369 ? -8.130 -13.361 21.996 1.00 97.88 369 ARG A O 1
ATOM 2928 N N . ARG A 1 370 ? -7.633 -13.731 24.160 1.00 98.00 370 ARG A N 1
ATOM 2929 C CA . ARG A 1 370 ? -9.017 -14.019 24.574 1.00 98.00 370 ARG A CA 1
ATOM 2930 C C . ARG A 1 370 ? -9.929 -12.815 24.348 1.00 98.00 370 ARG A C 1
ATOM 2932 O O . ARG A 1 370 ? -11.010 -12.987 23.795 1.00 98.00 370 ARG A O 1
ATOM 2939 N N . TRP A 1 371 ? -9.484 -11.624 24.738 1.00 98.38 371 TRP A N 1
ATOM 2940 C CA . TRP A 1 371 ? -10.233 -10.385 24.547 1.00 98.38 371 TRP A CA 1
ATOM 2941 C C . TRP A 1 371 ? -10.475 -10.086 23.063 1.00 98.38 371 TRP A C 1
ATOM 2943 O O . TRP A 1 371 ? -11.620 -9.918 22.652 1.00 98.38 371 TRP A O 1
ATOM 2953 N N . LEU A 1 372 ? -9.430 -10.145 22.235 1.00 98.31 372 LEU A N 1
ATOM 2954 C CA . LEU A 1 372 ? -9.535 -9.933 20.788 1.00 98.31 372 LEU A CA 1
ATOM 2955 C C . LEU A 1 372 ? -10.414 -10.974 20.086 1.00 98.31 372 LEU A C 1
ATOM 2957 O O . LEU A 1 372 ? -11.153 -10.635 19.167 1.00 98.31 372 LEU A O 1
ATOM 2961 N N . THR A 1 373 ? -10.377 -12.229 20.540 1.00 98.00 373 THR A N 1
ATOM 2962 C CA . THR A 1 373 ? -11.229 -13.304 20.001 1.00 98.00 373 THR A CA 1
ATOM 2963 C C . THR A 1 373 ? -12.716 -13.043 20.262 1.00 98.00 373 THR A C 1
ATOM 2965 O O . THR A 1 373 ? -13.547 -13.522 19.498 1.00 98.00 373 THR A O 1
ATOM 2968 N N . ALA A 1 374 ? -13.065 -12.283 21.304 1.00 97.62 374 ALA A N 1
ATOM 2969 C CA . ALA A 1 374 ? -14.439 -11.852 21.556 1.00 97.62 374 ALA A CA 1
ATOM 2970 C C . ALA A 1 374 ? -14.783 -10.555 20.800 1.00 97.62 374 ALA A C 1
ATOM 2972 O O . ALA A 1 374 ? -15.832 -10.474 20.164 1.00 97.62 374 ALA A O 1
ATOM 2973 N N . LEU A 1 375 ? -13.874 -9.575 20.819 1.00 98.00 375 LEU A N 1
ATOM 2974 C CA . LEU A 1 375 ? -14.100 -8.242 20.258 1.00 98.00 375 LEU A CA 1
ATOM 2975 C C . LEU A 1 375 ? -14.183 -8.231 18.723 1.00 98.00 375 LEU A C 1
ATOM 2977 O O . LEU A 1 375 ? -15.043 -7.560 18.157 1.00 98.00 375 LEU A O 1
ATOM 2981 N N . LEU A 1 376 ? -13.296 -8.955 18.030 1.00 97.88 376 LEU A N 1
ATOM 2982 C CA . LEU A 1 376 ? -13.247 -8.933 16.562 1.00 97.88 376 LEU A CA 1
ATOM 2983 C C . LEU A 1 376 ? -14.548 -9.468 15.924 1.00 97.88 376 LEU A C 1
ATOM 2985 O O . LEU A 1 376 ? -15.093 -8.782 15.056 1.00 97.88 376 LEU A O 1
ATOM 2989 N N . PRO A 1 377 ? -15.105 -10.628 16.343 1.00 97.06 377 PRO A N 1
ATOM 2990 C CA . PRO A 1 377 ? -16.404 -11.081 15.845 1.00 97.06 377 PRO A CA 1
ATOM 2991 C C . PRO A 1 377 ? -17.554 -10.129 16.178 1.00 97.06 377 PRO A C 1
ATOM 2993 O O . PRO A 1 377 ? -18.459 -9.971 15.360 1.00 97.06 377 PRO A O 1
ATOM 2996 N N . GLU A 1 378 ? -17.527 -9.480 17.345 1.00 95.81 378 GLU A N 1
ATOM 2997 C CA . GLU A 1 378 ? -18.550 -8.508 17.736 1.00 95.81 378 GLU A CA 1
ATOM 2998 C C . GLU A 1 378 ? -18.549 -7.295 16.796 1.00 95.81 378 GLU A C 1
ATOM 3000 O O . GLU A 1 378 ? -19.585 -6.993 16.196 1.00 95.81 378 GLU A O 1
ATOM 3005 N N . LEU A 1 379 ? -17.384 -6.673 16.576 1.00 96.25 379 LEU A N 1
ATOM 3006 C CA . LEU A 1 379 ? -17.209 -5.575 15.616 1.00 96.25 379 LEU A CA 1
ATOM 3007 C C . LEU A 1 379 ? -17.696 -5.976 14.219 1.00 96.25 379 LEU A C 1
ATOM 3009 O O . LEU A 1 379 ? -18.488 -5.261 13.597 1.00 96.25 379 LEU A O 1
ATOM 3013 N N . LYS A 1 380 ? -17.284 -7.159 13.758 1.00 94.62 380 LYS A N 1
ATOM 3014 C CA . LYS A 1 380 ? -17.687 -7.702 12.458 1.00 94.62 380 LYS A CA 1
ATOM 3015 C C . LYS A 1 380 ? -19.203 -7.871 12.350 1.00 94.62 380 LYS A C 1
ATOM 3017 O O . LYS A 1 380 ? -19.794 -7.416 11.377 1.00 94.62 380 LYS A O 1
ATOM 3022 N N . SER A 1 381 ? -19.853 -8.430 13.374 1.00 92.94 381 SER A N 1
ATOM 3023 C CA . SER A 1 381 ? -21.316 -8.610 13.417 1.00 92.94 381 SER A CA 1
ATOM 3024 C C . SER A 1 381 ? -22.103 -7.294 13.385 1.00 92.94 381 SER A C 1
ATOM 3026 O O . SER A 1 381 ? -23.283 -7.277 13.033 1.00 92.94 381 SER A O 1
ATOM 3028 N N . LYS A 1 382 ? -21.453 -6.181 13.745 1.00 92.62 382 LYS A N 1
ATOM 3029 C CA . LYS A 1 382 ? -22.010 -4.824 13.705 1.00 92.62 382 LYS A CA 1
ATOM 3030 C C . LYS A 1 382 ? -21.604 -4.047 12.440 1.00 92.62 382 LYS A C 1
ATOM 3032 O O . LYS A 1 382 ? -21.860 -2.840 12.376 1.00 92.62 382 LYS A O 1
ATOM 3037 N N . ASN A 1 383 ? -21.060 -4.737 11.434 1.00 93.12 383 ASN A N 1
ATOM 3038 C CA . ASN A 1 383 ? -20.637 -4.248 10.115 1.00 93.12 383 ASN A CA 1
ATOM 3039 C C . ASN A 1 383 ? -19.411 -3.316 10.121 1.00 93.12 383 ASN A C 1
ATOM 3041 O O . ASN A 1 383 ? -19.291 -2.436 9.262 1.00 93.12 383 ASN A O 1
ATOM 3045 N N . PHE A 1 384 ? -18.507 -3.477 11.091 1.00 96.62 384 PHE A N 1
ATOM 3046 C CA . PHE A 1 384 ? -17.262 -2.712 11.135 1.00 96.62 384 PHE A CA 1
ATOM 3047 C C . PHE A 1 384 ? -16.155 -3.368 10.306 1.00 96.62 384 PHE A C 1
ATOM 3049 O O . PHE A 1 384 ? -15.858 -4.549 10.466 1.00 96.62 384 PHE A O 1
ATOM 3056 N N . THR A 1 385 ? -15.484 -2.567 9.481 1.00 98.00 385 THR A N 1
ATOM 3057 C CA . THR A 1 385 ? -14.123 -2.848 9.016 1.00 98.00 385 THR A CA 1
ATOM 3058 C C . THR A 1 385 ? -13.140 -2.294 10.042 1.00 98.00 385 THR A C 1
ATOM 3060 O O . THR A 1 385 ? -13.203 -1.116 10.405 1.00 98.00 385 THR A O 1
ATOM 3063 N N . THR A 1 386 ? -12.234 -3.139 10.526 1.00 98.50 386 THR A N 1
ATOM 3064 C CA . THR A 1 386 ? -11.376 -2.829 11.672 1.00 98.50 386 THR A CA 1
ATOM 3065 C C . THR A 1 386 ? -9.916 -2.727 11.256 1.00 98.50 386 THR A C 1
ATOM 3067 O O . THR A 1 386 ? -9.353 -3.685 10.729 1.00 98.50 386 THR A O 1
ATOM 3070 N N . LEU A 1 387 ? -9.299 -1.586 11.558 1.00 98.69 387 LEU A N 1
ATOM 3071 C CA . LEU A 1 387 ? -7.860 -1.368 11.544 1.00 98.69 387 LEU A CA 1
ATOM 3072 C C . LEU A 1 387 ? -7.344 -1.437 12.987 1.00 98.69 387 LEU A C 1
ATOM 3074 O O . LEU A 1 387 ? -7.670 -0.593 13.815 1.00 98.69 387 LEU A O 1
ATOM 3078 N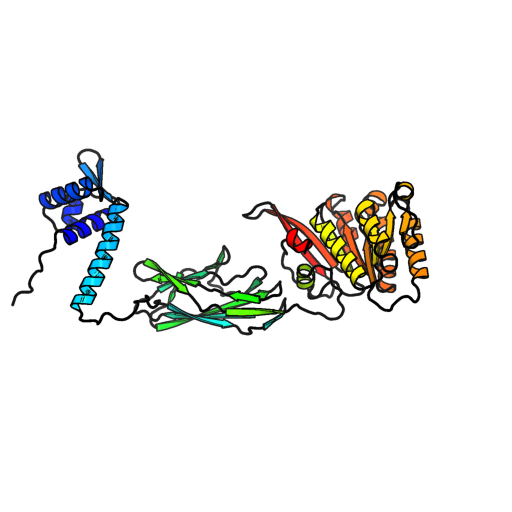 N . MET A 1 388 ? -6.538 -2.440 13.310 1.00 98.44 388 MET A N 1
ATOM 3079 C CA . MET A 1 388 ? -5.800 -2.473 14.574 1.00 98.44 388 MET A CA 1
ATOM 3080 C C . MET A 1 388 ? -4.359 -2.050 14.356 1.00 98.44 388 MET A C 1
ATOM 3082 O O . MET A 1 388 ? -3.804 -2.275 13.285 1.00 98.44 388 MET A O 1
ATOM 3086 N N . VAL A 1 389 ? -3.736 -1.466 15.370 1.00 98.31 389 VAL A N 1
ATOM 3087 C CA . VAL A 1 389 ? -2.355 -0.986 15.285 1.00 98.31 389 VAL A CA 1
ATOM 3088 C C . VAL A 1 389 ? -1.553 -1.566 16.436 1.00 98.31 389 VAL A C 1
ATOM 3090 O O . VAL A 1 389 ? -2.013 -1.595 17.575 1.00 98.31 389 VAL A O 1
ATOM 3093 N N . MET A 1 390 ? -0.357 -2.060 16.130 1.00 97.38 390 MET A N 1
ATOM 3094 C CA . MET A 1 390 ? 0.540 -2.651 17.118 1.00 97.38 390 MET A CA 1
ATOM 3095 C C . MET A 1 390 ? 1.991 -2.310 16.793 1.00 97.38 390 MET A C 1
ATOM 3097 O O . MET A 1 390 ? 2.434 -2.429 15.649 1.00 97.38 390 MET A O 1
ATOM 3101 N N . ASN A 1 391 ? 2.757 -1.962 17.822 1.00 97.50 391 ASN A N 1
ATOM 3102 C CA . ASN A 1 391 ? 4.207 -1.921 17.759 1.00 97.50 391 ASN A CA 1
ATOM 3103 C C . ASN A 1 391 ? 4.794 -3.288 18.151 1.00 97.50 391 ASN A C 1
ATOM 3105 O O . ASN A 1 391 ? 4.820 -3.624 19.338 1.00 97.50 391 ASN A O 1
ATOM 3109 N N . PRO A 1 392 ? 5.292 -4.086 17.187 1.00 96.69 392 PRO A N 1
ATOM 3110 C CA . PRO A 1 392 ? 5.819 -5.414 17.482 1.00 96.69 392 PRO A CA 1
ATOM 3111 C C . PRO A 1 392 ? 7.111 -5.377 18.313 1.00 96.69 392 PRO A C 1
ATOM 3113 O O . PRO A 1 392 ? 7.442 -6.377 18.935 1.00 96.69 392 PRO A O 1
ATOM 3116 N N . GLN A 1 393 ? 7.836 -4.250 18.364 1.00 96.12 393 GLN A N 1
ATOM 3117 C CA . GLN A 1 393 ? 9.081 -4.139 19.141 1.00 96.12 393 GLN A CA 1
ATOM 3118 C C . GLN A 1 393 ? 8.855 -4.016 20.654 1.00 96.12 393 GLN A C 1
ATOM 3120 O O . GLN A 1 393 ? 9.808 -4.122 21.420 1.00 96.12 393 GLN A O 1
ATOM 3125 N N . MET A 1 394 ? 7.615 -3.799 21.097 1.00 96.62 394 MET A N 1
ATOM 3126 C CA . MET A 1 394 ? 7.275 -3.734 22.523 1.00 96.62 394 MET A CA 1
ATOM 3127 C C . MET A 1 394 ? 7.090 -5.118 23.164 1.00 96.62 394 MET A C 1
ATOM 3129 O O . MET A 1 394 ? 6.874 -5.207 24.372 1.00 96.62 394 MET A O 1
ATOM 3133 N N . HIS A 1 395 ? 7.151 -6.197 22.376 1.00 97.12 395 HIS A N 1
ATOM 3134 C CA . HIS A 1 395 ? 6.745 -7.536 22.801 1.00 97.12 395 HIS A CA 1
ATOM 3135 C C . HIS A 1 395 ? 7.690 -8.617 22.282 1.00 97.12 395 HIS A C 1
ATOM 3137 O O . HIS A 1 395 ? 8.459 -8.405 21.343 1.00 97.12 395 HIS A O 1
ATOM 3143 N N . SER A 1 396 ? 7.611 -9.803 22.888 1.00 97.25 396 SER A N 1
ATOM 3144 C CA . SER A 1 396 ? 8.342 -10.968 22.387 1.00 97.25 396 SER A CA 1
ATOM 3145 C C . SER A 1 396 ? 7.784 -11.439 21.032 1.00 97.25 396 SER A C 1
ATOM 3147 O O . SER A 1 396 ? 6.579 -11.306 20.784 1.00 97.25 396 SER A O 1
ATOM 3149 N N . PRO A 1 397 ? 8.616 -12.019 20.145 1.00 96.88 397 PRO A N 1
ATOM 3150 C CA . PRO A 1 397 ? 8.152 -12.553 18.865 1.00 96.88 397 PRO A CA 1
ATOM 3151 C C . PRO A 1 397 ? 7.007 -13.565 19.003 1.00 96.88 397 PRO A C 1
ATOM 3153 O O . PRO A 1 397 ? 6.088 -13.564 18.185 1.00 96.88 397 PRO A O 1
ATOM 3156 N N . GLU A 1 398 ? 7.024 -14.399 20.043 1.00 96.31 398 GLU A N 1
ATOM 3157 C CA . GLU A 1 398 ? 5.997 -15.406 20.315 1.00 96.31 398 GLU A CA 1
ATOM 3158 C C . GLU A 1 398 ? 4.645 -14.761 20.645 1.00 96.31 398 GLU A C 1
ATOM 3160 O O . GLU A 1 398 ? 3.614 -15.168 20.104 1.00 96.31 398 GLU A O 1
ATOM 3165 N N . GLU A 1 399 ? 4.641 -13.725 21.490 1.00 96.56 399 GLU A N 1
ATOM 3166 C CA . GLU A 1 399 ? 3.430 -12.965 21.815 1.00 96.56 399 GLU A CA 1
ATOM 3167 C C . GLU A 1 399 ? 2.897 -12.222 20.586 1.00 96.56 399 GLU A C 1
ATOM 3169 O O . GLU A 1 399 ? 1.697 -12.273 20.312 1.00 96.56 399 GLU A O 1
ATOM 3174 N N . VAL A 1 400 ? 3.782 -11.599 19.799 1.00 97.25 400 VAL A N 1
ATOM 3175 C CA . VAL A 1 400 ? 3.422 -10.934 18.538 1.00 97.25 400 VAL A CA 1
ATOM 3176 C C . VAL A 1 400 ? 2.739 -11.920 17.593 1.00 97.25 400 VAL A C 1
ATOM 3178 O O . VAL A 1 400 ? 1.626 -11.658 17.138 1.00 97.25 400 VAL A O 1
ATOM 3181 N N . GLN A 1 401 ? 3.345 -13.081 17.334 1.00 95.88 401 GLN A N 1
ATOM 3182 C CA . GLN A 1 401 ? 2.761 -14.100 16.454 1.00 95.88 401 GLN A CA 1
ATOM 3183 C C . GLN A 1 401 ? 1.412 -14.615 16.974 1.00 95.88 401 GLN A C 1
ATOM 3185 O O . GLN A 1 401 ? 0.469 -14.788 16.194 1.00 95.88 401 GLN A O 1
ATOM 3190 N N . ALA A 1 402 ? 1.282 -14.796 18.292 1.00 95.69 402 ALA A N 1
ATOM 3191 C CA . ALA A 1 402 ? 0.026 -15.197 18.912 1.00 95.69 402 ALA A CA 1
ATOM 3192 C C . ALA A 1 402 ? -1.095 -14.168 18.697 1.00 95.69 402 ALA A C 1
ATOM 3194 O O . ALA A 1 402 ? -2.258 -14.562 18.615 1.00 95.69 402 ALA A O 1
ATOM 3195 N N . ILE A 1 403 ? -0.787 -12.877 18.575 1.00 97.81 403 ILE A N 1
ATOM 3196 C CA . ILE A 1 403 ? -1.784 -11.842 18.276 1.00 97.81 403 ILE A CA 1
ATOM 3197 C C . ILE A 1 403 ? -2.034 -11.718 16.769 1.00 97.81 403 ILE A C 1
ATOM 3199 O O . ILE A 1 403 ? -3.190 -11.745 16.345 1.00 97.81 403 ILE A O 1
ATOM 3203 N N . LEU A 1 404 ? -0.985 -11.670 15.940 1.00 97.31 404 LEU A N 1
ATOM 3204 C CA . LEU A 1 404 ? -1.106 -11.515 14.481 1.00 97.31 404 LEU A CA 1
ATOM 3205 C C . LEU A 1 404 ? -1.971 -12.604 13.839 1.00 97.31 404 LEU A C 1
ATOM 3207 O O . LEU A 1 404 ? -2.711 -12.329 12.891 1.00 97.31 404 LEU A O 1
ATOM 3211 N N . GLY A 1 405 ? -1.932 -13.831 14.364 1.00 94.75 405 GLY A N 1
ATOM 3212 C CA . GLY A 1 405 ? -2.742 -14.949 13.876 1.00 94.75 405 GLY A CA 1
ATOM 3213 C C . GLY A 1 405 ? -4.263 -14.772 13.999 1.00 94.75 405 GLY A C 1
ATOM 3214 O O . GLY A 1 405 ? -4.991 -15.578 13.429 1.00 94.75 405 GLY A O 1
ATOM 3215 N N . LEU A 1 406 ? -4.756 -13.762 14.725 1.00 97.38 406 LEU A N 1
ATOM 3216 C CA . LEU A 1 406 ? -6.194 -13.471 14.856 1.00 97.38 406 LEU A CA 1
ATOM 3217 C C . LEU A 1 406 ? -6.762 -12.649 13.694 1.00 97.38 406 LEU A C 1
ATOM 3219 O O . LEU A 1 406 ? -7.972 -12.644 13.488 1.00 97.38 406 LEU A O 1
ATOM 3223 N N . PHE A 1 407 ? -5.902 -11.944 12.960 1.00 98.06 407 PHE A N 1
ATOM 3224 C CA . PHE A 1 407 ? -6.316 -10.998 11.929 1.00 98.06 407 PHE A CA 1
ATOM 3225 C C . PHE A 1 40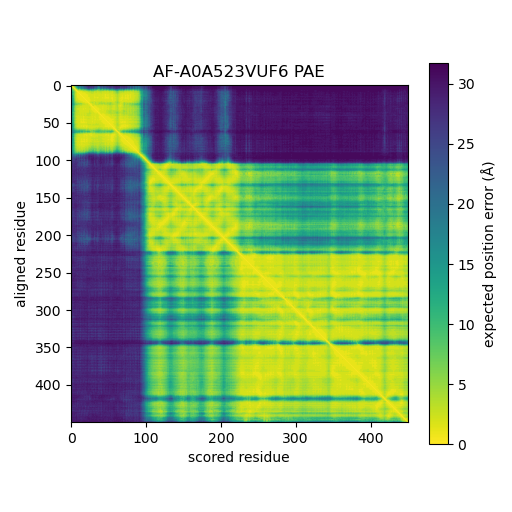7 ? -6.376 -11.650 10.555 1.00 98.06 407 PHE A C 1
ATOM 3227 O O . PHE A 1 407 ? -5.498 -12.437 10.179 1.00 98.06 407 PHE A O 1
ATOM 3234 N N . GLU A 1 408 ? -7.383 -11.255 9.781 1.00 98.00 408 GLU A N 1
ATOM 3235 C CA . GLU A 1 408 ? -7.576 -11.692 8.401 1.00 98.00 408 GLU A CA 1
ATOM 3236 C C . GLU A 1 408 ? -6.531 -11.035 7.481 1.00 98.00 408 GLU A C 1
ATOM 3238 O O . GLU A 1 408 ? -6.103 -11.636 6.495 1.00 98.00 408 GLU A O 1
ATOM 3243 N N . GLY A 1 409 ? -6.072 -9.823 7.806 1.00 97.94 409 GLY A N 1
ATOM 3244 C CA . GLY A 1 409 ? -5.007 -9.125 7.081 1.00 97.94 409 GLY A CA 1
ATOM 3245 C C . GLY A 1 409 ? -3.895 -8.595 7.977 1.00 97.94 409 GLY A C 1
ATOM 3246 O O . GLY A 1 409 ? -4.109 -8.330 9.157 1.00 97.94 409 GLY A O 1
ATOM 3247 N N . GLU A 1 410 ? -2.716 -8.388 7.399 1.00 98.19 410 GLU A N 1
ATOM 3248 C CA . GLU A 1 410 ? -1.585 -7.727 8.057 1.00 98.19 410 GLU A CA 1
ATOM 3249 C C . GLU A 1 410 ? -0.871 -6.798 7.079 1.00 98.19 410 GLU A C 1
ATOM 3251 O O . GLU A 1 410 ? -0.477 -7.200 5.980 1.00 98.19 410 GLU A O 1
ATOM 3256 N N . MET A 1 411 ? -0.665 -5.564 7.519 1.00 98.19 411 MET A N 1
ATOM 3257 C CA . MET A 1 411 ? 0.197 -4.571 6.897 1.00 98.19 411 MET A CA 1
ATOM 3258 C C . MET A 1 411 ? 1.392 -4.332 7.806 1.00 98.19 411 MET A C 1
ATOM 3260 O O . MET A 1 411 ? 1.278 -4.379 9.032 1.00 98.19 411 MET A O 1
ATOM 3264 N N . ASN A 1 412 ? 2.543 -4.059 7.211 1.00 97.75 412 ASN A N 1
ATOM 3265 C CA . ASN A 1 412 ? 3.758 -3.799 7.961 1.00 97.75 412 ASN A CA 1
ATOM 3266 C C . ASN A 1 412 ? 4.488 -2.585 7.399 1.00 97.75 412 ASN A C 1
ATOM 3268 O O . ASN A 1 412 ? 4.776 -2.543 6.201 1.00 97.75 412 ASN A O 1
ATOM 3272 N N . ILE A 1 413 ? 4.802 -1.637 8.282 1.00 97.50 413 ILE A N 1
ATOM 3273 C CA . ILE A 1 413 ? 5.735 -0.546 8.018 1.00 97.50 413 ILE A CA 1
ATOM 3274 C C . ILE A 1 413 ? 7.095 -0.951 8.573 1.00 97.50 413 ILE A C 1
ATOM 3276 O O . ILE A 1 413 ? 7.214 -1.364 9.729 1.00 97.50 413 ILE A O 1
ATOM 3280 N N . TYR A 1 414 ? 8.123 -0.835 7.744 1.00 94.44 414 TYR A N 1
ATOM 3281 C CA . TYR A 1 414 ? 9.496 -1.137 8.120 1.00 94.44 414 TYR A CA 1
ATOM 3282 C C . TYR A 1 414 ? 10.472 -0.191 7.430 1.00 94.44 414 TYR A C 1
ATOM 3284 O O . TYR A 1 414 ? 10.162 0.443 6.419 1.00 94.44 414 TYR A O 1
ATOM 3292 N N . GLU A 1 415 ? 11.674 -0.108 7.988 1.00 92.06 415 GLU A N 1
ATOM 3293 C CA . GLU A 1 415 ? 12.764 0.674 7.422 1.00 92.06 415 GLU A CA 1
ATOM 3294 C C . GLU A 1 415 ? 13.698 -0.225 6.615 1.00 92.06 415 GLU A C 1
ATOM 3296 O O . GLU A 1 415 ? 13.998 -1.355 7.008 1.00 92.06 415 GLU A O 1
ATOM 3301 N N . ARG A 1 416 ? 14.157 0.278 5.471 1.00 89.25 416 ARG A N 1
ATOM 3302 C CA . ARG A 1 416 ? 15.180 -0.363 4.646 1.00 89.25 416 ARG A CA 1
ATOM 3303 C C . ARG A 1 416 ? 16.157 0.696 4.160 1.00 89.25 416 ARG A C 1
ATOM 3305 O O . ARG A 1 416 ? 15.737 1.755 3.691 1.00 89.25 416 ARG A O 1
ATOM 3312 N N . GLU A 1 417 ? 17.444 0.382 4.241 1.00 86.12 417 GLU A N 1
ATOM 3313 C CA . GLU A 1 417 ? 18.498 1.193 3.642 1.00 86.12 417 GLU A CA 1
ATOM 3314 C C . GLU A 1 417 ? 18.522 0.971 2.126 1.00 86.12 417 GLU A C 1
ATOM 3316 O O . GLU A 1 417 ? 18.547 -0.168 1.649 1.00 86.12 417 GLU A O 1
ATOM 3321 N N . ASP A 1 418 ? 18.472 2.059 1.363 1.00 75.56 418 ASP A N 1
ATOM 3322 C CA . ASP A 1 418 ? 18.710 2.057 -0.077 1.00 75.56 418 ASP A CA 1
ATOM 3323 C C . ASP A 1 418 ? 19.825 3.046 -0.454 1.00 75.56 418 ASP A C 1
ATOM 3325 O O . ASP A 1 418 ? 20.387 3.732 0.398 1.00 75.56 418 ASP A O 1
ATOM 3329 N N . GLU A 1 419 ? 20.161 3.137 -1.744 1.00 71.88 419 GLU A N 1
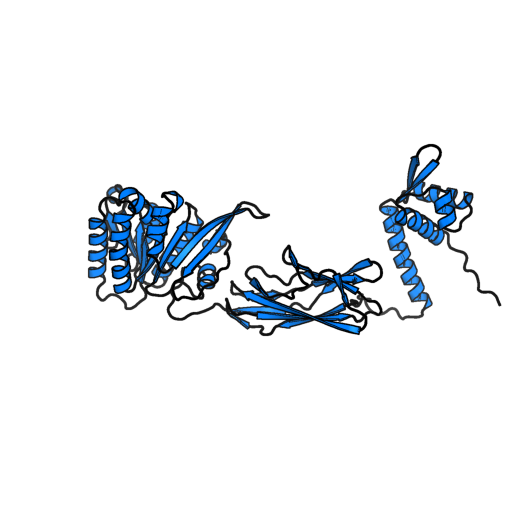ATOM 3330 C CA . GLU A 1 419 ? 21.209 4.038 -2.263 1.00 71.88 419 GLU A CA 1
ATOM 3331 C C . GLU A 1 419 ? 21.002 5.521 -1.901 1.00 71.88 419 GLU A C 1
ATOM 3333 O O . GLU A 1 419 ? 21.903 6.343 -2.066 1.00 71.88 419 GLU A O 1
ATOM 3338 N N . ARG A 1 420 ? 19.803 5.892 -1.444 1.00 73.81 420 ARG A N 1
ATOM 3339 C CA . ARG A 1 420 ? 19.413 7.246 -1.050 1.00 73.81 420 ARG A CA 1
ATOM 3340 C C . ARG A 1 420 ? 19.138 7.353 0.457 1.00 73.81 420 ARG A C 1
ATOM 3342 O O . ARG A 1 420 ? 18.498 8.325 0.867 1.00 73.81 420 ARG A O 1
ATOM 3349 N N . GLY A 1 421 ? 19.609 6.391 1.253 1.00 84.44 421 GLY A N 1
ATOM 3350 C CA . GLY A 1 421 ? 19.545 6.370 2.714 1.00 84.44 421 GLY A CA 1
ATOM 3351 C C . GLY A 1 421 ? 18.459 5.458 3.291 1.00 84.44 421 GLY A C 1
ATOM 3352 O O . GLY A 1 421 ? 17.812 4.683 2.588 1.00 84.44 421 GLY A O 1
ATOM 3353 N N . MET A 1 422 ? 18.253 5.563 4.604 1.00 85.88 422 MET A N 1
ATOM 3354 C CA . MET A 1 422 ? 17.184 4.854 5.313 1.00 85.88 422 MET A CA 1
ATOM 3355 C C . MET A 1 422 ? 15.816 5.417 4.931 1.00 85.88 422 MET A C 1
ATOM 3357 O O . MET A 1 422 ? 15.561 6.616 5.069 1.00 85.88 422 MET A O 1
ATOM 3361 N N . ARG A 1 423 ? 14.925 4.549 4.449 1.00 90.19 423 ARG A N 1
ATOM 3362 C CA . ARG A 1 423 ? 13.565 4.918 4.039 1.00 90.19 423 ARG A CA 1
ATOM 3363 C C . ARG A 1 423 ? 12.529 3.947 4.570 1.00 90.19 423 ARG A C 1
ATOM 3365 O O . ARG A 1 423 ? 12.823 2.776 4.800 1.00 90.19 423 ARG A O 1
ATOM 3372 N N . LYS A 1 424 ? 11.301 4.445 4.719 1.00 92.31 424 LYS A N 1
ATOM 3373 C CA . LYS A 1 424 ? 10.155 3.676 5.205 1.00 92.31 424 LYS A CA 1
ATOM 3374 C C . LYS A 1 424 ? 9.349 3.096 4.060 1.00 92.31 424 LYS A C 1
ATOM 3376 O O . LYS A 1 424 ? 9.008 3.791 3.103 1.00 92.31 424 LYS A O 1
ATOM 3381 N N . TYR A 1 425 ? 9.013 1.828 4.199 1.00 93.81 425 TYR A N 1
ATOM 3382 C CA . TYR A 1 425 ? 8.221 1.079 3.245 1.00 93.81 425 TYR A CA 1
ATOM 3383 C C . TYR A 1 425 ? 7.026 0.464 3.958 1.00 93.81 425 TYR A C 1
ATOM 3385 O O . TYR A 1 425 ? 7.150 0.004 5.091 1.00 93.81 425 TYR A O 1
ATOM 3393 N N . LEU A 1 426 ? 5.883 0.443 3.282 1.00 95.94 426 LEU A N 1
ATOM 3394 C CA . LEU A 1 426 ? 4.718 -0.336 3.666 1.00 95.94 426 LEU A CA 1
ATOM 3395 C C . LEU A 1 426 ? 4.604 -1.531 2.731 1.00 95.94 426 LEU A C 1
ATOM 3397 O O . LEU A 1 426 ? 4.721 -1.385 1.514 1.00 95.94 426 LEU A O 1
ATOM 3401 N N . ARG A 1 427 ? 4.320 -2.702 3.292 1.00 95.75 427 ARG A N 1
ATOM 3402 C CA . ARG A 1 427 ? 3.913 -3.870 2.510 1.00 95.75 427 ARG A CA 1
ATOM 3403 C C . ARG A 1 427 ? 2.728 -4.581 3.134 1.00 95.75 427 ARG A C 1
ATOM 3405 O O . ARG A 1 427 ? 2.577 -4.604 4.358 1.00 95.75 427 ARG A O 1
ATOM 3412 N N . ILE A 1 428 ? 1.946 -5.238 2.290 1.00 97.25 428 ILE A N 1
ATOM 3413 C CA . ILE A 1 428 ? 0.907 -6.167 2.725 1.00 97.25 428 ILE A CA 1
ATOM 3414 C C . ILE A 1 428 ? 1.566 -7.533 2.949 1.00 97.25 428 ILE A C 1
ATOM 3416 O O . ILE A 1 428 ? 2.205 -8.082 2.050 1.00 97.25 428 ILE A O 1
ATOM 3420 N N . LYS A 1 429 ? 1.482 -8.060 4.171 1.00 96.44 429 LYS A N 1
ATOM 3421 C CA . LYS A 1 429 ? 2.071 -9.354 4.558 1.00 96.44 429 LYS A CA 1
ATOM 3422 C C . LYS A 1 429 ? 1.115 -10.509 4.286 1.00 96.44 429 LYS A C 1
ATOM 3424 O O . LYS A 1 429 ? 1.560 -11.563 3.842 1.00 96.44 429 LYS A O 1
ATOM 3429 N N . LYS A 1 430 ? -0.180 -10.306 4.543 1.00 96.44 430 LYS A N 1
ATOM 3430 C CA . LYS A 1 430 ? -1.234 -11.289 4.268 1.00 96.44 430 LYS A CA 1
ATOM 3431 C C . LYS A 1 430 ? -2.584 -10.611 4.071 1.00 96.44 430 LYS A C 1
ATOM 3433 O O . LYS A 1 430 ? -2.860 -9.603 4.719 1.00 96.44 430 LYS A O 1
ATOM 3438 N N . MET A 1 431 ? -3.436 -11.231 3.260 1.00 96.31 431 MET A N 1
ATOM 3439 C CA . MET A 1 431 ? -4.884 -11.014 3.243 1.00 96.31 431 MET A CA 1
ATOM 3440 C C . MET A 1 431 ? -5.582 -12.355 2.959 1.00 96.31 431 MET A C 1
ATOM 3442 O O . MET A 1 431 ? -5.510 -12.881 1.849 1.00 96.31 431 MET A O 1
ATOM 3446 N N . TYR A 1 432 ? -6.227 -12.947 3.960 1.00 94.44 432 TYR A N 1
ATOM 3447 C CA . TYR A 1 432 ? -6.933 -14.219 3.835 1.00 94.44 432 TYR A CA 1
ATOM 3448 C C . TYR A 1 432 ? -8.096 -14.147 2.830 1.00 94.44 432 TYR A C 1
ATOM 3450 O O . TYR A 1 432 ? -8.984 -13.312 2.961 1.00 94.44 432 TYR A O 1
ATOM 3458 N N . ASN A 1 433 ? -8.111 -15.048 1.838 1.00 92.38 433 ASN A N 1
ATOM 3459 C CA . ASN A 1 433 ? -9.123 -15.122 0.769 1.00 92.38 433 ASN A CA 1
ATOM 3460 C C . ASN A 1 433 ? -9.315 -13.828 -0.043 1.00 92.38 433 ASN A C 1
ATOM 3462 O O . ASN A 1 433 ? -10.370 -13.620 -0.642 1.00 92.38 433 ASN A O 1
ATOM 3466 N N . GLN A 1 434 ? -8.305 -12.960 -0.092 1.00 93.88 434 GLN A N 1
ATOM 3467 C CA . GLN A 1 434 ? -8.379 -11.687 -0.800 1.00 93.88 434 GLN A CA 1
ATOM 3468 C C . GLN A 1 434 ? -7.148 -11.491 -1.674 1.00 93.88 434 GLN A C 1
ATOM 3470 O O . GLN A 1 434 ? -6.033 -11.849 -1.305 1.00 93.88 434 GLN A O 1
ATOM 3475 N N . ARG A 1 435 ? -7.353 -10.890 -2.846 1.00 90.75 435 ARG A N 1
ATOM 3476 C CA . ARG A 1 435 ? -6.251 -10.462 -3.714 1.00 90.75 435 ARG A CA 1
ATOM 3477 C C . ARG A 1 435 ? -5.693 -9.126 -3.229 1.00 90.75 435 ARG A C 1
ATOM 3479 O O . ARG A 1 435 ? -6.450 -8.282 -2.748 1.00 90.75 435 ARG A O 1
ATOM 3486 N N . TYR A 1 436 ? -4.391 -8.949 -3.385 1.00 92.75 436 TYR A N 1
ATOM 3487 C CA . TYR A 1 436 ? -3.646 -7.725 -3.104 1.00 92.75 436 TYR A CA 1
ATOM 3488 C C . TYR A 1 436 ? -2.336 -7.756 -3.899 1.00 92.75 436 TYR A C 1
ATOM 3490 O O . TYR A 1 436 ? -1.991 -8.781 -4.493 1.00 92.75 436 TYR A O 1
ATOM 3498 N N . LEU A 1 437 ? -1.622 -6.638 -3.922 1.00 90.69 437 LEU A N 1
ATOM 3499 C CA . LEU A 1 437 ? -0.294 -6.538 -4.512 1.00 90.69 437 LEU A CA 1
ATOM 3500 C C . LEU A 1 437 ? 0.784 -6.723 -3.442 1.00 90.69 437 LEU A C 1
ATOM 3502 O O . LEU A 1 437 ? 0.742 -6.088 -2.390 1.00 90.69 437 LEU A O 1
ATOM 3506 N N . GLU A 1 438 ? 1.769 -7.577 -3.716 1.00 87.25 438 GLU A N 1
ATOM 3507 C CA . GLU A 1 438 ? 2.869 -7.878 -2.784 1.00 87.25 438 GLU A CA 1
ATOM 3508 C C . GLU A 1 438 ? 4.004 -6.841 -2.819 1.00 87.25 438 GLU A C 1
ATOM 3510 O O . GLU A 1 438 ? 5.004 -6.986 -2.113 1.00 87.25 438 GLU A O 1
ATOM 3515 N N . ASN A 1 439 ? 3.863 -5.798 -3.640 1.00 86.62 439 ASN A N 1
ATOM 3516 C CA . ASN A 1 439 ? 4.878 -4.773 -3.838 1.00 86.62 439 ASN A CA 1
ATOM 3517 C C . ASN A 1 439 ? 5.107 -3.936 -2.572 1.00 86.62 439 ASN A C 1
ATOM 3519 O O . ASN A 1 439 ? 4.169 -3.556 -1.871 1.00 86.62 439 ASN A O 1
ATOM 3523 N N . ASP A 1 440 ? 6.367 -3.568 -2.340 1.00 88.81 440 ASP A N 1
ATOM 3524 C CA . ASP A 1 440 ? 6.716 -2.575 -1.329 1.00 88.81 440 ASP A CA 1
ATOM 3525 C C . ASP A 1 440 ? 6.329 -1.174 -1.825 1.00 88.81 440 ASP A C 1
ATOM 3527 O O . ASP A 1 440 ? 6.778 -0.723 -2.885 1.00 88.81 440 ASP A O 1
ATOM 3531 N N . MET A 1 441 ? 5.560 -0.442 -1.026 1.00 90.06 441 MET A N 1
ATOM 3532 C CA . MET A 1 441 ? 5.234 0.959 -1.270 1.00 90.06 441 MET A CA 1
ATOM 3533 C C . MET A 1 441 ? 6.115 1.860 -0.411 1.00 90.06 441 MET A C 1
ATOM 3535 O O . MET A 1 441 ? 6.096 1.790 0.814 1.00 90.06 441 MET A O 1
ATOM 3539 N N . LEU A 1 442 ? 6.877 2.741 -1.057 1.00 89.69 442 LEU A N 1
ATOM 3540 C CA . LEU A 1 442 ? 7.643 3.778 -0.368 1.00 89.69 442 LEU A CA 1
ATOM 3541 C C . LEU A 1 442 ? 6.688 4.798 0.266 1.00 89.69 442 LEU A C 1
ATOM 3543 O O . LEU A 1 442 ? 5.932 5.451 -0.455 1.00 89.69 442 LEU A O 1
ATOM 3547 N N . LEU A 1 443 ? 6.782 4.992 1.579 1.00 89.50 443 LEU A N 1
ATOM 3548 C CA . LEU A 1 443 ? 6.015 6.013 2.287 1.00 89.50 443 LEU A CA 1
ATOM 3549 C C . LEU A 1 443 ? 6.725 7.365 2.174 1.00 89.50 443 LEU A C 1
ATOM 3551 O O . LEU A 1 443 ? 7.904 7.498 2.505 1.00 89.50 443 LEU A O 1
ATOM 3555 N N . ARG A 1 444 ? 6.003 8.369 1.675 1.00 83.75 444 ARG A N 1
ATOM 3556 C CA . ARG A 1 444 ? 6.461 9.759 1.578 1.00 83.75 444 ARG A CA 1
ATOM 3557 C C . ARG A 1 444 ? 5.475 10.644 2.313 1.00 83.75 444 ARG A C 1
ATOM 3559 O O . ARG A 1 444 ? 4.291 10.605 1.988 1.00 83.75 444 ARG A O 1
ATOM 3566 N N . LYS A 1 445 ? 5.960 11.434 3.272 1.00 80.19 445 LYS A N 1
ATOM 3567 C CA . LYS A 1 445 ? 5.100 12.289 4.101 1.00 80.19 445 LYS A CA 1
ATOM 3568 C C . LYS A 1 445 ? 4.296 13.272 3.262 1.00 80.19 445 LYS A C 1
ATOM 3570 O O . LYS A 1 445 ? 3.129 13.472 3.557 1.00 80.19 445 LYS A O 1
ATOM 3575 N N . GLU A 1 446 ? 4.880 13.805 2.190 1.00 81.25 446 GLU A N 1
ATOM 3576 C CA . GLU A 1 446 ? 4.215 14.773 1.313 1.00 81.25 446 GLU A CA 1
ATOM 3577 C C . GLU A 1 446 ? 2.939 14.174 0.706 1.00 81.25 446 GLU A C 1
ATOM 3579 O O . GLU A 1 446 ? 1.871 14.762 0.793 1.00 81.25 446 GLU A O 1
ATOM 3584 N N . ARG A 1 447 ? 3.019 12.929 0.215 1.00 77.69 447 ARG A N 1
ATOM 3585 C CA . ARG A 1 447 ? 1.870 12.233 -0.390 1.00 77.69 447 ARG A CA 1
ATOM 3586 C C . ARG A 1 447 ? 0.809 11.791 0.617 1.00 77.69 447 ARG A C 1
ATOM 3588 O O . ARG A 1 447 ? -0.292 11.456 0.209 1.00 77.69 447 ARG A O 1
ATOM 3595 N N . LEU A 1 448 ? 1.176 11.685 1.893 1.00 76.50 448 LEU A N 1
ATOM 3596 C CA . LEU A 1 448 ? 0.261 11.347 2.986 1.00 76.50 448 LEU A CA 1
ATOM 3597 C C . LEU A 1 448 ? -0.408 12.592 3.581 1.00 76.50 448 LEU A C 1
ATOM 3599 O O . LEU A 1 448 ? -1.324 12.454 4.386 1.00 76.50 448 LEU A O 1
ATOM 3603 N N . GLN A 1 449 ? 0.076 13.787 3.241 1.00 73.06 449 GLN A N 1
ATOM 3604 C CA . GLN A 1 449 ? -0.503 15.062 3.657 1.00 73.06 449 GLN A CA 1
ATOM 3605 C C . GLN A 1 449 ? -1.454 15.617 2.592 1.00 73.06 449 GLN A C 1
ATOM 3607 O O . GLN A 1 449 ? -2.471 16.200 2.966 1.00 73.06 449 GLN A O 1
ATOM 3612 N N . ASP A 1 450 ? -1.164 15.361 1.312 1.00 55.56 450 ASP A N 1
ATOM 3613 C CA . ASP A 1 450 ? -2.097 15.518 0.185 1.00 55.56 450 ASP A CA 1
ATOM 3614 C C . ASP A 1 450 ? -3.362 14.662 0.377 1.00 55.56 450 ASP A C 1
ATOM 3616 O O . ASP A 1 450 ? -4.478 15.174 0.145 1.00 55.56 450 ASP A O 1
#